Protein AF-0000000078524254 (afdb_homodimer)

pLDDT: mean 95.21, std 5.57, range [64.12, 98.94]

Solvent-accessible surface area (backbone atoms only — not comparable to full-atom values): 25804 Å² total; per-residue (Å²): 91,77,50,71,47,82,48,91,56,16,44,32,26,36,36,44,42,60,50,64,60,40,32,39,40,30,44,34,87,50,39,28,50,47,60,44,38,45,55,42,67,61,47,22,75,61,15,21,30,34,29,37,20,52,61,16,16,67,78,9,33,51,45,79,48,91,60,72,59,37,56,68,54,52,35,50,45,55,53,48,51,32,57,74,68,67,47,71,51,27,30,35,39,9,29,25,57,17,13,41,37,43,50,39,44,28,29,75,38,37,87,34,30,66,27,39,35,32,30,32,26,62,74,52,24,41,82,36,68,66,57,26,52,53,36,50,48,51,21,51,44,20,64,73,64,35,30,59,81,46,25,68,61,53,40,54,57,34,38,49,86,89,56,62,44,57,43,49,26,33,50,35,52,42,27,36,68,28,38,28,60,29,45,18,31,48,34,47,17,51,35,26,82,82,40,67,68,59,58,42,55,44,32,65,42,60,37,36,38,37,22,11,70,58,10,73,84,26,34,47,69,43,42,52,47,50,40,58,51,28,37,69,21,88,53,72,44,45,79,47,75,41,97,25,15,47,46,35,58,55,69,36,46,66,63,46,50,49,58,52,46,60,54,59,72,67,54,132,92,78,50,71,47,81,47,92,57,16,44,32,27,34,36,46,41,59,50,64,62,41,31,38,40,30,45,34,85,50,41,27,48,47,60,44,37,44,55,43,68,61,46,22,76,61,17,21,31,33,28,39,20,51,61,17,18,65,78,9,35,51,44,79,47,91,60,73,58,36,56,68,54,54,35,49,47,56,53,47,50,32,57,74,68,67,48,72,49,27,30,36,38,9,28,26,57,18,13,40,37,42,50,38,44,27,30,74,38,36,88,34,32,66,28,39,34,32,31,33,26,61,74,52,24,42,81,38,67,66,58,26,52,52,37,50,48,50,21,50,43,20,64,72,66,36,31,59,81,45,26,66,60,52,40,54,56,34,38,51,86,90,54,63,43,56,43,50,26,34,51,35,52,42,28,37,66,29,38,29,61,26,44,17,30,48,33,48,20,50,35,27,83,83,41,66,70,60,60,43,55,44,33,66,43,58,38,35,39,38,23,13,70,57,10,72,83,27,34,48,68,43,42,51,48,51,41,57,52,28,38,70,19,90,53,72,43,45,79,45,74,42,97,25,16,49,46,35,56,55,70,35,46,66,64,46,50,48,59,52,47,59,55,58,71,67,54,133

Secondary structure (DSSP, 8-state):
-EEEEEETTEEEEEEEEESSSEEEEE--TT--GGGGHHHHHHHTTTSEEEEEPPTTSTTPPPPSSSPPP-HHHHHHHHHHHHHHTT-SSEEEEEETHHHHHHHHHHHH-GGGEEEEEEES--S-SSS-HHHHHHHHHHHHHHHHH-SGGGHHHHHHHHS-TTS-HHHHHHHHHHHHTS-HHHHHHHHHHHT-TT-----GGG--S-EEEEEETT-SSS-HHHHHHHHHHHHTSSSPPEEEEESS-S-HHHHSHHHHHHHHHHHHTT--/-EEEEEETTEEEEEEEEESSSEEEEE--TT--GGGGHHHHHHHTTTSEEEEEPPTTSTTPPPPSSSPPP-HHHHHHHHHHHHHHTT-SSEEEEEETHHHHHHHHHHHH-GGGEEEEEEES--S-SSS-HHHHHHHHHHHHHHHHH-SGGGHHHHHHHHS-TTS-HHHHHHHHHHHHTS-HHHHHHHHHHHT-TT-----GGG--S-EEEEEETT-SSS-HHHHHHHHHHHHTSSSPPEEEEESS-S-HHHHSHHHHHHHHHHHHTT--

Nearest PDB structures (foldseek):
  3om8-assembly1_B  TM=8.874E-01  e=2.200E-19  Pseudomonas aeruginosa PAO1
  4opm-assembly1_A  TM=8.214E-01  e=1.347E-17  Acinetobacter baumannii AYE
  8agm-assembly2_DDD  TM=7.647E-01  e=3.949E-17  metagenome
  4o08-assembly2_B  TM=7.332E-01  e=1.284E-15  Priestia megaterium
  3oos-assembly1_A  TM=6.720E-01  e=3.113E-15  Bacillus anthracis str. Sterne

Structure (mmCIF, N/CA/C/O backbone):
data_AF-0000000078524254-model_v1
#
loop_
_entity.id
_entity.type
_entity.pdbx_description
1 polymer 'Alpha/beta hydrolase fold-1'
#
loop_
_atom_site.group_PDB
_atom_site.id
_atom_site.type_symbol
_atom_site.label_atom_id
_atom_site.label_alt_id
_atom_site.label_comp_id
_atom_site.label_asym_id
_atom_site.label_entity_id
_atom_site.label_seq_id
_atom_site.pdbx_PDB_ins_code
_atom_site.Cartn_x
_atom_site.Cartn_y
_atom_site.Cartn_z
_atom_site.occupancy
_atom_site.B_iso_or_equiv
_atom_site.auth_seq_id
_atom_site.auth_comp_id
_atom_site.auth_asym_id
_atom_site.auth_atom_id
_atom_site.pdbx_PDB_model_num
ATOM 1 N N . MET A 1 1 ? 16.828 -6.719 -4.906 1 90.5 1 MET A N 1
ATOM 2 C CA . MET A 1 1 ? 17.094 -6.105 -6.203 1 90.5 1 MET A CA 1
ATOM 3 C C . MET A 1 1 ? 15.852 -6.117 -7.082 1 90.5 1 MET A C 1
ATOM 5 O O . MET A 1 1 ? 15.07 -7.062 -7.043 1 90.5 1 MET A O 1
ATOM 9 N N . SER A 1 2 ? 15.703 -5.078 -7.855 1 94.44 2 SER A N 1
ATOM 10 C CA . SER A 1 2 ? 14.625 -5.004 -8.836 1 94.44 2 SER A CA 1
ATOM 11 C C . SER A 1 2 ? 15.172 -4.922 -10.258 1 94.44 2 SER A C 1
ATOM 13 O O . SER A 1 2 ? 16.156 -4.227 -10.508 1 94.44 2 SER A O 1
ATOM 15 N N . ILE A 1 3 ? 14.594 -5.699 -11.172 1 96.69 3 ILE A N 1
ATOM 16 C CA . ILE A 1 3 ? 14.992 -5.652 -12.578 1 96.69 3 ILE A CA 1
ATOM 17 C C . ILE A 1 3 ? 13.758 -5.648 -13.469 1 96.69 3 ILE A C 1
ATOM 19 O O . ILE A 1 3 ? 12.656 -5.98 -13.016 1 96.69 3 ILE A O 1
ATOM 23 N N . ILE A 1 4 ? 13.898 -5.211 -14.664 1 97.19 4 ILE A N 1
ATOM 24 C CA . ILE A 1 4 ? 12.875 -5.273 -15.695 1 97.19 4 ILE A CA 1
ATOM 25 C C . ILE A 1 4 ? 13.312 -6.242 -16.797 1 97.19 4 ILE A C 1
ATOM 27 O O . ILE A 1 4 ? 14.414 -6.125 -17.328 1 97.19 4 ILE A O 1
ATOM 31 N N . ILE A 1 5 ? 12.523 -7.219 -17.094 1 98.06 5 ILE A N 1
ATOM 32 C CA . ILE A 1 5 ? 12.789 -8.195 -18.141 1 98.06 5 ILE A CA 1
ATOM 33 C C . ILE A 1 5 ? 11.781 -8.023 -19.281 1 98.06 5 ILE A C 1
ATOM 35 O O . ILE A 1 5 ? 10.578 -8.203 -19.078 1 98.06 5 ILE A O 1
ATOM 39 N N . PRO A 1 6 ? 12.25 -7.684 -20.469 1 97.19 6 PRO A N 1
ATOM 40 C CA . PRO A 1 6 ? 11.32 -7.633 -21.594 1 97.19 6 PRO A CA 1
ATOM 41 C C . PRO A 1 6 ? 10.859 -9.016 -22.047 1 97.19 6 PRO A C 1
ATOM 43 O O . PRO A 1 6 ? 11.688 -9.844 -22.438 1 97.19 6 PRO A O 1
ATOM 46 N N . ILE A 1 7 ? 9.594 -9.273 -21.891 1 96.31 7 ILE A N 1
ATOM 47 C CA . ILE A 1 7 ? 9.016 -10.562 -22.266 1 96.31 7 ILE A CA 1
ATOM 48 C C . ILE A 1 7 ? 7.742 -10.336 -23.078 1 96.31 7 ILE A C 1
ATOM 50 O O . ILE A 1 7 ? 6.77 -9.766 -22.562 1 96.31 7 ILE A O 1
ATOM 54 N N . ALA A 1 8 ? 7.727 -10.758 -24.297 1 92.88 8 ALA A N 1
ATOM 55 C CA . ALA A 1 8 ? 6.531 -10.727 -25.141 1 92.88 8 ALA A CA 1
ATOM 56 C C . ALA A 1 8 ? 5.938 -9.32 -25.203 1 92.88 8 ALA A C 1
ATOM 58 O O . ALA A 1 8 ? 4.727 -9.148 -25.062 1 92.88 8 ALA A O 1
ATOM 59 N N . GLY A 1 9 ? 6.754 -8.32 -25.281 1 94.88 9 GLY A N 1
ATOM 60 C CA . GLY A 1 9 ? 6.312 -6.941 -25.438 1 94.88 9 GLY A CA 1
ATOM 61 C C . GLY A 1 9 ? 5.98 -6.266 -24.109 1 94.88 9 GLY A C 1
ATOM 62 O O . GLY A 1 9 ? 5.57 -5.105 -24.094 1 94.88 9 GLY A O 1
ATOM 63 N N . VAL A 1 10 ? 6.109 -7.016 -23.062 1 96.62 10 VAL A N 1
ATOM 64 C CA . VAL A 1 10 ? 5.848 -6.488 -21.734 1 96.62 10 VAL A CA 1
ATOM 65 C C . VAL A 1 10 ? 7.164 -6.242 -21 1 96.62 10 VAL A C 1
ATOM 67 O O . VAL A 1 10 ? 8.047 -7.105 -21 1 96.62 10 VAL A O 1
ATOM 70 N N . ASP A 1 11 ? 7.398 -5.059 -20.484 1 97.62 11 ASP A N 1
ATOM 71 C CA . ASP A 1 11 ? 8.461 -4.855 -19.5 1 97.62 11 ASP A CA 1
ATOM 72 C C . ASP A 1 11 ? 8.062 -5.398 -18.141 1 97.62 11 ASP A C 1
ATOM 74 O O . ASP A 1 11 ? 7.367 -4.727 -17.375 1 97.62 11 ASP A O 1
ATOM 78 N N . VAL A 1 12 ? 8.516 -6.574 -17.828 1 98.31 12 VAL A N 1
ATOM 79 C CA . VAL A 1 12 ? 8.102 -7.297 -16.625 1 98.31 12 VAL A CA 1
ATOM 80 C C . VAL A 1 12 ? 8.984 -6.906 -15.445 1 98.31 12 VAL A C 1
ATOM 82 O O . VAL A 1 12 ? 10.203 -7.09 -15.492 1 98.31 12 VAL A O 1
ATOM 85 N N . PHE A 1 13 ? 8.352 -6.383 -14.445 1 98.19 13 PHE A N 1
ATOM 86 C CA . PHE A 1 13 ? 9.055 -6.004 -13.227 1 98.19 13 PHE A CA 1
ATOM 87 C C . PHE A 1 13 ? 9.25 -7.215 -12.32 1 98.19 13 PHE A C 1
ATOM 89 O O . PHE A 1 13 ? 8.289 -7.914 -11.992 1 98.19 13 PHE A O 1
ATOM 96 N N . VAL A 1 14 ? 10.492 -7.449 -11.883 1 98.5 14 VAL A N 1
ATOM 97 C CA . VAL A 1 14 ? 10.859 -8.594 -11.055 1 98.5 14 VAL A CA 1
ATOM 98 C C . VAL A 1 14 ? 11.695 -8.125 -9.867 1 98.5 14 VAL A C 1
ATOM 100 O O . VAL A 1 14 ? 12.602 -7.305 -10.023 1 98.5 14 VAL A O 1
ATOM 103 N N . GLU A 1 15 ? 11.32 -8.648 -8.734 1 97.88 15 GLU A N 1
ATOM 104 C CA . GLU A 1 15 ? 12.117 -8.398 -7.531 1 97.88 15 GLU A CA 1
ATOM 105 C C . GLU A 1 15 ? 12.75 -9.695 -7.02 1 97.88 15 GLU A C 1
ATOM 107 O O . GLU A 1 15 ? 12.133 -10.758 -7.07 1 97.88 15 GLU A O 1
ATOM 112 N N . ILE A 1 16 ? 13.984 -9.57 -6.566 1 98.25 16 ILE A N 1
ATOM 113 C CA . ILE A 1 16 ? 14.75 -10.727 -6.098 1 98.25 16 ILE A CA 1
ATOM 114 C C . ILE A 1 16 ? 15.383 -10.406 -4.742 1 98.25 16 ILE A C 1
ATOM 116 O O . ILE A 1 16 ? 16.109 -9.422 -4.605 1 98.25 16 ILE A O 1
ATOM 120 N N . ASP A 1 17 ? 15.07 -11.211 -3.762 1 97.19 17 ASP A N 1
ATOM 121 C CA . ASP A 1 17 ? 15.609 -11.031 -2.416 1 97.19 17 ASP A CA 1
ATOM 122 C C . ASP A 1 17 ? 16.078 -12.367 -1.83 1 97.19 17 ASP A C 1
ATOM 124 O O . ASP A 1 17 ? 15.414 -13.391 -2.006 1 97.19 17 ASP A O 1
ATOM 128 N N . GLY A 1 18 ? 17.172 -12.336 -1.127 1 97.81 18 GLY A N 1
ATOM 129 C CA . GLY A 1 18 ? 17.641 -13.508 -0.397 1 97.81 18 GLY A CA 1
ATOM 130 C C . GLY A 1 18 ? 18.594 -14.367 -1.197 1 97.81 18 GLY A C 1
ATOM 131 O O . GLY A 1 18 ? 19.094 -13.945 -2.238 1 97.81 18 GLY A O 1
ATOM 132 N N . ASP A 1 19 ? 18.938 -15.391 -0.542 1 97.56 19 ASP A N 1
ATOM 133 C CA . ASP A 1 19 ? 19.844 -16.375 -1.101 1 97.56 19 ASP A CA 1
ATOM 134 C C . ASP A 1 19 ? 19.406 -17.797 -0.74 1 97.56 19 ASP A C 1
ATOM 136 O O . ASP A 1 19 ? 18.781 -18.016 0.295 1 97.56 19 ASP A O 1
ATOM 140 N N . GLY A 1 20 ? 19.656 -18.734 -1.681 1 97.75 20 GLY A N 1
ATOM 141 C CA . GLY A 1 20 ? 19.234 -20.109 -1.508 1 97.75 20 GLY A CA 1
ATOM 142 C C . GLY A 1 20 ? 18.359 -20.609 -2.643 1 97.75 20 GLY A C 1
ATOM 143 O O . GLY A 1 20 ? 18.438 -20.109 -3.768 1 97.75 20 GLY A O 1
ATOM 144 N N . PRO A 1 21 ? 17.609 -21.719 -2.359 1 97.62 21 PRO A N 1
ATOM 145 C CA . PRO A 1 21 ? 16.703 -22.219 -3.4 1 97.62 21 PRO A CA 1
ATOM 146 C C . PRO A 1 21 ? 15.688 -21.172 -3.857 1 97.62 21 PRO A C 1
ATOM 148 O O . PRO A 1 21 ? 15.266 -20.328 -3.064 1 97.62 21 PRO A O 1
ATOM 151 N N . HIS A 1 22 ? 15.281 -21.25 -5.09 1 98.75 22 HIS A N 1
ATOM 152 C CA . HIS A 1 22 ? 14.398 -20.25 -5.668 1 98.75 22 HIS A CA 1
ATOM 153 C C . HIS A 1 22 ? 12.945 -20.484 -5.27 1 98.75 22 HIS A C 1
ATOM 155 O O . HIS A 1 22 ? 12.469 -21.625 -5.32 1 98.75 22 HIS A O 1
ATOM 161 N N . MET A 1 23 ? 12.32 -19.484 -4.816 1 98.88 23 MET A N 1
ATOM 162 C CA . MET A 1 23 ? 10.891 -19.422 -4.543 1 98.88 23 MET A CA 1
ATOM 163 C C . MET A 1 23 ? 10.25 -18.25 -5.289 1 98.88 23 MET A C 1
ATOM 165 O O . MET A 1 23 ? 10.617 -17.094 -5.074 1 98.88 23 MET A O 1
ATOM 169 N N . ILE A 1 24 ? 9.336 -18.562 -6.164 1 98.94 24 ILE A N 1
ATOM 170 C CA . ILE A 1 24 ? 8.711 -17.516 -6.961 1 98.94 24 ILE A CA 1
ATOM 171 C C . ILE A 1 24 ? 7.289 -17.266 -6.457 1 98.94 24 ILE A C 1
ATOM 173 O O . ILE A 1 24 ? 6.488 -18.188 -6.355 1 98.94 24 ILE A O 1
ATOM 177 N N . MET A 1 25 ? 7.016 -16.031 -6.113 1 98.88 25 MET A N 1
ATOM 178 C CA . MET A 1 25 ? 5.699 -15.625 -5.629 1 98.88 25 MET A CA 1
ATOM 179 C C . MET A 1 25 ? 4.98 -14.766 -6.66 1 98.88 25 MET A C 1
ATOM 181 O O . MET A 1 25 ? 5.523 -13.758 -7.121 1 98.88 25 MET A O 1
ATOM 185 N N . THR A 1 26 ? 3.779 -15.141 -7.023 1 98.81 26 THR A N 1
ATOM 186 C CA . THR A 1 26 ? 3.016 -14.398 -8.016 1 98.81 26 THR A CA 1
ATOM 187 C C . THR A 1 26 ? 1.638 -14.023 -7.477 1 98.81 26 THR A C 1
ATOM 189 O O . THR A 1 26 ? 0.967 -14.852 -6.855 1 98.81 26 THR A O 1
ATOM 192 N N . HIS A 1 27 ? 1.255 -12.805 -7.703 1 98.81 27 HIS A N 1
ATOM 193 C CA . HIS A 1 27 ? 0.075 -12.219 -7.078 1 98.81 27 HIS A CA 1
ATOM 194 C C . HIS A 1 27 ? -1.158 -12.383 -7.961 1 98.81 27 HIS A C 1
ATOM 196 O O . HIS A 1 27 ? -1.056 -12.859 -9.094 1 98.81 27 HIS A O 1
ATOM 202 N N . GLY A 1 28 ? -2.289 -12.039 -7.414 1 98.5 28 GLY A N 1
ATOM 203 C CA . GLY A 1 28 ? -3.562 -12.086 -8.117 1 98.5 28 GLY A CA 1
ATOM 204 C C . GLY A 1 28 ? -3.975 -10.75 -8.695 1 98.5 28 GLY A C 1
ATOM 205 O O . GLY A 1 28 ? -3.148 -9.836 -8.828 1 98.5 28 GLY A O 1
ATOM 206 N N . LEU A 1 29 ? -5.262 -10.672 -9.117 1 98.06 29 LEU A N 1
ATOM 207 C CA . LEU A 1 29 ? -5.852 -9.5 -9.75 1 98.06 29 LEU A CA 1
ATOM 208 C C . LEU A 1 29 ? -5.766 -8.281 -8.844 1 98.06 29 LEU A C 1
ATOM 210 O O . LEU A 1 29 ? -6.137 -8.352 -7.668 1 98.06 29 LEU A O 1
ATOM 214 N N . GLY A 1 30 ? -5.281 -7.184 -9.359 1 98 30 GLY A N 1
ATOM 215 C CA . GLY A 1 30 ? -5.312 -5.898 -8.672 1 98 30 GLY A CA 1
ATOM 216 C C . GLY A 1 30 ? -4.262 -5.777 -7.586 1 98 30 GLY A C 1
ATOM 217 O O . GLY A 1 30 ? -4.355 -4.898 -6.727 1 98 30 GLY A O 1
ATOM 218 N N . ALA A 1 31 ? -3.281 -6.641 -7.555 1 98.44 31 ALA A N 1
ATOM 219 C CA . ALA A 1 31 ? -2.219 -6.602 -6.555 1 98.44 31 ALA A CA 1
ATOM 220 C C . ALA A 1 31 ? -0.872 -6.281 -7.195 1 98.44 31 ALA A C 1
ATOM 222 O O . ALA A 1 31 ? -0.816 -5.641 -8.25 1 98.44 31 ALA A O 1
ATOM 223 N N . SER A 1 32 ? 0.227 -6.5 -6.527 1 98.56 32 SER A N 1
ATOM 224 C CA . SER A 1 32 ? 1.608 -6.324 -6.965 1 98.56 32 SER A CA 1
ATOM 225 C C . SER A 1 32 ? 2.566 -7.152 -6.113 1 98.56 32 SER A C 1
ATOM 227 O O . SER A 1 32 ? 2.137 -7.875 -5.211 1 98.56 32 SER A O 1
ATOM 229 N N . THR A 1 33 ? 3.848 -6.996 -6.402 1 98.19 33 THR A N 1
ATOM 230 C CA . THR A 1 33 ? 4.875 -7.695 -5.637 1 98.19 33 THR A CA 1
ATOM 231 C C . THR A 1 33 ? 4.773 -7.348 -4.152 1 98.19 33 THR A C 1
ATOM 233 O O . THR A 1 33 ? 5.168 -8.141 -3.297 1 98.19 33 THR A O 1
ATOM 236 N N . ASN A 1 34 ? 4.137 -6.23 -3.846 1 97.94 34 ASN A N 1
ATOM 237 C CA . ASN A 1 34 ? 4.156 -5.707 -2.484 1 97.94 34 ASN A CA 1
ATOM 238 C C . ASN A 1 34 ? 3.244 -6.516 -1.562 1 97.94 34 ASN A C 1
ATOM 240 O O . ASN A 1 34 ? 3.418 -6.5 -0.343 1 97.94 34 ASN A O 1
ATOM 244 N N . VAL A 1 35 ? 2.25 -7.242 -2.068 1 98.31 35 VAL A N 1
ATOM 245 C CA . VAL A 1 35 ? 1.373 -8.023 -1.204 1 98.31 35 VAL A CA 1
ATOM 246 C C . VAL A 1 35 ? 2.148 -9.195 -0.604 1 98.31 35 VAL A C 1
ATOM 248 O O . VAL A 1 35 ? 1.738 -9.766 0.411 1 98.31 35 VAL A O 1
ATOM 251 N N . PHE A 1 36 ? 3.283 -9.547 -1.225 1 98.5 36 PHE A N 1
ATOM 252 C CA . PHE A 1 36 ? 4.078 -10.664 -0.739 1 98.5 36 PHE A CA 1
ATOM 253 C C . PHE A 1 36 ? 5.254 -10.172 0.098 1 98.5 36 PHE A C 1
ATOM 255 O O . PHE A 1 36 ? 6.051 -10.969 0.589 1 98.5 36 PHE A O 1
ATOM 262 N N . TYR A 1 37 ? 5.344 -8.875 0.305 1 97.5 37 TYR A N 1
ATOM 263 C CA . TYR A 1 37 ? 6.484 -8.305 1.014 1 97.5 37 TYR A CA 1
ATOM 264 C C . TYR A 1 37 ? 6.648 -8.945 2.389 1 97.5 37 TYR A C 1
ATOM 266 O O . TYR A 1 37 ? 7.75 -9.352 2.766 1 97.5 37 TYR A O 1
ATOM 274 N N . PRO A 1 38 ? 5.543 -9.125 3.207 1 96.81 38 PRO A N 1
ATOM 275 C CA . PRO A 1 38 ? 5.727 -9.75 4.52 1 96.81 38 PRO A CA 1
ATOM 276 C C . PRO A 1 38 ? 6.234 -11.188 4.422 1 96.81 38 PRO A C 1
ATOM 278 O O . PRO A 1 38 ? 7.098 -11.594 5.207 1 96.81 38 PRO A O 1
ATOM 281 N N . LEU A 1 39 ? 5.688 -11.953 3.496 1 97.94 39 LEU A N 1
ATOM 282 C CA . LEU A 1 39 ? 6.148 -13.32 3.312 1 97.94 39 LEU A CA 1
ATOM 283 C C . LEU A 1 39 ? 7.578 -13.352 2.785 1 97.94 39 LEU A C 1
ATOM 285 O O . LEU A 1 39 ? 8.367 -14.219 3.16 1 97.94 39 LEU A O 1
ATOM 289 N N . MET A 1 40 ? 7.863 -12.406 1.867 1 97.69 40 MET A N 1
ATOM 290 C CA . MET A 1 40 ? 9.227 -12.281 1.356 1 97.69 40 MET A CA 1
ATOM 291 C C . MET A 1 40 ? 10.211 -12.039 2.494 1 97.69 40 MET A C 1
ATOM 293 O O . MET A 1 40 ? 11.289 -12.641 2.523 1 97.69 40 MET A O 1
ATOM 297 N N . GLU A 1 41 ? 9.852 -11.211 3.477 1 95.44 41 GLU A N 1
ATOM 298 C CA . GLU A 1 41 ? 10.734 -10.922 4.602 1 95.44 41 GLU A CA 1
ATOM 299 C C . GLU A 1 41 ? 11.031 -12.18 5.41 1 95.44 41 GLU A C 1
ATOM 301 O O . GLU A 1 41 ? 12.133 -12.336 5.941 1 95.44 41 GLU A O 1
ATOM 306 N N . ILE A 1 42 ? 10.07 -13.094 5.438 1 96.25 42 ILE A N 1
ATOM 307 C CA . ILE A 1 42 ? 10.219 -14.336 6.184 1 96.25 42 ILE A CA 1
ATOM 308 C C . ILE A 1 42 ? 11.07 -15.32 5.387 1 96.25 42 ILE A C 1
ATOM 310 O O . ILE A 1 42 ? 12.055 -15.852 5.898 1 96.25 42 ILE A O 1
ATOM 314 N N . PHE A 1 43 ? 10.766 -15.469 4.121 1 97.81 43 PHE A N 1
ATOM 315 C CA . PHE A 1 43 ? 11.32 -16.594 3.365 1 97.81 43 PHE A CA 1
ATOM 316 C C . PHE A 1 43 ? 12.641 -16.203 2.715 1 97.81 43 PHE A C 1
ATOM 318 O O . PHE A 1 43 ? 13.414 -17.078 2.305 1 97.81 43 PHE A O 1
ATOM 325 N N . SER A 1 44 ? 12.898 -14.883 2.6 1 97.12 44 SER A N 1
ATOM 326 C CA . SER A 1 44 ? 14.156 -14.461 2 1 97.12 44 SER A CA 1
ATOM 327 C C . SER A 1 44 ? 15.336 -14.781 2.908 1 97.12 44 SER A C 1
ATOM 329 O O . SER A 1 44 ? 16.484 -14.727 2.477 1 97.12 44 SER A O 1
ATOM 331 N N . LYS A 1 45 ? 15.062 -15.164 4.113 1 96.25 45 LYS A N 1
ATOM 332 C CA . LYS A 1 45 ? 16.109 -15.578 5.039 1 96.25 45 LYS A CA 1
ATOM 333 C C . LYS A 1 45 ? 16.719 -16.922 4.625 1 96.25 45 LYS A C 1
ATOM 335 O O . LYS A 1 45 ? 17.844 -17.234 4.988 1 96.25 45 LYS A O 1
ATOM 340 N N . THR A 1 46 ? 15.977 -17.734 3.855 1 97.44 46 THR A N 1
ATOM 341 C CA . THR A 1 46 ? 16.438 -19.094 3.543 1 97.44 46 THR A CA 1
ATOM 342 C C . THR A 1 46 ? 16.297 -19.375 2.051 1 97.44 46 THR A C 1
ATOM 344 O O . THR A 1 46 ? 16.797 -20.391 1.559 1 97.44 46 THR A O 1
ATOM 347 N N . HIS A 1 47 ? 15.641 -18.531 1.315 1 98.25 47 HIS A N 1
ATOM 348 C CA . HIS A 1 47 ? 15.391 -18.75 -0.106 1 98.25 47 HIS A CA 1
ATOM 349 C C . HIS A 1 47 ? 15.742 -17.5 -0.917 1 98.25 47 HIS A C 1
ATOM 351 O O . HIS A 1 47 ? 15.875 -16.406 -0.362 1 98.25 47 HIS A O 1
ATOM 357 N N . THR A 1 48 ? 15.992 -17.688 -2.188 1 98.69 48 THR A N 1
ATOM 358 C CA . THR A 1 48 ? 15.93 -16.594 -3.158 1 98.69 48 THR A CA 1
ATOM 359 C C . THR A 1 48 ? 14.492 -16.359 -3.609 1 98.69 48 THR A C 1
ATOM 361 O O . THR A 1 48 ? 13.969 -17.094 -4.453 1 98.69 48 THR A O 1
ATOM 364 N N . VAL A 1 49 ? 13.922 -15.344 -3.039 1 98.81 49 VAL A N 1
ATOM 365 C CA . VAL A 1 49 ? 12.516 -15.078 -3.311 1 98.81 49 VAL A CA 1
ATOM 366 C C . VAL A 1 49 ? 12.391 -14.164 -4.527 1 98.81 49 VAL A C 1
ATOM 368 O O . VAL A 1 49 ? 12.914 -13.047 -4.531 1 98.81 49 VAL A O 1
ATOM 371 N N . VAL A 1 50 ? 11.734 -14.672 -5.547 1 98.94 50 VAL A N 1
ATOM 372 C CA . VAL A 1 50 ? 11.469 -13.922 -6.77 1 98.94 50 VAL A CA 1
ATOM 373 C C . VAL A 1 50 ? 9.992 -13.531 -6.824 1 98.94 50 VAL A C 1
ATOM 375 O O . VAL A 1 50 ? 9.109 -14.375 -6.641 1 98.94 50 VAL A O 1
ATOM 378 N N . ARG A 1 51 ? 9.711 -12.32 -6.996 1 98.81 51 ARG A N 1
ATOM 379 C CA . ARG A 1 51 ? 8.352 -11.812 -7.148 1 98.81 51 ARG A CA 1
ATOM 380 C C . ARG A 1 51 ? 8.18 -11.102 -8.484 1 98.81 51 ARG A C 1
ATOM 382 O O . ARG A 1 51 ? 9.086 -10.406 -8.945 1 98.81 51 ARG A O 1
ATOM 389 N N . ILE A 1 52 ? 6.98 -11.203 -9.047 1 98.81 52 ILE A N 1
ATOM 390 C CA . ILE A 1 52 ? 6.711 -10.695 -10.383 1 98.81 52 ILE A CA 1
ATOM 391 C C . ILE A 1 52 ? 5.449 -9.836 -10.367 1 98.81 52 ILE A C 1
ATOM 393 O O . ILE A 1 52 ? 4.445 -10.203 -9.75 1 98.81 52 ILE A O 1
ATOM 397 N N . ASP A 1 53 ? 5.512 -8.664 -10.984 1 98.75 53 ASP A N 1
ATOM 398 C CA . ASP A 1 53 ? 4.289 -7.934 -11.305 1 98.75 53 ASP A CA 1
ATOM 399 C C . ASP A 1 53 ? 3.738 -8.359 -12.664 1 98.75 53 ASP A C 1
ATOM 401 O O . ASP A 1 53 ? 4.473 -8.398 -13.656 1 98.75 53 ASP A O 1
ATOM 405 N N . TRP A 1 54 ? 2.492 -8.664 -12.711 1 98.56 54 TRP A N 1
ATOM 406 C CA . TRP A 1 54 ? 1.842 -9.031 -13.961 1 98.56 54 TRP A CA 1
ATOM 407 C C . TRP A 1 54 ? 1.678 -7.816 -14.867 1 98.56 54 TRP A C 1
ATOM 409 O O . TRP A 1 54 ? 1.779 -6.676 -14.414 1 98.56 54 TRP A O 1
ATOM 419 N N . PRO A 1 55 ? 1.414 -8.062 -16.172 1 98.06 55 PRO A N 1
ATOM 420 C CA . PRO A 1 55 ? 1.203 -6.934 -17.078 1 98.06 55 PRO A CA 1
ATOM 421 C C . PRO A 1 55 ? 0.13 -5.969 -16.578 1 98.06 55 PRO A C 1
ATOM 423 O O . PRO A 1 55 ? -0.981 -6.391 -16.25 1 98.06 55 PRO A O 1
ATOM 426 N N . GLY A 1 56 ? 0.501 -4.727 -16.562 1 97.38 56 GLY A N 1
ATOM 427 C CA . GLY A 1 56 ? -0.435 -3.691 -16.156 1 97.38 56 GLY A CA 1
ATOM 428 C C . GLY A 1 56 ? -0.589 -3.59 -14.648 1 97.38 56 GLY A C 1
ATOM 429 O O . GLY A 1 56 ? -1.368 -2.773 -14.156 1 97.38 56 GLY A O 1
ATOM 430 N N . HIS A 1 57 ? 0.099 -4.383 -13.891 1 98.19 57 HIS A N 1
ATOM 431 C CA . HIS A 1 57 ? 0.097 -4.332 -12.43 1 98.19 57 HIS A CA 1
ATOM 432 C C . HIS A 1 57 ? 1.448 -3.869 -11.898 1 98.19 57 HIS A C 1
ATOM 434 O O . HIS A 1 57 ? 2.484 -4.121 -12.516 1 98.19 57 HIS A O 1
ATOM 440 N N . GLY A 1 58 ? 1.399 -3.193 -10.688 1 97.25 58 GLY A N 1
ATOM 441 C CA . GLY A 1 58 ? 2.643 -2.719 -10.102 1 97.25 58 GLY A CA 1
ATOM 442 C C . GLY A 1 58 ? 3.482 -1.899 -11.062 1 97.25 58 GLY A C 1
ATOM 443 O O . GLY A 1 58 ? 3.002 -0.918 -11.633 1 97.25 58 GLY A O 1
ATOM 444 N N . HIS A 1 59 ? 4.688 -2.391 -11.391 1 96.88 59 HIS A N 1
ATOM 445 C CA . HIS A 1 59 ? 5.617 -1.617 -12.203 1 96.88 59 HIS A CA 1
ATOM 446 C C . HIS A 1 59 ? 5.805 -2.258 -13.578 1 96.88 59 HIS A C 1
ATOM 448 O O . HIS A 1 59 ? 6.613 -1.789 -14.383 1 96.88 59 HIS A O 1
ATOM 454 N N . SER A 1 60 ? 5.074 -3.367 -13.812 1 98 60 SER A N 1
ATOM 455 C CA . SER A 1 60 ? 5.113 -3.967 -15.141 1 98 60 SER A CA 1
ATOM 456 C C . SER A 1 60 ? 4.266 -3.178 -16.125 1 98 60 SER A C 1
ATOM 458 O O . SER A 1 60 ? 3.189 -2.688 -15.781 1 98 60 SER A O 1
ATOM 460 N N . SER A 1 61 ? 4.695 -3.131 -17.391 1 97.12 61 SER A N 1
ATOM 461 C CA . SER A 1 61 ? 3.947 -2.428 -18.422 1 97.12 61 SER A CA 1
ATOM 462 C C . SER A 1 61 ? 2.83 -3.301 -18.984 1 97.12 61 SER A C 1
ATOM 464 O O . SER A 1 61 ? 2.793 -4.508 -18.734 1 97.12 61 SER A O 1
ATOM 466 N N . LEU A 1 62 ? 1.91 -2.664 -19.594 1 95.25 62 LEU A N 1
ATOM 467 C CA . LEU A 1 62 ? 1.082 -3.404 -20.531 1 95.25 62 LEU A CA 1
ATOM 468 C C . LEU A 1 62 ? 1.847 -3.682 -21.828 1 95.25 62 LEU A C 1
ATOM 470 O O . LEU A 1 62 ? 2.879 -3.061 -22.078 1 95.25 62 LEU A O 1
ATOM 474 N N . SER A 1 63 ? 1.356 -4.641 -22.484 1 90 63 SER A N 1
ATOM 475 C CA . SER A 1 63 ? 2.006 -4.957 -23.75 1 90 63 SER A CA 1
ATOM 476 C C . SER A 1 63 ? 1.999 -3.758 -24.688 1 90 63 SER A C 1
ATOM 478 O O . SER A 1 63 ? 1.005 -3.033 -24.781 1 90 63 SER A O 1
ATOM 480 N N . ASN A 1 64 ? 3.092 -3.463 -25.203 1 83.75 64 ASN A N 1
ATOM 481 C CA . ASN A 1 64 ? 3.211 -2.412 -26.203 1 83.75 64 ASN A CA 1
ATOM 482 C C . ASN A 1 64 ? 2.717 -2.883 -27.578 1 83.75 64 ASN A C 1
ATOM 484 O O . ASN A 1 64 ? 2.721 -2.117 -28.547 1 83.75 64 ASN A O 1
ATOM 488 N N . THR A 1 65 ? 2.447 -4.109 -27.547 1 77.75 65 THR A N 1
ATOM 489 C CA . THR A 1 65 ? 1.862 -4.703 -28.75 1 77.75 65 THR A CA 1
ATOM 490 C C . THR A 1 65 ? 0.352 -4.859 -28.594 1 77.75 65 THR A C 1
ATOM 492 O O . THR A 1 65 ? -0.202 -4.566 -27.531 1 77.75 65 THR A O 1
ATOM 495 N N . VAL A 1 66 ? -0.257 -5.129 -29.547 1 69 66 VAL A N 1
ATOM 496 C CA . VAL A 1 66 ? -1.712 -5.238 -29.594 1 69 66 VAL A CA 1
ATOM 497 C C . VAL A 1 66 ? -2.154 -6.477 -28.812 1 69 66 VAL A C 1
ATOM 499 O O . VAL A 1 66 ? -3.348 -6.664 -28.562 1 69 66 VAL A O 1
ATOM 502 N N . GLU A 1 67 ? -1.28 -7.066 -28.25 1 81.5 67 GLU A N 1
ATOM 503 C CA . GLU A 1 67 ? -1.652 -8.312 -27.594 1 81.5 67 GLU A CA 1
ATOM 504 C C . GLU A 1 67 ? -2.203 -8.055 -26.188 1 81.5 67 GLU A C 1
ATOM 506 O O . GLU A 1 67 ? -1.645 -7.258 -25.438 1 81.5 67 GLU A O 1
ATOM 511 N N . LYS A 1 68 ? -3.33 -8.695 -25.953 1 91.5 68 LYS A N 1
ATOM 512 C CA . LYS A 1 68 ? -3.982 -8.594 -24.656 1 91.5 68 LYS A CA 1
ATOM 513 C C . LYS A 1 68 ? -3.426 -9.633 -23.672 1 91.5 68 LYS A C 1
ATOM 515 O O . LYS A 1 68 ? -2.754 -10.578 -24.094 1 91.5 68 LYS A O 1
ATOM 520 N N . VAL A 1 69 ? -3.652 -9.367 -22.438 1 95.62 69 VAL A N 1
ATOM 521 C CA . VAL A 1 69 ? -3.275 -10.336 -21.406 1 95.62 69 VAL A CA 1
ATOM 522 C C . VAL A 1 69 ? -4.125 -11.594 -21.547 1 95.62 69 VAL A C 1
ATOM 524 O O . VAL A 1 69 ? -5.348 -11.516 -21.672 1 95.62 69 VAL A O 1
ATOM 527 N N . THR A 1 70 ? -3.5 -12.719 -21.625 1 95.56 70 THR A N 1
ATOM 528 C CA . THR A 1 70 ? -4.137 -14.031 -21.609 1 95.56 70 THR A CA 1
ATOM 529 C C . THR A 1 70 ? -3.477 -14.938 -20.578 1 95.56 70 THR A C 1
ATOM 531 O O . THR A 1 70 ? -2.371 -14.648 -20.109 1 95.56 70 THR A O 1
ATOM 534 N N . MET A 1 71 ? -4.188 -16.016 -20.203 1 96.25 71 MET A N 1
ATOM 535 C CA . MET A 1 71 ? -3.598 -16.938 -19.234 1 96.25 71 MET A CA 1
ATOM 536 C C . MET A 1 71 ? -2.32 -17.562 -19.781 1 96.25 71 MET A C 1
ATOM 538 O O . MET A 1 71 ? -1.309 -17.641 -19.094 1 96.25 71 MET A O 1
ATOM 542 N N . PRO A 1 72 ? -2.289 -17.938 -21.094 1 95.38 72 PRO A N 1
ATOM 543 C CA . PRO A 1 72 ? -1.045 -18.453 -21.672 1 95.38 72 PRO A CA 1
ATOM 544 C C . PRO A 1 72 ? 0.091 -17.422 -21.625 1 95.38 72 PRO A C 1
ATOM 546 O O . PRO A 1 72 ? 1.252 -17.797 -21.438 1 95.38 72 PRO A O 1
ATOM 549 N N . LEU A 1 73 ? -0.198 -16.203 -21.812 1 95.62 73 LEU A N 1
ATOM 550 C CA . LEU A 1 73 ? 0.837 -15.188 -21.75 1 95.62 73 LEU A CA 1
ATOM 551 C C . LEU A 1 73 ? 1.448 -15.125 -20.344 1 95.62 73 LEU A C 1
ATOM 553 O O . LEU A 1 73 ? 2.66 -14.961 -20.203 1 95.62 73 LEU A O 1
ATOM 557 N N . LEU A 1 74 ? 0.605 -15.203 -19.312 1 97.75 74 LEU A N 1
ATOM 558 C CA . LEU A 1 74 ? 1.109 -15.18 -17.953 1 97.75 74 LEU A CA 1
ATOM 559 C C . LEU A 1 74 ? 2.018 -16.375 -17.688 1 97.75 74 LEU A C 1
ATOM 561 O O . LEU A 1 74 ? 3.047 -16.234 -17.016 1 97.75 74 LEU A O 1
ATOM 565 N N . VAL A 1 75 ? 1.611 -17.516 -18.203 1 97.81 75 VAL A N 1
ATOM 566 C CA . VAL A 1 75 ? 2.447 -18.703 -18.078 1 97.81 75 VAL A CA 1
ATOM 567 C C . VAL A 1 75 ? 3.793 -18.453 -18.766 1 97.81 75 VAL A C 1
ATOM 569 O O . VAL A 1 75 ? 4.848 -18.734 -18.188 1 97.81 75 VAL A O 1
ATOM 572 N N . THR A 1 76 ? 3.75 -17.891 -19.969 1 97.38 76 THR A N 1
ATOM 573 C CA . THR A 1 76 ? 4.961 -17.578 -20.719 1 97.38 76 THR A CA 1
ATOM 574 C C . THR A 1 76 ? 5.844 -16.609 -19.938 1 97.38 76 THR A C 1
ATOM 576 O O . THR A 1 76 ? 7.066 -16.75 -19.922 1 97.38 76 THR A O 1
ATOM 579 N N . ILE A 1 77 ? 5.262 -15.68 -19.312 1 98.19 77 ILE A N 1
ATOM 580 C CA . ILE A 1 77 ? 6.016 -14.695 -18.547 1 98.19 77 ILE A CA 1
ATOM 581 C C . ILE A 1 77 ? 6.734 -15.383 -17.391 1 98.19 77 ILE A C 1
ATOM 583 O O . ILE A 1 77 ? 7.934 -15.18 -17.188 1 98.19 77 ILE A O 1
ATOM 587 N N . LEU A 1 78 ? 6.016 -16.188 -16.609 1 98.75 78 LEU A N 1
ATOM 588 C CA . LEU A 1 78 ? 6.637 -16.875 -15.492 1 98.75 78 LEU A CA 1
ATOM 589 C C . LEU A 1 78 ? 7.781 -17.766 -15.961 1 98.75 78 LEU A C 1
ATOM 591 O O . LEU A 1 78 ? 8.875 -17.734 -15.391 1 98.75 78 LEU A O 1
ATOM 595 N N . GLU A 1 79 ? 7.574 -18.531 -17.031 1 98.62 79 GLU A N 1
ATOM 596 C CA . GLU A 1 79 ? 8.602 -19.406 -17.578 1 98.62 79 GLU A CA 1
ATOM 597 C C . GLU A 1 79 ? 9.797 -18.594 -18.094 1 98.62 79 GLU A C 1
ATOM 599 O O . GLU A 1 79 ? 10.945 -19 -17.906 1 98.62 79 GLU A O 1
ATOM 604 N N . SER A 1 80 ? 9.508 -17.484 -18.766 1 98.62 80 SER A N 1
ATOM 605 C CA . SER A 1 80 ? 10.57 -16.641 -19.312 1 98.62 80 SER A CA 1
ATOM 606 C C . SER A 1 80 ? 11.398 -16.016 -18.203 1 98.62 80 SER A C 1
ATOM 608 O O . SER A 1 80 ? 12.609 -15.82 -18.359 1 98.62 80 SER A O 1
ATOM 610 N N . VAL A 1 81 ? 10.719 -15.641 -17.125 1 98.75 81 VAL A N 1
ATOM 611 C CA . VAL A 1 81 ? 11.461 -15.109 -15.977 1 98.75 81 VAL A CA 1
ATOM 612 C C . VAL A 1 81 ? 12.406 -16.188 -15.43 1 98.75 81 VAL A C 1
ATOM 614 O O . VAL A 1 81 ? 13.57 -15.898 -15.133 1 98.75 81 VAL A O 1
ATOM 617 N N . MET A 1 82 ? 11.93 -17.438 -15.273 1 98.69 82 MET A N 1
ATOM 618 C CA . MET A 1 82 ? 12.773 -18.531 -14.828 1 98.69 82 MET A CA 1
ATOM 619 C C . MET A 1 82 ? 13.977 -18.719 -15.742 1 98.69 82 MET A C 1
ATOM 621 O O . MET A 1 82 ? 15.109 -18.844 -15.273 1 98.69 82 MET A O 1
ATOM 625 N N . ASN A 1 83 ? 13.703 -18.641 -17.062 1 98.56 83 ASN A N 1
ATOM 626 C CA . ASN A 1 83 ? 14.781 -18.797 -18.047 1 98.56 83 ASN A CA 1
ATOM 627 C C . ASN A 1 83 ? 15.797 -17.656 -17.953 1 98.56 83 ASN A C 1
ATOM 629 O O . ASN A 1 83 ? 17 -17.906 -17.953 1 98.56 83 ASN A O 1
ATOM 633 N N . HIS A 1 84 ? 15.273 -16.484 -17.875 1 98.38 84 HIS A N 1
ATOM 634 C CA . HIS A 1 84 ? 16.125 -15.312 -17.828 1 98.38 84 HIS A CA 1
ATOM 635 C C . HIS A 1 84 ? 17.047 -15.344 -16.594 1 98.38 84 HIS A C 1
ATOM 637 O O . HIS A 1 84 ? 18.188 -14.906 -16.672 1 98.38 84 HIS A O 1
ATOM 643 N N . LEU A 1 85 ? 16.516 -15.844 -15.516 1 98.25 85 LEU A N 1
ATOM 644 C CA . LEU A 1 85 ? 17.266 -15.867 -14.266 1 98.25 85 LEU A CA 1
ATOM 645 C C . LEU A 1 85 ? 18.016 -17.188 -14.117 1 98.25 85 LEU A C 1
ATOM 647 O O . LEU A 1 85 ? 18.609 -17.438 -13.062 1 98.25 85 LEU A O 1
ATOM 651 N N . THR A 1 86 ? 17.953 -18.031 -15.07 1 98.38 86 THR A N 1
ATOM 652 C CA . THR A 1 86 ? 18.641 -19.312 -15.109 1 98.38 86 THR A CA 1
ATOM 653 C C . THR A 1 86 ? 18.203 -20.203 -13.938 1 98.38 86 THR A C 1
ATOM 655 O O . THR A 1 86 ? 19.047 -20.812 -13.281 1 98.38 86 THR A O 1
ATOM 658 N N . ILE A 1 87 ? 16.953 -20.125 -13.672 1 98.5 87 ILE A N 1
ATOM 659 C CA . ILE A 1 87 ? 16.375 -20.969 -12.625 1 98.5 87 ILE A CA 1
ATOM 660 C C . ILE A 1 87 ? 15.992 -22.328 -13.203 1 98.5 87 ILE A C 1
ATOM 662 O O . ILE A 1 87 ? 15.07 -22.438 -14.016 1 98.5 87 ILE A O 1
ATOM 666 N N . SER A 1 88 ? 16.672 -23.328 -12.812 1 98.12 88 SER A N 1
ATOM 667 C CA . SER A 1 88 ? 16.375 -24.672 -13.281 1 98.12 88 SER A CA 1
ATOM 668 C C . SER A 1 88 ? 15.094 -25.219 -12.648 1 98.12 88 SER A C 1
ATOM 670 O O . SER A 1 88 ? 14.227 -25.734 -13.344 1 98.12 88 SER A O 1
ATOM 672 N N . THR A 1 89 ? 15.008 -25.125 -11.32 1 98.12 89 THR A N 1
ATOM 673 C CA . THR A 1 89 ? 13.812 -25.5 -10.578 1 98.12 89 THR A CA 1
ATOM 674 C C . THR A 1 89 ? 13.461 -24.453 -9.531 1 98.12 89 THR A C 1
ATOM 676 O O . THR A 1 89 ? 14.32 -23.656 -9.133 1 98.12 89 THR A O 1
ATOM 679 N N . ALA A 1 90 ? 12.18 -24.422 -9.164 1 98.62 90 ALA A N 1
ATOM 680 C CA . ALA A 1 90 ? 11.742 -23.438 -8.18 1 98.62 90 ALA A CA 1
ATOM 681 C C . ALA A 1 90 ? 10.523 -23.938 -7.406 1 98.62 90 ALA A C 1
ATOM 683 O O . ALA A 1 90 ? 9.797 -24.812 -7.875 1 98.62 90 ALA A O 1
ATOM 684 N N . ILE A 1 91 ? 10.383 -23.422 -6.215 1 98.69 91 ILE A N 1
ATOM 685 C CA . ILE A 1 91 ? 9.117 -23.453 -5.488 1 98.69 91 ILE A CA 1
ATOM 686 C C . ILE A 1 91 ? 8.195 -22.359 -6.008 1 98.69 91 ILE A C 1
ATOM 688 O O . ILE A 1 91 ? 8.617 -21.203 -6.156 1 98.69 91 ILE A O 1
ATOM 692 N N . LEU A 1 92 ? 7 -22.703 -6.375 1 98.88 92 LEU A N 1
ATOM 693 C CA . LEU A 1 92 ? 6.039 -21.703 -6.832 1 98.88 92 LEU A CA 1
ATOM 694 C C . LEU A 1 92 ? 4.988 -21.422 -5.762 1 98.88 92 LEU A C 1
ATOM 696 O O . LEU A 1 92 ? 4.395 -22.359 -5.211 1 98.88 92 LEU A O 1
ATOM 700 N N . VAL A 1 93 ? 4.828 -20.203 -5.367 1 98.94 93 VAL A N 1
ATOM 701 C CA . VAL A 1 93 ? 3.793 -19.703 -4.465 1 98.94 93 VAL A CA 1
ATOM 702 C C . VAL A 1 93 ? 2.896 -18.719 -5.199 1 98.94 93 VAL A C 1
ATOM 704 O O . VAL A 1 93 ? 3.279 -17.562 -5.414 1 98.94 93 VAL A O 1
ATOM 707 N N . GLY A 1 94 ? 1.727 -19.141 -5.562 1 98.88 94 GLY A N 1
ATOM 708 C CA . GLY A 1 94 ? 0.828 -18.312 -6.344 1 98.88 94 GLY A CA 1
ATOM 709 C C . GLY A 1 94 ? -0.466 -17.984 -5.621 1 98.88 94 GLY A C 1
ATOM 710 O O . GLY A 1 94 ? -1.104 -18.875 -5.051 1 98.88 94 GLY A O 1
ATOM 711 N N . HIS A 1 95 ? -0.835 -16.766 -5.586 1 98.88 95 HIS A N 1
ATOM 712 C CA . HIS A 1 95 ? -2.1 -16.312 -5.016 1 98.88 95 HIS A CA 1
ATOM 713 C C . HIS A 1 95 ? -3.105 -15.969 -6.109 1 98.88 95 HIS A C 1
ATOM 715 O O . HIS A 1 95 ? -2.789 -15.211 -7.035 1 98.88 95 HIS A O 1
ATOM 721 N N . SER A 1 96 ? -4.332 -16.562 -5.973 1 98.5 96 SER A N 1
ATOM 722 C CA . SER A 1 96 ? -5.43 -16.266 -6.883 1 98.5 96 SER A CA 1
ATOM 723 C C . SER A 1 96 ? -5.016 -16.453 -8.336 1 98.5 96 SER A C 1
ATOM 725 O O . SER A 1 96 ? -4.52 -17.516 -8.711 1 98.5 96 SER A O 1
ATOM 727 N N . ALA A 1 97 ? -4.969 -15.477 -9.211 1 98.12 97 ALA A N 1
ATOM 728 C CA . ALA A 1 97 ? -4.523 -15.602 -10.602 1 98.12 97 ALA A CA 1
ATOM 729 C C . ALA A 1 97 ? -3.111 -16.172 -10.672 1 98.12 97 ALA A C 1
ATOM 731 O O . ALA A 1 97 ? -2.801 -16.969 -11.562 1 98.12 97 ALA A O 1
ATOM 732 N N . GLY A 1 98 ? -2.287 -15.766 -9.742 1 98.69 98 GLY A N 1
ATOM 733 C CA . GLY A 1 98 ? -0.948 -16.328 -9.672 1 98.69 98 GLY A CA 1
ATOM 734 C C . GLY A 1 98 ? -0.939 -17.812 -9.375 1 98.69 98 GLY A C 1
ATOM 735 O O . GLY A 1 98 ? -0.049 -18.531 -9.82 1 98.69 98 GLY A O 1
ATOM 736 N N . GLY A 1 99 ? -1.901 -18.219 -8.547 1 98.69 99 GLY A N 1
ATOM 737 C CA . GLY A 1 99 ? -2.062 -19.641 -8.281 1 98.69 99 GLY A CA 1
ATOM 738 C C . GLY A 1 99 ? -2.457 -20.438 -9.508 1 98.69 99 GLY A C 1
ATOM 739 O O . GLY A 1 99 ? -1.942 -21.531 -9.734 1 98.69 99 GLY A O 1
ATOM 740 N N . ILE A 1 100 ? -3.334 -19.875 -10.312 1 98.19 100 ILE A N 1
ATOM 741 C CA . ILE A 1 100 ? -3.756 -20.516 -11.555 1 98.19 100 ILE A CA 1
ATOM 742 C C . ILE A 1 100 ? -2.555 -20.688 -12.484 1 98.19 100 ILE A C 1
ATOM 744 O O . ILE A 1 100 ? -2.305 -21.766 -13 1 98.19 100 ILE A O 1
ATOM 748 N N . VAL A 1 101 ? -1.812 -19.625 -12.617 1 98.5 101 VAL A N 1
ATOM 749 C CA . VAL A 1 101 ? -0.638 -19.656 -13.484 1 98.5 101 VAL A CA 1
ATOM 750 C C . VAL A 1 101 ? 0.373 -20.672 -12.961 1 98.5 101 VAL A C 1
ATOM 752 O O . VAL A 1 101 ? 0.972 -21.406 -13.742 1 98.5 101 VAL A O 1
ATOM 755 N N . SER A 1 102 ? 0.563 -20.688 -11.695 1 98.69 102 SER A N 1
ATOM 756 C CA . SER A 1 102 ? 1.521 -21.609 -11.094 1 98.69 102 SER A CA 1
ATOM 757 C C . SER A 1 102 ? 1.118 -23.047 -11.328 1 98.69 102 SER A C 1
ATOM 759 O O . SER A 1 102 ? 1.972 -23.906 -11.578 1 98.69 102 SER A O 1
ATOM 761 N N . MET A 1 103 ? -0.15 -23.344 -11.195 1 98.38 103 MET A N 1
ATOM 762 C CA . MET A 1 103 ? -0.627 -24.688 -11.484 1 98.38 103 MET A CA 1
ATOM 763 C C . MET A 1 103 ? -0.376 -25.047 -12.945 1 98.38 103 MET A C 1
ATOM 765 O O . MET A 1 103 ? 0.038 -26.172 -13.25 1 98.38 103 MET A O 1
ATOM 769 N N . MET A 1 104 ? -0.616 -24.109 -13.828 1 98.31 104 MET A N 1
ATOM 770 C CA . MET A 1 104 ? -0.403 -24.359 -15.25 1 98.31 104 MET A CA 1
ATOM 771 C C . MET A 1 104 ? 1.069 -24.625 -15.539 1 98.31 104 MET A C 1
ATOM 773 O O . MET A 1 104 ? 1.397 -25.547 -16.297 1 98.31 104 MET A O 1
ATOM 777 N N . VAL A 1 105 ? 1.927 -23.875 -14.914 1 98.56 105 VAL A N 1
ATOM 778 C CA . VAL A 1 105 ? 3.361 -24.047 -15.117 1 98.56 105 VAL A CA 1
ATOM 779 C C . VAL A 1 105 ? 3.803 -25.391 -14.539 1 98.56 105 VAL A C 1
ATOM 781 O O . VAL A 1 105 ? 4.598 -26.109 -15.156 1 98.56 105 VAL A O 1
ATOM 784 N N . ALA A 1 106 ? 3.299 -25.75 -13.391 1 97.88 106 ALA A N 1
ATOM 785 C CA . ALA A 1 106 ? 3.654 -27.016 -12.75 1 97.88 106 ALA A CA 1
ATOM 786 C C . ALA A 1 106 ? 3.207 -28.203 -13.586 1 97.88 106 ALA A C 1
ATOM 788 O O . ALA A 1 106 ? 3.879 -29.234 -13.617 1 97.88 106 ALA A O 1
ATOM 789 N N . ALA A 1 107 ? 2.076 -28.109 -14.234 1 97.12 107 ALA A N 1
ATOM 790 C CA . ALA A 1 107 ? 1.566 -29.172 -15.086 1 97.12 107 ALA A CA 1
ATOM 791 C C . ALA A 1 107 ? 2.377 -29.281 -16.375 1 97.12 107 ALA A C 1
ATOM 793 O O . ALA A 1 107 ? 2.648 -30.391 -16.859 1 97.12 107 ALA A O 1
ATOM 794 N N . ARG A 1 108 ? 2.773 -28.156 -16.891 1 97.19 108 ARG A N 1
ATOM 795 C CA . ARG A 1 108 ? 3.459 -28.094 -18.172 1 97.19 108 ARG A CA 1
ATOM 796 C C . ARG A 1 108 ? 4.926 -28.484 -18.031 1 97.19 108 ARG A C 1
ATOM 798 O O . ARG A 1 108 ? 5.508 -29.062 -18.938 1 97.19 108 ARG A O 1
ATOM 805 N N . ASN A 1 109 ? 5.492 -28.078 -16.953 1 96.94 109 ASN A N 1
ATOM 806 C CA . ASN A 1 109 ? 6.906 -28.312 -16.672 1 96.94 109 ASN A CA 1
ATOM 807 C C . ASN A 1 109 ? 7.109 -28.953 -15.305 1 96.94 109 ASN A C 1
ATOM 809 O O . ASN A 1 109 ? 7.785 -28.391 -14.438 1 96.94 109 ASN A O 1
ATOM 813 N N . PRO A 1 110 ? 6.672 -30.219 -15.172 1 95.75 110 PRO A N 1
ATOM 814 C CA . PRO A 1 110 ? 6.684 -30.828 -13.836 1 95.75 110 PRO A CA 1
ATOM 815 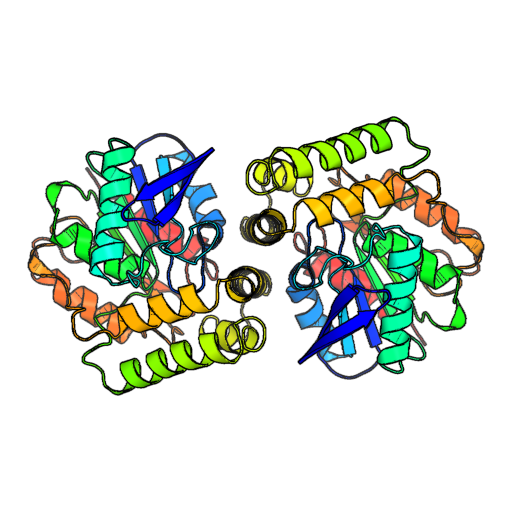C C . PRO A 1 110 ? 8.086 -30.953 -13.25 1 95.75 110 PRO A C 1
ATOM 817 O O . PRO A 1 110 ? 8.258 -30.891 -12.031 1 95.75 110 PRO A O 1
ATOM 820 N N . ASP A 1 111 ? 9.117 -31 -14.102 1 96.56 111 ASP A N 1
ATOM 821 C CA . ASP A 1 111 ? 10.484 -31.203 -13.633 1 96.56 111 ASP A CA 1
ATOM 822 C C . ASP A 1 111 ? 11.102 -29.891 -13.156 1 96.56 111 ASP A C 1
ATOM 824 O O . ASP A 1 111 ? 12.148 -29.891 -12.5 1 96.56 111 ASP A O 1
ATOM 828 N N . ARG A 1 112 ? 10.367 -28.781 -13.352 1 98.06 112 ARG A N 1
ATOM 829 C CA . ARG A 1 112 ? 10.938 -27.484 -13.016 1 98.06 112 ARG A CA 1
ATOM 830 C C . ARG A 1 112 ? 10.328 -26.938 -11.727 1 98.06 112 ARG A C 1
ATOM 832 O O . ARG A 1 112 ? 10.664 -25.828 -11.297 1 98.06 112 ARG A O 1
ATOM 839 N N . VAL A 1 113 ? 9.469 -27.688 -11.117 1 97.88 113 VAL A N 1
ATOM 840 C CA . VAL A 1 113 ? 8.781 -27.188 -9.93 1 97.88 113 VAL A CA 1
ATOM 841 C C . VAL A 1 113 ? 9.055 -28.109 -8.742 1 97.88 113 VAL A C 1
ATOM 843 O O . VAL A 1 113 ? 8.672 -29.281 -8.766 1 97.88 113 VAL A O 1
ATOM 846 N N . ASP A 1 114 ? 9.68 -27.547 -7.723 1 97.06 114 ASP A N 1
ATOM 847 C CA . ASP A 1 114 ? 10.055 -28.312 -6.539 1 97.06 114 ASP A CA 1
ATOM 848 C C . ASP A 1 114 ? 8.859 -28.5 -5.605 1 97.06 114 ASP A C 1
ATOM 850 O O . ASP A 1 114 ? 8.773 -29.5 -4.895 1 97.06 114 ASP A O 1
ATOM 854 N N . ALA A 1 115 ? 8.031 -27.562 -5.512 1 97.5 115 ALA A N 1
ATOM 855 C CA . ALA A 1 115 ? 6.805 -27.547 -4.723 1 97.5 115 ALA A CA 1
ATOM 856 C C . ALA A 1 115 ? 5.867 -26.438 -5.207 1 97.5 115 ALA A C 1
ATOM 858 O O . ALA A 1 115 ? 6.312 -25.453 -5.781 1 97.5 115 ALA A O 1
ATOM 859 N N . LEU A 1 116 ? 4.613 -26.703 -5.004 1 97.75 116 LEU A N 1
ATOM 860 C CA . LEU A 1 116 ? 3.588 -25.766 -5.477 1 97.75 116 LEU A CA 1
ATOM 861 C C . LEU A 1 116 ? 2.65 -25.375 -4.344 1 97.75 116 LEU A C 1
ATOM 863 O O . LEU A 1 116 ? 2.078 -26.234 -3.67 1 97.75 116 LEU A O 1
ATOM 867 N N . PHE A 1 117 ? 2.559 -24.141 -4.09 1 98.75 117 PHE A N 1
ATOM 868 C CA . PHE A 1 117 ? 1.625 -23.578 -3.121 1 98.75 117 PHE A CA 1
ATOM 869 C C . PHE A 1 117 ? 0.568 -22.719 -3.82 1 98.75 117 PHE A C 1
ATOM 871 O O . PHE A 1 117 ? 0.89 -21.719 -4.445 1 98.75 117 PHE A O 1
ATOM 878 N N . VAL A 1 118 ? -0.67 -23.109 -3.721 1 98.69 118 VAL A N 1
ATOM 879 C CA . VAL A 1 118 ? -1.798 -22.469 -4.387 1 98.69 118 VAL A CA 1
ATOM 880 C C . VAL A 1 118 ? -2.688 -21.781 -3.355 1 98.69 118 VAL A C 1
ATOM 882 O O . VAL A 1 118 ? -3.406 -22.438 -2.605 1 98.69 118 VAL A O 1
ATOM 885 N N . LEU A 1 119 ? -2.682 -20.469 -3.359 1 98.81 119 LEU A N 1
ATOM 886 C CA . LEU A 1 119 ? -3.387 -19.688 -2.346 1 98.81 119 LEU A CA 1
ATOM 887 C C . LEU A 1 119 ? -4.602 -19 -2.945 1 98.81 119 LEU A C 1
ATOM 889 O O . LEU A 1 119 ? -4.461 -18.141 -3.824 1 98.81 119 LEU A O 1
ATOM 893 N N . GLY A 1 120 ? -5.781 -19.312 -2.484 1 98.31 120 GLY A N 1
ATOM 894 C CA . GLY A 1 120 ? -6.996 -18.625 -2.887 1 98.31 120 GLY A CA 1
ATOM 895 C C . GLY A 1 120 ? -7.254 -18.703 -4.379 1 98.31 120 GLY A C 1
ATOM 896 O O . GLY A 1 120 ? -7.82 -17.766 -4.957 1 98.31 120 GLY A O 1
ATOM 897 N N . ALA A 1 121 ? -6.777 -19.703 -5.031 1 97.19 121 ALA A N 1
ATOM 898 C CA . ALA A 1 121 ? -6.969 -19.844 -6.473 1 97.19 121 ALA A CA 1
ATOM 899 C C . ALA A 1 121 ? -8.148 -20.75 -6.785 1 97.19 121 ALA A C 1
ATOM 901 O O . ALA A 1 121 ? -8.727 -21.359 -5.879 1 97.19 121 ALA A O 1
ATOM 902 N N . GLY A 1 122 ? -8.562 -20.766 -7.988 1 94.5 122 GLY A N 1
ATOM 903 C CA . GLY A 1 122 ? -9.617 -21.641 -8.469 1 94.5 122 GLY A CA 1
ATOM 904 C C . GLY A 1 122 ? -9.383 -22.125 -9.891 1 94.5 122 GLY A C 1
ATOM 905 O O . GLY A 1 122 ? -8.242 -22.219 -10.344 1 94.5 122 GLY A O 1
ATOM 906 N N . ARG A 1 123 ? -10.445 -22.672 -10.422 1 94 123 ARG A N 1
ATOM 907 C CA . ARG A 1 123 ? -10.43 -23.141 -11.805 1 94 123 ARG A CA 1
ATOM 908 C C . ARG A 1 123 ? -10.812 -22.031 -12.773 1 94 123 ARG A C 1
ATOM 910 O O . ARG A 1 123 ? -11 -20.875 -12.367 1 94 123 ARG A O 1
ATOM 917 N N . THR A 1 124 ? -10.766 -22.328 -14.07 1 92.56 124 THR A N 1
ATOM 918 C CA . THR A 1 124 ? -11.164 -21.359 -15.086 1 92.56 124 THR A CA 1
ATOM 919 C C . THR A 1 124 ? -12.555 -20.797 -14.781 1 92.56 124 THR A C 1
ATOM 921 O O . THR A 1 124 ? -13.438 -21.531 -14.344 1 92.56 124 THR A O 1
ATOM 924 N N . ARG A 1 125 ? -12.672 -19.516 -15.016 1 91.62 125 ARG A N 1
ATOM 925 C CA . ARG A 1 125 ? -13.961 -18.875 -14.828 1 91.62 125 ARG A CA 1
ATOM 926 C C . ARG A 1 125 ? -14.758 -18.859 -16.125 1 91.62 125 ARG A C 1
ATOM 928 O O . ARG A 1 125 ? -15.867 -18.312 -16.188 1 91.62 125 ARG A O 1
ATOM 935 N N . ALA A 1 126 ? -14.242 -19.453 -17.125 1 90.94 126 ALA A N 1
ATOM 936 C CA . ALA A 1 126 ? -14.852 -19.422 -18.453 1 90.94 126 ALA A CA 1
ATOM 937 C C . ALA A 1 126 ? -16.125 -20.266 -18.484 1 90.94 126 ALA A C 1
ATOM 939 O O . ALA A 1 126 ? -17.062 -19.938 -19.219 1 90.94 126 ALA A O 1
ATOM 940 N N . VAL A 1 127 ? -16.188 -21.25 -17.609 1 90.12 127 VAL A N 1
ATOM 941 C CA . VAL A 1 127 ? -17.281 -22.219 -17.766 1 90.12 127 VAL A CA 1
ATOM 942 C C . VAL A 1 127 ? -18.312 -22 -16.656 1 90.12 127 VAL A C 1
ATOM 944 O O . VAL A 1 127 ? -19.375 -22.625 -16.656 1 90.12 127 VAL A O 1
ATOM 947 N N . ASP A 1 128 ? -17.938 -21.203 -15.711 1 91.12 128 ASP A N 1
ATOM 948 C CA . ASP A 1 128 ? -18.875 -20.828 -14.648 1 91.12 128 ASP A CA 1
ATOM 949 C C . ASP A 1 128 ? -19.578 -19.5 -14.977 1 91.12 128 ASP A C 1
ATOM 951 O O . ASP A 1 128 ? -19 -18.422 -14.805 1 91.12 128 ASP A O 1
ATOM 955 N N . ARG A 1 129 ? -20.875 -19.625 -15.312 1 92.19 129 ARG A N 1
ATOM 956 C CA . ARG A 1 129 ? -21.625 -18.484 -15.844 1 92.19 129 ARG A CA 1
ATOM 957 C C . ARG A 1 129 ? -21.625 -17.328 -14.844 1 92.19 129 ARG A C 1
ATOM 959 O O . ARG A 1 129 ? -21.453 -16.172 -15.227 1 92.19 129 ARG A O 1
ATOM 966 N N . LEU A 1 130 ? -21.828 -17.625 -13.625 1 91.44 130 LEU A N 1
ATOM 967 C CA . LEU A 1 130 ? -21.922 -16.578 -12.609 1 91.44 130 LEU A CA 1
ATOM 968 C C . LEU A 1 130 ? -20.562 -15.906 -12.406 1 91.44 130 LEU A C 1
ATOM 970 O O . LEU A 1 130 ? -20.469 -14.68 -12.375 1 91.44 130 LEU A O 1
ATOM 974 N N . SER A 1 131 ? -19.578 -16.672 -12.227 1 92.25 131 SER A N 1
ATOM 975 C CA . SER A 1 131 ? -18.234 -16.141 -12.047 1 92.25 131 SER A CA 1
ATOM 976 C C . SER A 1 131 ? -17.797 -15.352 -13.273 1 92.25 131 SER A C 1
ATOM 978 O O . SER A 1 131 ? -17.141 -14.312 -13.148 1 92.25 131 SER A O 1
ATOM 980 N N . LYS A 1 132 ? -18.109 -15.836 -14.445 1 95.12 132 LYS A N 1
ATOM 981 C CA . LYS A 1 132 ? -17.766 -15.156 -15.688 1 95.12 132 LYS A CA 1
ATOM 982 C C . LYS A 1 132 ? -18.438 -13.789 -15.773 1 95.12 132 LYS A C 1
ATOM 984 O O . LYS A 1 132 ? -17.781 -12.789 -16.078 1 95.12 132 LYS A O 1
ATOM 989 N N . SER A 1 133 ? -19.703 -13.773 -15.5 1 95 133 SER A N 1
ATOM 990 C CA . SER A 1 133 ? -20.453 -12.523 -15.555 1 95 133 SER A CA 1
ATOM 991 C C . SER A 1 133 ? -19.906 -11.508 -14.555 1 95 133 SER A C 1
ATOM 993 O O . SER A 1 133 ? -19.75 -10.328 -14.883 1 95 133 SER A O 1
ATOM 995 N N . PHE A 1 134 ? -19.672 -11.953 -13.406 1 93.88 134 PHE A N 1
ATOM 996 C CA . PHE A 1 134 ? -19.141 -11.086 -12.367 1 93.88 134 PHE A CA 1
ATOM 997 C C . PHE A 1 134 ? -17.797 -10.508 -12.781 1 93.88 134 PHE A C 1
ATOM 999 O O . PHE A 1 134 ? -17.562 -9.305 -12.664 1 93.88 134 PHE A O 1
ATOM 1006 N N . THR A 1 135 ? -16.906 -11.344 -13.242 1 95.94 135 THR A N 1
ATOM 1007 C CA . THR A 1 135 ? -15.555 -10.938 -13.633 1 95.94 135 THR A CA 1
ATOM 1008 C C . THR A 1 135 ? -15.602 -9.969 -14.812 1 95.94 135 THR A C 1
ATOM 1010 O O . THR A 1 135 ? -14.82 -9.023 -14.875 1 95.94 135 THR A O 1
ATOM 1013 N N . GLN A 1 136 ? -16.484 -10.219 -15.734 1 95.69 136 GLN A N 1
ATOM 1014 C CA . GLN A 1 136 ? -16.656 -9.32 -16.859 1 95.69 136 GLN A CA 1
ATOM 1015 C C . GLN A 1 136 ? -17.156 -7.953 -16.406 1 95.69 136 GLN A C 1
ATOM 1017 O O . GLN A 1 136 ? -16.797 -6.926 -17 1 95.69 136 GLN A O 1
ATOM 1022 N N . GLN A 1 137 ? -18.016 -8.008 -15.438 1 95.44 137 GLN A N 1
ATOM 1023 C CA . GLN A 1 137 ? -18.484 -6.742 -14.883 1 95.44 137 GLN A CA 1
ATOM 1024 C C . GLN A 1 137 ? -17.344 -5.953 -14.25 1 95.44 137 GLN A C 1
ATOM 1026 O O . GLN A 1 137 ? -17.297 -4.727 -14.367 1 95.44 137 GLN A O 1
ATOM 1031 N N . LEU A 1 138 ? -16.484 -6.648 -13.555 1 95.38 138 LEU A N 1
ATOM 1032 C CA . LEU A 1 138 ? -15.305 -5.996 -12.992 1 95.38 138 LEU A CA 1
ATOM 1033 C C . LEU A 1 138 ? -14.461 -5.352 -14.094 1 95.38 138 LEU A C 1
ATOM 1035 O O . LEU A 1 138 ? -13.984 -4.227 -13.93 1 95.38 138 LEU A O 1
ATOM 1039 N N . SER A 1 139 ? -14.234 -6.098 -15.18 1 96.69 139 SER A N 1
ATOM 1040 C CA . SER A 1 139 ? -13.484 -5.598 -16.328 1 96.69 139 SER A CA 1
ATOM 1041 C C . SER A 1 139 ? -14.086 -4.301 -16.859 1 96.69 139 SER A C 1
ATOM 1043 O O . SER A 1 139 ? -13.383 -3.307 -17.031 1 96.69 139 SER A O 1
ATOM 1045 N N . ARG A 1 140 ? -15.359 -4.285 -17.047 1 96.44 140 ARG A N 1
ATOM 1046 C CA . ARG A 1 140 ? -16.062 -3.127 -17.578 1 96.44 140 ARG A CA 1
ATOM 1047 C C . ARG A 1 140 ? -16 -1.946 -16.625 1 96.44 140 ARG A C 1
ATOM 1049 O O . ARG A 1 140 ? -15.789 -0.807 -17.047 1 96.44 140 ARG A O 1
ATOM 1056 N N . ALA A 1 141 ? -16.188 -2.256 -15.383 1 95.31 141 ALA A N 1
ATOM 1057 C CA . ALA A 1 141 ? -16.172 -1.202 -14.375 1 95.31 141 ALA A CA 1
ATOM 1058 C C . ALA A 1 141 ? -14.797 -0.55 -14.289 1 95.31 141 ALA A C 1
ATOM 1060 O O . ALA A 1 141 ? -14.688 0.67 -14.156 1 95.31 141 ALA A O 1
ATOM 1061 N N . ALA A 1 142 ? -13.75 -1.351 -14.312 1 96 142 ALA A N 1
ATOM 1062 C CA . ALA A 1 142 ? -12.391 -0.828 -14.266 1 96 142 ALA A CA 1
ATOM 1063 C C . ALA A 1 142 ? -12.125 0.117 -15.438 1 96 142 ALA A C 1
ATOM 1065 O O . ALA A 1 142 ? -11.547 1.193 -15.25 1 96 142 ALA A O 1
ATOM 1066 N N . ARG A 1 143 ? -12.562 -0.275 -16.672 1 95.12 143 ARG A N 1
ATOM 1067 C CA . ARG A 1 143 ? -12.336 0.529 -17.859 1 95.12 143 ARG A CA 1
ATOM 1068 C C . ARG A 1 143 ? -13.148 1.818 -17.828 1 95.12 143 ARG A C 1
ATOM 1070 O O . ARG A 1 143 ? -12.68 2.865 -18.281 1 95.12 143 ARG A O 1
ATOM 1077 N N . SER A 1 144 ? -14.32 1.741 -17.281 1 93.75 144 SER A N 1
ATOM 1078 C CA . SER A 1 144 ? -15.242 2.869 -17.359 1 93.75 144 SER A CA 1
ATOM 1079 C C . SER A 1 144 ? -14.969 3.873 -16.234 1 93.75 144 SER A C 1
ATOM 1081 O O . SER A 1 144 ? -15.039 5.086 -16.453 1 93.75 144 SER A O 1
ATOM 1083 N N . LYS A 1 145 ? -14.656 3.426 -15.031 1 89.44 145 LYS A N 1
ATOM 1084 C CA . LYS A 1 145 ? -14.656 4.309 -13.875 1 89.44 145 LYS A CA 1
ATOM 1085 C C . LYS A 1 145 ? -13.281 4.375 -13.227 1 89.44 145 LYS A C 1
ATOM 1087 O O . LYS A 1 145 ? -13.008 5.266 -12.422 1 89.44 145 LYS A O 1
ATOM 1092 N N . GLY A 1 146 ? -12.453 3.49 -13.633 1 90.38 146 GLY A N 1
ATOM 1093 C CA . GLY A 1 146 ? -11.195 3.377 -12.914 1 90.38 146 GLY A CA 1
ATOM 1094 C C . GLY A 1 146 ? -11.305 2.582 -11.633 1 90.38 146 GLY A C 1
ATOM 1095 O O . GLY A 1 146 ? -12.398 2.137 -11.266 1 90.38 146 GLY A O 1
ATOM 1096 N N . LEU A 1 147 ? -10.188 2.344 -10.945 1 91.94 147 LEU A N 1
ATOM 1097 C CA . LEU A 1 147 ? -10.18 1.48 -9.773 1 91.94 147 LEU A CA 1
ATOM 1098 C C . LEU A 1 147 ? -10.266 2.305 -8.492 1 91.94 147 LEU A C 1
ATOM 1100 O O . LEU A 1 147 ? -10.789 1.834 -7.48 1 91.94 147 LEU A O 1
ATOM 1104 N N . HIS A 1 148 ? -9.773 3.486 -8.516 1 87.5 148 HIS A N 1
ATOM 1105 C CA . HIS A 1 148 ? -9.734 4.297 -7.305 1 87.5 148 HIS A CA 1
ATOM 1106 C C . HIS A 1 148 ? -11.141 4.598 -6.797 1 87.5 148 HIS A C 1
ATOM 1108 O O . HIS A 1 148 ? -11.367 4.68 -5.59 1 87.5 148 HIS A O 1
ATOM 1114 N N . TRP A 1 149 ? -12.125 4.648 -7.66 1 82.81 149 TRP A N 1
ATOM 1115 C CA . TRP A 1 149 ? -13.484 5.035 -7.285 1 82.81 149 TRP A CA 1
ATOM 1116 C C . TRP A 1 149 ? -14.242 3.85 -6.695 1 82.81 149 TRP A C 1
ATOM 1118 O O . TRP A 1 149 ? -15.219 4.031 -5.961 1 82.81 149 TRP A O 1
ATOM 1128 N N . HIS A 1 150 ? -13.75 2.656 -6.949 1 87.5 150 HIS A N 1
ATOM 1129 C CA . HIS A 1 150 ? -14.445 1.475 -6.453 1 87.5 150 HIS A CA 1
ATOM 1130 C C . HIS A 1 150 ? -13.531 0.624 -5.578 1 87.5 150 HIS A C 1
ATOM 1132 O O . HIS A 1 150 ? -13.836 -0.541 -5.309 1 87.5 150 HIS A O 1
ATOM 1138 N N . VAL A 1 151 ? -12.484 1.206 -5.176 1 95.06 151 VAL A N 1
ATOM 1139 C CA . VAL A 1 151 ? -11.438 0.433 -4.512 1 95.06 151 VAL A CA 1
ATOM 1140 C C . VAL A 1 151 ? -11.945 -0.079 -3.166 1 95.06 151 VAL A C 1
ATOM 1142 O O . VAL A 1 151 ? -11.609 -1.188 -2.748 1 95.06 151 VAL A O 1
ATOM 1145 N N . ASP A 1 152 ? -12.828 0.686 -2.48 1 94.06 152 ASP A N 1
ATOM 1146 C CA . ASP A 1 152 ? -13.32 0.268 -1.174 1 94.06 152 ASP A CA 1
ATOM 1147 C C . ASP A 1 152 ? -14.211 -0.968 -1.293 1 94.06 152 ASP A C 1
ATOM 1149 O O . ASP A 1 152 ? -14.172 -1.855 -0.439 1 94.06 152 ASP A O 1
ATOM 1153 N N . GLU A 1 153 ? -14.984 -0.998 -2.342 1 93.56 153 GLU A N 1
ATOM 1154 C CA . GLU A 1 153 ? -15.805 -2.18 -2.594 1 93.56 153 GLU A CA 1
ATOM 1155 C C . GLU A 1 153 ? -14.938 -3.404 -2.871 1 93.56 153 GLU A C 1
ATOM 1157 O O . GLU A 1 153 ? -15.266 -4.512 -2.441 1 93.56 153 GLU A O 1
ATOM 1162 N N . ARG A 1 154 ? -13.867 -3.197 -3.59 1 94.69 154 ARG A N 1
ATOM 1163 C CA . ARG A 1 154 ? -12.938 -4.293 -3.873 1 94.69 154 ARG A CA 1
ATOM 1164 C C . ARG A 1 154 ? -12.289 -4.801 -2.594 1 94.69 154 ARG A C 1
ATOM 1166 O O . ARG A 1 154 ? -12.164 -6.012 -2.393 1 94.69 154 ARG A O 1
ATOM 1173 N N . VAL A 1 155 ? -11.891 -3.893 -1.733 1 96.44 155 VAL A N 1
ATOM 1174 C CA . VAL A 1 155 ? -11.258 -4.27 -0.471 1 96.44 155 VAL A CA 1
ATOM 1175 C C . VAL A 1 155 ? -12.258 -5.035 0.395 1 96.44 155 VAL A C 1
ATOM 1177 O O . VAL A 1 155 ? -11.93 -6.086 0.946 1 96.44 155 VAL A O 1
ATOM 1180 N N . ASP A 1 156 ? -13.523 -4.555 0.459 1 95.25 156 ASP A N 1
ATOM 1181 C CA . ASP A 1 156 ? -14.555 -5.195 1.266 1 95.25 156 ASP A CA 1
ATOM 1182 C C . ASP A 1 156 ? -14.836 -6.617 0.775 1 95.25 156 ASP A C 1
ATOM 1184 O O . ASP A 1 156 ? -15.109 -7.512 1.576 1 95.25 156 ASP A O 1
ATOM 1188 N N . TYR A 1 157 ? -14.742 -6.785 -0.499 1 95.31 157 TYR A N 1
ATOM 1189 C CA . TYR A 1 157 ? -15.047 -8.078 -1.094 1 95.31 157 TYR A CA 1
ATOM 1190 C C . TYR A 1 157 ? -13.914 -9.07 -0.856 1 95.31 157 TYR A C 1
ATOM 1192 O O . TYR A 1 157 ? -14.141 -10.273 -0.713 1 95.31 157 TYR A O 1
ATOM 1200 N N . ASN A 1 158 ? -12.688 -8.602 -0.762 1 97.12 158 ASN A N 1
ATOM 1201 C CA . ASN A 1 158 ? -11.5 -9.438 -0.621 1 97.12 158 ASN A CA 1
ATOM 1202 C C . ASN A 1 158 ? -11.195 -9.734 0.844 1 97.12 158 ASN A C 1
ATOM 1204 O O . ASN A 1 158 ? -10.633 -10.781 1.164 1 97.12 158 ASN A O 1
ATOM 1208 N N . ILE A 1 159 ? -11.469 -8.766 1.722 1 97.56 159 ILE A N 1
ATOM 1209 C CA . ILE A 1 159 ? -11.102 -8.852 3.131 1 97.56 159 ILE A CA 1
ATOM 1210 C C . ILE A 1 159 ? -12.336 -8.625 4.004 1 97.56 159 ILE A C 1
ATOM 1212 O O . ILE A 1 159 ? -12.969 -7.57 3.926 1 97.56 159 ILE A O 1
ATOM 1216 N N . PRO A 1 160 ? -12.602 -9.664 4.828 1 94.31 160 PRO A N 1
ATOM 1217 C CA . PRO A 1 160 ? -13.789 -9.531 5.68 1 94.31 160 PRO A CA 1
ATOM 1218 C C . PRO A 1 160 ? -13.711 -8.32 6.609 1 94.31 160 PRO A C 1
ATOM 1220 O O . PRO A 1 160 ? -12.617 -7.895 6.984 1 94.31 160 PRO A O 1
ATOM 1223 N N . SER A 1 161 ? -14.914 -7.91 7.004 1 83.5 161 SER A N 1
ATOM 1224 C CA . SER A 1 161 ? -15.023 -6.816 7.965 1 83.5 161 SER A CA 1
ATOM 1225 C C . SER A 1 161 ? -14.391 -7.188 9.305 1 83.5 161 SER A C 1
ATOM 1227 O O . SER A 1 161 ? -14.383 -8.359 9.688 1 83.5 161 SER A O 1
ATOM 1229 N N . GLY A 1 162 ? -13.828 -6.316 10 1 79.38 162 GLY A N 1
ATOM 1230 C CA . GLY A 1 162 ? -13.258 -6.559 11.312 1 79.38 162 GLY A CA 1
ATOM 1231 C C . GLY A 1 162 ? -11.781 -6.914 11.266 1 79.38 162 GLY A C 1
ATOM 1232 O O . GLY A 1 162 ? -11.133 -7.023 12.305 1 79.38 162 GLY A O 1
ATOM 1233 N N . THR A 1 163 ? -11.398 -7.164 10.047 1 76.19 163 THR A N 1
ATOM 1234 C CA . THR A 1 163 ? -9.984 -7.469 9.914 1 76.19 163 THR A CA 1
ATOM 1235 C C . THR A 1 163 ? -9.133 -6.227 10.164 1 76.19 163 THR A C 1
ATOM 1237 O O . THR A 1 163 ? -9.648 -5.102 10.133 1 76.19 163 THR A O 1
ATOM 1240 N N . VAL A 1 164 ? -7.859 -6.52 10.25 1 69.38 164 VAL A N 1
ATOM 1241 C CA . VAL A 1 164 ? -6.879 -5.504 10.625 1 69.38 164 VAL A CA 1
ATOM 1242 C C . VAL A 1 164 ? -6.875 -4.379 9.602 1 69.38 164 VAL A C 1
ATOM 1244 O O . VAL A 1 164 ? -6.914 -4.629 8.391 1 69.38 164 VAL A O 1
ATOM 1247 N N . GLY A 1 165 ? -6.648 -3.326 10.078 1 92.44 165 GLY A N 1
ATOM 1248 C CA . GLY A 1 165 ? -6.727 -2.105 9.289 1 92.44 165 GLY A CA 1
ATOM 1249 C C . GLY A 1 165 ? -5.578 -1.952 8.312 1 92.44 165 GLY A C 1
ATOM 1250 O O . GLY A 1 165 ? -5.754 -1.408 7.219 1 92.44 165 GLY A O 1
ATOM 1251 N N . LEU A 1 166 ? -4.379 -2.586 8.617 1 96.19 166 LEU A N 1
ATOM 1252 C CA . LEU A 1 166 ? -3.217 -2.396 7.75 1 96.19 166 LEU A CA 1
ATOM 1253 C C . LEU A 1 166 ? -3.34 -3.236 6.484 1 96.19 166 LEU A C 1
ATOM 1255 O O . LEU A 1 166 ? -2.912 -2.811 5.406 1 96.19 166 LEU A O 1
ATOM 1259 N N . SER A 1 167 ? -3.842 -4.477 6.645 1 97.06 167 SER A N 1
ATOM 1260 C CA . SER A 1 167 ? -4.047 -5.309 5.461 1 97.06 167 SER A CA 1
ATOM 1261 C C . SER A 1 167 ? -4.984 -4.637 4.469 1 97.06 167 SER A C 1
ATOM 1263 O O . SER A 1 167 ? -4.734 -4.648 3.26 1 97.06 167 SER A O 1
ATOM 1265 N N . ARG A 1 168 ? -6.039 -4.051 5.008 1 97.25 168 ARG A N 1
ATOM 1266 C CA . ARG A 1 168 ? -7 -3.34 4.168 1 97.25 168 ARG A CA 1
ATOM 1267 C C . ARG A 1 168 ? -6.352 -2.127 3.508 1 97.25 168 ARG A C 1
ATOM 1269 O O . ARG A 1 168 ? -6.539 -1.894 2.311 1 97.25 168 ARG A O 1
ATOM 1276 N N . ALA A 1 169 ? -5.562 -1.412 4.266 1 97.81 169 ALA A N 1
ATOM 1277 C CA . ALA A 1 169 ? -4.875 -0.235 3.744 1 97.81 169 ALA A CA 1
ATOM 1278 C C . ALA A 1 169 ? -3.906 -0.617 2.629 1 97.81 169 ALA A C 1
ATOM 1280 O O . ALA A 1 169 ? -3.799 0.087 1.621 1 97.81 169 ALA A O 1
ATOM 1281 N N . LEU A 1 170 ? -3.178 -1.681 2.865 1 98.12 170 LEU A N 1
ATOM 1282 C CA . LEU A 1 170 ? -2.209 -2.141 1.877 1 98.12 170 LEU A CA 1
ATOM 1283 C C . LEU A 1 170 ? -2.9 -2.51 0.569 1 98.12 170 LEU A C 1
ATOM 1285 O O . LEU A 1 170 ? -2.504 -2.041 -0.501 1 98.12 170 LEU A O 1
ATOM 1289 N N . LEU A 1 171 ? -3.906 -3.34 0.685 1 98.19 171 LEU A N 1
ATOM 1290 C CA . LEU A 1 171 ? -4.617 -3.742 -0.524 1 98.19 171 LEU A CA 1
ATOM 1291 C C . LEU A 1 171 ? -5.207 -2.531 -1.238 1 98.19 171 LEU A C 1
ATOM 1293 O O . LEU A 1 171 ? -5.145 -2.438 -2.467 1 98.19 171 LEU A O 1
ATOM 1297 N N . ARG A 1 172 ? -5.793 -1.663 -0.471 1 97.62 172 ARG A N 1
ATOM 1298 C CA . ARG A 1 172 ? -6.395 -0.458 -1.031 1 97.62 172 ARG A CA 1
ATOM 1299 C C . ARG A 1 172 ? -5.367 0.357 -1.809 1 97.62 172 ARG A C 1
ATOM 1301 O O . ARG A 1 172 ? -5.629 0.793 -2.932 1 97.62 172 ARG A O 1
ATOM 1308 N N . ALA A 1 173 ? -4.223 0.571 -1.198 1 98.25 173 ALA A N 1
ATOM 1309 C CA . ALA A 1 173 ? -3.164 1.373 -1.806 1 98.25 173 ALA A CA 1
ATOM 1310 C C . ALA A 1 173 ? -2.699 0.759 -3.123 1 98.25 173 ALA A C 1
ATOM 1312 O O . ALA A 1 173 ? -2.488 1.473 -4.109 1 98.25 173 ALA A O 1
ATOM 1313 N N . ILE A 1 174 ? -2.57 -0.499 -3.158 1 98.44 174 ILE A N 1
ATOM 1314 C CA . ILE A 1 174 ? -2.062 -1.189 -4.34 1 98.44 174 ILE A CA 1
ATOM 1315 C C . ILE A 1 174 ? -3.125 -1.187 -5.434 1 98.44 174 ILE A C 1
ATOM 1317 O O . ILE A 1 174 ? -2.855 -0.78 -6.566 1 98.44 174 ILE A O 1
ATOM 1321 N N . THR A 1 175 ? -4.34 -1.572 -5.09 1 98.25 175 THR A N 1
ATOM 1322 C CA . THR A 1 175 ? -5.402 -1.736 -6.078 1 98.25 175 THR A CA 1
ATOM 1323 C C . THR A 1 175 ? -5.781 -0.393 -6.691 1 98.25 175 THR A C 1
ATOM 1325 O O . THR A 1 175 ? -6.016 -0.301 -7.898 1 98.25 175 THR A O 1
ATOM 1328 N N . SER A 1 176 ? -5.82 0.635 -5.871 1 96.5 176 SER A N 1
ATOM 1329 C CA . SER A 1 176 ? -6.27 1.938 -6.352 1 96.5 176 SER A CA 1
ATOM 1330 C C . SER A 1 176 ? -5.301 2.514 -7.379 1 96.5 176 SER A C 1
ATOM 1332 O O . SER A 1 176 ? -5.668 3.387 -8.164 1 96.5 176 SER A O 1
ATOM 1334 N N . ARG A 1 177 ? -4.078 1.974 -7.375 1 95.5 177 ARG A N 1
ATOM 1335 C CA . ARG A 1 177 ? -3.068 2.51 -8.281 1 95.5 177 ARG A CA 1
ATOM 1336 C C . ARG A 1 177 ? -2.805 1.552 -9.438 1 95.5 177 ARG A C 1
ATOM 1338 O O . ARG A 1 177 ? -1.917 1.792 -10.258 1 95.5 177 ARG A O 1
ATOM 1345 N N . THR A 1 178 ? -3.506 0.477 -9.484 1 97.12 178 THR A N 1
ATOM 1346 C CA . THR A 1 178 ? -3.377 -0.465 -10.594 1 97.12 178 THR A CA 1
ATOM 1347 C C . THR A 1 178 ? -3.936 0.134 -11.883 1 97.12 178 THR A C 1
ATOM 1349 O O . THR A 1 178 ? -4.965 0.814 -11.859 1 97.12 178 THR A O 1
ATOM 1352 N N . ASP A 1 179 ? -3.238 -0.116 -13.031 1 96.31 179 ASP A N 1
ATOM 1353 C CA . ASP A 1 179 ? -3.73 0.32 -14.336 1 96.31 179 ASP A CA 1
ATOM 1354 C C . ASP A 1 179 ? -5.094 -0.299 -14.641 1 96.31 179 ASP A C 1
ATOM 1356 O O . ASP A 1 179 ? -5.238 -1.522 -14.648 1 96.31 179 ASP A O 1
ATOM 1360 N N . PRO A 1 180 ? -6.074 0.604 -14.891 1 96.81 180 PRO A N 1
ATOM 1361 C CA . PRO A 1 180 ? -7.418 0.063 -15.117 1 96.81 180 PRO A CA 1
ATOM 1362 C C . PRO A 1 180 ? -7.48 -0.905 -16.297 1 96.81 180 PRO A C 1
ATOM 1364 O O . PRO A 1 180 ? -8.195 -1.907 -16.234 1 96.81 180 PRO A O 1
ATOM 1367 N N . GLU A 1 181 ? -6.773 -0.563 -17.312 1 96.94 181 GLU A N 1
ATOM 1368 C CA . GLU A 1 181 ? -6.781 -1.458 -18.453 1 96.94 181 GLU A CA 1
ATOM 1369 C C . GLU A 1 181 ? -6.062 -2.768 -18.141 1 96.94 181 GLU A C 1
ATOM 1371 O O . GLU A 1 181 ? -6.484 -3.836 -18.594 1 96.94 181 GLU A O 1
ATOM 1376 N N . GLY A 1 182 ? -4.902 -2.703 -17.453 1 97.38 182 GLY A N 1
ATOM 1377 C CA . GLY A 1 182 ? -4.238 -3.922 -17.016 1 97.38 182 GLY A CA 1
ATOM 1378 C C . GLY A 1 182 ? -5.117 -4.805 -16.156 1 97.38 182 GLY A C 1
ATOM 1379 O O . GLY A 1 182 ? -5.164 -6.023 -16.344 1 97.38 182 GLY A O 1
ATOM 1380 N N . TYR A 1 183 ? -5.812 -4.176 -15.211 1 97.88 183 TYR A N 1
ATOM 1381 C CA . TYR A 1 183 ? -6.773 -4.879 -14.367 1 97.88 183 TYR A CA 1
ATOM 1382 C C . TYR A 1 183 ? -7.852 -5.547 -15.203 1 97.88 183 TYR A C 1
ATOM 1384 O O . TYR A 1 183 ? -8.164 -6.723 -15.008 1 97.88 183 TYR A O 1
ATOM 1392 N N . ALA A 1 184 ? -8.391 -4.781 -16.141 1 97.44 184 ALA A N 1
ATOM 1393 C CA . ALA A 1 184 ? -9.477 -5.262 -17 1 97.44 184 ALA A CA 1
ATOM 1394 C C . ALA A 1 184 ? -9.016 -6.426 -17.875 1 97.44 184 ALA A C 1
ATOM 1396 O O . ALA A 1 184 ? -9.734 -7.414 -18.031 1 97.44 184 ALA A O 1
ATOM 1397 N N . GLN A 1 185 ? -7.871 -6.309 -18.422 1 97.56 185 GLN A N 1
ATOM 1398 C CA . GLN A 1 185 ? -7.375 -7.375 -19.281 1 97.56 185 GLN A CA 1
ATOM 1399 C C . GLN A 1 185 ? -7.156 -8.664 -18.484 1 97.56 185 GLN A C 1
ATOM 1401 O O . GLN A 1 185 ? -7.367 -9.758 -19.016 1 97.56 185 GLN A O 1
ATOM 1406 N N . MET A 1 186 ? -6.672 -8.562 -17.312 1 97.56 186 MET A N 1
ATOM 1407 C CA . MET A 1 186 ? -6.523 -9.75 -16.469 1 97.56 186 MET A CA 1
ATOM 1408 C C . MET A 1 186 ? -7.879 -10.391 -16.188 1 97.56 186 MET A C 1
ATOM 1410 O O . MET A 1 186 ? -8.008 -11.609 -16.219 1 97.56 186 MET A O 1
ATOM 1414 N N . CYS A 1 187 ? -8.867 -9.531 -15.859 1 97.69 187 CYS A N 1
ATOM 1415 C CA . CYS A 1 187 ? -10.219 -10.047 -15.703 1 97.69 187 CYS A CA 1
ATOM 1416 C C . CYS A 1 187 ? -10.664 -10.805 -16.953 1 97.69 187 CYS A C 1
ATOM 1418 O O . CYS A 1 187 ? -11.18 -11.914 -16.859 1 97.69 187 CYS A O 1
ATOM 1420 N N . ASP A 1 188 ? -10.43 -10.195 -18.078 1 97.38 188 ASP A N 1
ATOM 1421 C CA . ASP A 1 188 ? -10.812 -10.812 -19.344 1 97.38 188 ASP A CA 1
ATOM 1422 C C . ASP A 1 188 ? -10.094 -12.141 -19.562 1 97.38 188 ASP A C 1
ATOM 1424 O O . ASP A 1 188 ? -10.688 -13.109 -20.031 1 97.38 188 ASP A O 1
ATOM 1428 N N . ALA A 1 189 ? -8.859 -12.211 -19.203 1 97.44 189 ALA A N 1
ATOM 1429 C CA . ALA A 1 189 ? -8.07 -13.43 -19.344 1 97.44 189 ALA A CA 1
ATOM 1430 C C . ALA A 1 189 ? -8.633 -14.555 -18.469 1 97.44 189 ALA A C 1
ATOM 1432 O O . ALA A 1 189 ? -8.703 -15.703 -18.906 1 97.44 189 ALA A O 1
ATOM 1433 N N . LEU A 1 190 ? -9.039 -14.242 -17.281 1 97.38 190 LEU A N 1
ATOM 1434 C CA . LEU A 1 190 ? -9.508 -15.219 -16.297 1 97.38 190 LEU A CA 1
ATOM 1435 C C . LEU A 1 190 ? -10.82 -15.852 -16.75 1 97.38 190 LEU A C 1
ATOM 1437 O O . LEU A 1 190 ? -11.164 -16.953 -16.312 1 97.38 190 LEU A O 1
ATOM 1441 N N . CYS A 1 191 ? -11.555 -15.125 -17.594 1 95.62 191 CYS A N 1
ATOM 1442 C CA . CYS A 1 191 ? -12.867 -15.648 -17.969 1 95.62 191 CYS A CA 1
ATOM 1443 C C . CYS A 1 191 ? -12.922 -15.922 -19.469 1 95.62 191 CYS A C 1
ATOM 1445 O O . CYS A 1 191 ? -14 -16.156 -20.016 1 95.62 191 CYS A O 1
ATOM 1447 N N . ASP A 1 192 ? -11.773 -15.812 -20.094 1 95.56 192 ASP A N 1
ATOM 1448 C CA . ASP A 1 192 ? -11.711 -16.062 -21.531 1 95.56 192 ASP A CA 1
ATOM 1449 C C . ASP A 1 192 ? -12.039 -17.516 -21.844 1 95.56 192 ASP A C 1
ATOM 1451 O O . ASP A 1 192 ? -11.617 -18.422 -21.125 1 95.56 192 ASP A O 1
ATOM 1455 N N . ASP A 1 193 ? -12.625 -17.734 -23 1 92.12 193 ASP A N 1
ATOM 1456 C CA . ASP A 1 193 ? -13.039 -19.078 -23.391 1 92.12 193 ASP A CA 1
ATOM 1457 C C . ASP A 1 193 ? -11.828 -19.969 -23.703 1 92.12 193 ASP A C 1
ATOM 1459 O O . ASP A 1 193 ? -11.914 -21.188 -23.656 1 92.12 193 ASP A O 1
ATOM 1463 N N . THR A 1 194 ? -10.742 -19.391 -23.953 1 89.19 194 THR A N 1
ATOM 1464 C CA . THR A 1 194 ? -9.531 -20.156 -24.266 1 89.19 194 THR A CA 1
ATOM 1465 C C . THR A 1 194 ? -8.797 -20.531 -22.984 1 89.19 194 THR A C 1
ATOM 1467 O O . THR A 1 194 ? -7.855 -21.328 -23.016 1 89.19 194 THR A O 1
ATOM 1470 N N . HIS A 1 195 ? -9.156 -19.938 -21.859 1 93 195 HIS A N 1
ATOM 1471 C CA . HIS A 1 195 ? -8.602 -20.375 -20.578 1 93 195 HIS A CA 1
ATOM 1472 C C . HIS A 1 195 ? -9.141 -21.734 -20.172 1 93 195 HIS A C 1
ATOM 1474 O O . HIS A 1 195 ? -10.328 -21.875 -19.859 1 93 195 HIS A O 1
ATOM 1480 N N . VAL A 1 196 ? -8.25 -22.734 -20.219 1 93.19 196 VAL A N 1
ATOM 1481 C CA . VAL A 1 196 ? -8.609 -24.078 -19.812 1 93.19 196 VAL A CA 1
ATOM 1482 C C . VAL A 1 196 ? -7.766 -24.516 -18.625 1 93.19 196 VAL A C 1
ATOM 1484 O O . VAL A 1 196 ? -6.621 -24.078 -18.484 1 93.19 196 VAL A O 1
ATOM 1487 N N . ASP A 1 197 ? -8.391 -25.281 -17.797 1 95.56 197 ASP A N 1
ATOM 1488 C CA . ASP A 1 197 ? -7.676 -25.812 -16.641 1 95.56 197 ASP A CA 1
ATOM 1489 C C . ASP A 1 197 ? -6.504 -26.688 -17.078 1 95.56 197 ASP A C 1
ATOM 1491 O O . ASP A 1 197 ? -6.547 -27.312 -18.141 1 95.56 197 ASP A O 1
ATOM 1495 N N . PRO A 1 198 ? -5.465 -26.688 -16.297 1 95.62 198 PRO A N 1
ATOM 1496 C CA . PRO A 1 198 ? -4.371 -27.609 -16.625 1 95.62 198 PRO A CA 1
ATOM 1497 C C . PRO A 1 198 ? -4.73 -29.062 -16.375 1 95.62 198 PRO A C 1
ATOM 1499 O O . PRO A 1 198 ? -5.75 -29.359 -15.742 1 95.62 198 PRO A O 1
ATOM 1502 N N . ASP A 1 199 ? -3.885 -29.984 -17 1 94.44 199 ASP A N 1
ATOM 1503 C CA . ASP A 1 199 ? -3.967 -31.391 -16.578 1 94.44 199 ASP A CA 1
ATOM 1504 C C . ASP A 1 199 ? -3.436 -31.562 -15.156 1 94.44 199 ASP A C 1
ATOM 1506 O O . ASP A 1 199 ? -2.232 -31.75 -14.961 1 94.44 199 ASP A O 1
ATOM 1510 N N . TYR A 1 200 ? -4.332 -31.562 -14.195 1 95.06 200 TYR A N 1
ATOM 1511 C CA . TYR A 1 200 ? -3.965 -31.594 -12.789 1 95.06 200 TYR A CA 1
ATOM 1512 C C . TYR A 1 200 ? -3.148 -32.844 -12.469 1 95.06 200 TYR A C 1
ATOM 1514 O O . TYR A 1 200 ? -2.344 -32.844 -11.539 1 95.06 200 TYR A O 1
ATOM 1522 N N . SER A 1 201 ? -3.322 -33.938 -13.211 1 92.81 201 SER A N 1
ATOM 1523 C CA . SER A 1 201 ? -2.621 -35.188 -12.961 1 92.81 201 SER A CA 1
ATOM 1524 C C . SER A 1 201 ? -1.146 -35.062 -13.328 1 92.81 201 SER A C 1
ATOM 1526 O O . SER A 1 201 ? -0.332 -35.906 -12.906 1 92.81 201 SER A O 1
ATOM 1528 N N . SER A 1 202 ? -0.837 -34.031 -14.094 1 94.25 202 SER A N 1
ATOM 1529 C CA . SER A 1 202 ? 0.544 -33.812 -14.523 1 94.25 202 SER A CA 1
ATOM 1530 C C . SER A 1 202 ? 1.345 -33.062 -13.469 1 94.25 202 SER A C 1
ATOM 1532 O O . SER A 1 202 ? 2.562 -32.906 -13.594 1 94.25 202 SER A O 1
ATOM 1534 N N . ILE A 1 203 ? 0.687 -32.562 -12.445 1 95.94 203 ILE A N 1
ATOM 1535 C CA . ILE A 1 203 ? 1.372 -31.906 -11.336 1 95.94 203 ILE A CA 1
ATOM 1536 C C . ILE A 1 203 ? 1.912 -32.969 -10.367 1 95.94 203 ILE A C 1
ATOM 1538 O O . ILE A 1 203 ? 1.147 -33.594 -9.625 1 95.94 203 ILE A O 1
ATOM 1542 N N . ILE A 1 204 ? 3.221 -33.125 -10.297 1 92.81 204 ILE A N 1
ATOM 1543 C CA . ILE A 1 204 ? 3.764 -34.281 -9.609 1 92.81 204 ILE A CA 1
ATOM 1544 C C . ILE A 1 204 ? 4.559 -33.844 -8.383 1 92.81 204 ILE A C 1
ATOM 1546 O O . ILE A 1 204 ? 4.957 -34.656 -7.562 1 92.81 204 ILE A O 1
ATOM 1550 N N . CYS A 1 205 ? 4.812 -32.5 -8.273 1 93.81 205 CYS A N 1
ATOM 1551 C CA . CYS A 1 205 ? 5.523 -31.984 -7.109 1 93.81 205 CYS A CA 1
ATOM 1552 C C . CYS A 1 205 ? 4.617 -31.969 -5.883 1 93.81 205 CYS A C 1
ATOM 1554 O O . CYS A 1 205 ? 3.398 -32.094 -6 1 93.81 205 CYS A O 1
ATOM 1556 N N . PRO A 1 206 ? 5.199 -31.891 -4.645 1 94.88 206 PRO A N 1
ATOM 1557 C CA . PRO A 1 206 ? 4.359 -31.625 -3.473 1 94.88 206 PRO A CA 1
ATOM 1558 C C . PRO A 1 206 ? 3.529 -30.359 -3.619 1 94.88 206 PRO A C 1
ATOM 1560 O O . PRO A 1 206 ? 4.035 -29.344 -4.09 1 94.88 206 PRO A O 1
ATOM 1563 N N . VAL A 1 207 ? 2.248 -30.453 -3.254 1 96 207 VAL A N 1
ATOM 1564 C CA . VAL A 1 207 ? 1.329 -29.328 -3.4 1 96 207 VAL A CA 1
ATOM 1565 C C . VAL A 1 207 ? 0.694 -29 -2.051 1 96 207 VAL A C 1
ATOM 1567 O O . VAL A 1 207 ? 0.41 -29.906 -1.256 1 96 207 VAL A O 1
ATOM 1570 N N . CYS A 1 208 ? 0.561 -27.766 -1.812 1 97.25 208 CYS A N 1
ATOM 1571 C CA . CYS A 1 208 ? -0.247 -27.25 -0.713 1 97.25 208 CYS A CA 1
ATOM 1572 C C . CYS A 1 208 ? -1.283 -26.25 -1.219 1 97.25 208 CYS A C 1
ATOM 1574 O O . CYS A 1 208 ? -0.938 -25.281 -1.896 1 97.25 208 CYS A O 1
ATOM 1576 N N . VAL A 1 209 ? -2.531 -26.531 -0.948 1 98.19 209 VAL A N 1
ATOM 1577 C CA . VAL A 1 209 ? -3.607 -25.609 -1.286 1 98.19 209 VAL A CA 1
ATOM 1578 C C . VAL A 1 209 ? -4.082 -24.891 -0.027 1 98.19 209 VAL A C 1
ATOM 1580 O O . VAL A 1 209 ? -4.414 -25.531 0.975 1 98.19 209 VAL A O 1
ATOM 1583 N N . ILE A 1 210 ? -4.059 -23.609 -0.047 1 98.69 210 ILE A N 1
ATOM 1584 C CA . ILE A 1 210 ? -4.414 -22.781 1.105 1 98.69 210 ILE A CA 1
ATOM 1585 C C . ILE A 1 210 ? -5.633 -21.922 0.773 1 98.69 210 ILE A C 1
ATOM 1587 O O . ILE A 1 210 ? -5.609 -21.141 -0.183 1 98.69 210 ILE A O 1
ATOM 1591 N N . GLY A 1 211 ? -6.727 -22.094 1.5 1 98.5 211 GLY A N 1
ATOM 1592 C CA . GLY A 1 211 ? -7.938 -21.297 1.346 1 98.5 211 GLY A CA 1
ATOM 1593 C C . GLY A 1 211 ? -8.266 -20.469 2.566 1 98.5 211 GLY A C 1
ATOM 1594 O O . GLY A 1 211 ? -7.621 -20.594 3.609 1 98.5 211 GLY A O 1
ATOM 1595 N N . GLY A 1 212 ? -9.125 -19.531 2.395 1 97.94 212 GLY A N 1
ATOM 1596 C CA . GLY A 1 212 ? -9.672 -18.734 3.48 1 97.94 212 GLY A CA 1
ATOM 1597 C C . GLY A 1 212 ? -11.125 -19.047 3.781 1 97.94 212 GLY A C 1
ATOM 1598 O O . GLY A 1 212 ? -11.945 -19.172 2.865 1 97.94 212 GLY A O 1
ATOM 1599 N N . LEU A 1 213 ? -11.438 -19.141 5.008 1 97.62 213 LEU A N 1
ATOM 1600 C CA . LEU A 1 213 ? -12.773 -19.5 5.449 1 97.62 213 LEU A CA 1
ATOM 1601 C C . LEU A 1 213 ? -13.805 -18.484 4.961 1 97.62 213 LEU A C 1
ATOM 1603 O O . LEU A 1 213 ? -14.945 -18.844 4.652 1 97.62 213 LEU A O 1
ATOM 1607 N N . GLU A 1 214 ? -13.445 -17.266 4.902 1 96.94 214 GLU A N 1
ATOM 1608 C CA . GLU A 1 214 ? -14.367 -16.188 4.531 1 96.94 214 GLU A CA 1
ATOM 1609 C C . GLU A 1 214 ? -14.039 -15.648 3.145 1 96.94 214 GLU A C 1
ATOM 1611 O O . GLU A 1 214 ? -14.281 -14.469 2.865 1 96.94 214 GLU A O 1
ATOM 1616 N N . ASP A 1 215 ? -13.414 -16.406 2.303 1 97.44 215 ASP A N 1
ATOM 1617 C CA . ASP A 1 215 ? -13.062 -16.016 0.943 1 97.44 215 ASP A CA 1
ATOM 1618 C C . ASP A 1 215 ? -14.289 -16.047 0.028 1 97.44 215 ASP A C 1
ATOM 1620 O O . ASP A 1 215 ? -14.789 -17.109 -0.304 1 97.44 215 ASP A O 1
ATOM 1624 N N . ASN A 1 216 ? -14.711 -14.883 -0.475 1 94.19 216 ASN A N 1
ATOM 1625 C CA . ASN A 1 216 ? -15.875 -14.766 -1.352 1 94.19 216 ASN A CA 1
ATOM 1626 C C . ASN A 1 216 ? -15.516 -15.086 -2.801 1 94.19 216 ASN A C 1
ATOM 1628 O O . ASN A 1 216 ? -16.406 -15.352 -3.617 1 94.19 216 ASN A O 1
ATOM 1632 N N . ILE A 1 217 ? -14.297 -15.047 -3.152 1 94.94 217 ILE A N 1
ATOM 1633 C CA . ILE A 1 217 ? -13.836 -15.188 -4.531 1 94.94 217 ILE A CA 1
ATOM 1634 C C . ILE A 1 217 ? -13.562 -16.656 -4.836 1 94.94 217 ILE A C 1
ATOM 1636 O O . ILE A 1 217 ? -13.992 -17.172 -5.871 1 94.94 217 ILE A O 1
ATOM 1640 N N . SER A 1 218 ? -12.805 -17.234 -3.973 1 95.81 218 SER A N 1
ATOM 1641 C CA . SER A 1 218 ? -12.516 -18.672 -4.012 1 95.81 218 SER A CA 1
ATOM 1642 C C . SER A 1 218 ? -12.914 -19.344 -2.705 1 95.81 218 SER A C 1
ATOM 1644 O O . SER A 1 218 ? -12.055 -19.688 -1.891 1 95.81 218 SER A O 1
ATOM 1646 N N . PRO A 1 219 ? -14.203 -19.672 -2.574 1 96.31 219 PRO A N 1
ATOM 1647 C CA . PRO A 1 219 ? -14.672 -20.281 -1.323 1 96.31 219 PRO A CA 1
ATOM 1648 C C . PRO A 1 219 ? -14.016 -21.625 -1.037 1 96.31 219 PRO A C 1
ATOM 1650 O O . PRO A 1 219 ? -13.422 -22.234 -1.936 1 96.31 219 PRO A O 1
ATOM 1653 N N . VAL A 1 220 ? -14.148 -22.078 0.174 1 97.44 220 VAL A N 1
ATOM 1654 C CA . VAL A 1 220 ? -13.43 -23.234 0.678 1 97.44 220 VAL A CA 1
ATOM 1655 C C . VAL A 1 220 ? -13.734 -24.453 -0.195 1 97.44 220 VAL A C 1
ATOM 1657 O O . VAL A 1 220 ? -12.875 -25.297 -0.412 1 97.44 220 VAL A O 1
ATOM 1660 N N . HIS A 1 221 ? -14.93 -24.516 -0.688 1 96.75 221 HIS A N 1
ATOM 1661 C CA . HIS A 1 221 ? -15.266 -25.688 -1.508 1 96.75 221 HIS A CA 1
ATOM 1662 C C . HIS A 1 221 ? -14.406 -25.734 -2.768 1 96.75 221 HIS A C 1
ATOM 1664 O O . HIS A 1 221 ? -14.125 -26.812 -3.291 1 96.75 221 HIS A O 1
ATOM 1670 N N . VAL A 1 222 ? -13.969 -24.578 -3.289 1 95.69 222 VAL A N 1
ATOM 1671 C CA . VAL A 1 222 ? -13.07 -24.531 -4.441 1 95.69 222 VAL A CA 1
ATOM 1672 C C . VAL A 1 222 ? -11.711 -25.094 -4.059 1 95.69 222 VAL A C 1
ATOM 1674 O O . VAL A 1 222 ? -11.102 -25.828 -4.836 1 95.69 222 VAL A O 1
ATOM 1677 N N . THR A 1 223 ? -11.203 -24.734 -2.879 1 96.19 223 THR A N 1
ATOM 1678 C CA . THR A 1 223 ? -9.977 -25.312 -2.346 1 96.19 223 THR A CA 1
ATOM 1679 C C . THR A 1 223 ? -10.078 -26.828 -2.303 1 96.19 223 THR A C 1
ATOM 1681 O O . THR A 1 223 ? -9.156 -27.531 -2.74 1 96.19 223 THR A O 1
ATOM 1684 N N . ASP A 1 224 ? -11.18 -27.344 -1.805 1 96.38 224 ASP A N 1
ATOM 1685 C CA . ASP A 1 224 ? -11.398 -28.781 -1.698 1 96.38 224 ASP A CA 1
ATOM 1686 C C . ASP A 1 224 ? -11.461 -29.438 -3.078 1 96.38 224 ASP A C 1
ATOM 1688 O O . ASP A 1 224 ? -10.945 -30.531 -3.271 1 96.38 224 ASP A O 1
ATOM 1692 N N . GLU A 1 225 ? -12.086 -28.766 -3.975 1 95.12 225 GLU A N 1
ATOM 1693 C CA . GLU A 1 225 ? -12.164 -29.266 -5.344 1 95.12 225 GLU A CA 1
ATOM 1694 C C . GLU A 1 225 ? -10.773 -29.391 -5.965 1 95.12 225 GLU A C 1
ATOM 1696 O O . GLU A 1 225 ? -10.477 -30.391 -6.625 1 95.12 225 GLU A O 1
ATOM 1701 N N . LEU A 1 226 ? -9.961 -28.359 -5.789 1 96 226 LEU A N 1
ATOM 1702 C CA . LEU A 1 226 ? -8.609 -28.406 -6.324 1 96 226 LEU A CA 1
ATOM 1703 C C . LEU A 1 226 ? -7.812 -29.547 -5.711 1 96 226 LEU A C 1
ATOM 1705 O O . LEU A 1 226 ? -7.062 -30.234 -6.41 1 96 226 LEU A O 1
ATOM 1709 N N . VAL A 1 227 ? -7.953 -29.734 -4.414 1 95.5 227 VAL A N 1
ATOM 1710 C CA . VAL A 1 227 ? -7.281 -30.828 -3.729 1 95.5 227 VAL A CA 1
ATOM 1711 C C . VAL A 1 227 ? -7.703 -32.156 -4.348 1 95.5 227 VAL A C 1
ATOM 1713 O O . VAL A 1 227 ? -6.859 -33.031 -4.637 1 95.5 227 VAL A O 1
ATOM 1716 N N . GLU A 1 228 ? -8.969 -32.312 -4.57 1 93.75 228 GLU A N 1
ATOM 1717 C CA . GLU A 1 228 ? -9.492 -33.531 -5.156 1 93.75 228 GLU A CA 1
ATOM 1718 C C . GLU A 1 228 ? -8.945 -33.75 -6.566 1 93.75 228 GLU A C 1
ATOM 1720 O O . GLU A 1 228 ? -8.578 -34.875 -6.926 1 93.75 228 GLU A O 1
ATOM 1725 N N . LEU A 1 229 ? -8.891 -32.719 -7.328 1 93.19 229 LEU A N 1
ATOM 1726 C CA . LEU A 1 229 ? -8.422 -32.812 -8.711 1 93.19 229 LEU A CA 1
ATOM 1727 C C . LEU A 1 229 ? -6.949 -33.188 -8.766 1 93.19 229 LEU A C 1
ATOM 1729 O O . LEU A 1 229 ? -6.516 -33.875 -9.68 1 93.19 229 LEU A O 1
ATOM 1733 N N . MET A 1 230 ? -6.156 -32.781 -7.766 1 92.19 230 MET A N 1
ATOM 1734 C CA . MET A 1 230 ? -4.711 -32.969 -7.801 1 92.19 230 MET A CA 1
ATOM 1735 C C . MET A 1 230 ? -4.324 -34.281 -7.09 1 92.19 230 MET A C 1
ATOM 1737 O O . MET A 1 230 ? -3.156 -34.656 -7.102 1 92.19 230 MET A O 1
ATOM 1741 N N . THR A 1 231 ? -5.273 -34.938 -6.371 1 83.06 231 THR A N 1
ATOM 1742 C CA . THR A 1 231 ? -5.043 -36.25 -5.766 1 83.06 231 THR A CA 1
ATOM 1743 C C . THR A 1 231 ? -4.82 -37.312 -6.836 1 83.06 231 THR A C 1
ATOM 1745 O O . THR A 1 231 ? -4.211 -38.344 -6.57 1 83.06 231 THR A O 1
ATOM 1748 N N . THR A 1 232 ? -5.324 -37.062 -7.871 1 69.31 232 THR A N 1
ATOM 1749 C CA . THR A 1 232 ? -5.203 -38.031 -8.953 1 69.31 232 THR A CA 1
ATOM 1750 C C . THR A 1 232 ? -3.742 -38.219 -9.352 1 69.31 232 THR A C 1
ATOM 1752 O O . THR A 1 232 ? -3.396 -39.188 -10.039 1 69.31 232 THR A O 1
ATOM 1755 N N . SER A 1 233 ? -3.004 -37.312 -8.875 1 64.5 233 SER A N 1
ATOM 1756 C CA . SER A 1 233 ? -1.571 -37.438 -9.125 1 64.5 233 SER A CA 1
ATOM 1757 C C . SER A 1 233 ? -0.917 -38.406 -8.117 1 64.5 233 SER A C 1
ATOM 1759 O O . SER A 1 233 ? -1.602 -39.188 -7.469 1 64.5 233 SER A O 1
ATOM 1761 N N . VAL A 1 234 ? 0.362 -38.438 -7.863 1 65.12 234 VAL A N 1
ATOM 1762 C CA . VAL A 1 234 ? 1.185 -39.344 -7.07 1 65.12 234 VAL A CA 1
ATOM 1763 C C . VAL A 1 234 ? 1.018 -39.031 -5.586 1 65.12 234 VAL A C 1
ATOM 1765 O O . VAL A 1 234 ? 0.878 -39.938 -4.762 1 65.12 234 VAL A O 1
ATOM 1768 N N . LYS A 1 235 ? 0.906 -37.719 -5.211 1 76.31 235 LYS A N 1
ATOM 1769 C CA . LYS A 1 235 ? 0.914 -37.281 -3.812 1 76.31 235 LYS A CA 1
ATOM 1770 C C . LYS A 1 235 ? -0.339 -36.5 -3.477 1 76.31 235 LYS A C 1
ATOM 1772 O O . LYS A 1 235 ? -0.772 -35.656 -4.262 1 76.31 235 LYS A O 1
ATOM 1777 N N . THR A 1 236 ? -1.022 -36.75 -2.41 1 86 236 THR A N 1
ATOM 1778 C CA . THR A 1 236 ? -2.152 -35.969 -1.945 1 86 236 THR A CA 1
ATOM 1779 C C . THR A 1 236 ? -1.691 -34.562 -1.506 1 86 236 THR A C 1
ATOM 1781 O O . THR A 1 236 ? -0.769 -34.438 -0.698 1 86 236 THR A O 1
ATOM 1784 N N . PRO A 1 237 ? -2.316 -33.594 -2.107 1 93 237 PRO A N 1
ATOM 1785 C CA . PRO A 1 237 ? -1.944 -32.219 -1.69 1 93 237 PRO A CA 1
ATOM 1786 C C . PRO A 1 237 ? -2.293 -31.953 -0.231 1 93 237 PRO A C 1
ATOM 1788 O O . PRO A 1 237 ? -3.293 -32.469 0.28 1 93 237 PRO A O 1
ATOM 1791 N N . SER A 1 238 ? -1.444 -31.203 0.425 1 94.69 238 SER A N 1
ATOM 1792 C CA . SER A 1 238 ? -1.822 -30.641 1.723 1 94.69 238 SER A CA 1
ATOM 1793 C C . SER A 1 238 ? -2.914 -29.594 1.578 1 94.69 238 SER A C 1
ATOM 1795 O O . SER A 1 238 ? -2.971 -28.891 0.571 1 94.69 238 SER A O 1
ATOM 1797 N N . ARG A 1 239 ? -3.768 -29.562 2.539 1 96.5 239 ARG A N 1
ATOM 1798 C CA . ARG A 1 239 ? -4.883 -28.625 2.582 1 96.5 239 ARG A CA 1
ATOM 1799 C C . ARG A 1 239 ? -4.832 -27.766 3.846 1 96.5 239 ARG A C 1
ATOM 1801 O O . ARG A 1 239 ? -4.738 -28.297 4.957 1 96.5 239 ARG A O 1
ATOM 1808 N N . TYR A 1 240 ? -4.875 -26.5 3.697 1 97.69 240 TYR A N 1
ATOM 1809 C CA . TYR A 1 240 ? -4.992 -25.562 4.812 1 97.69 240 TYR A CA 1
ATOM 1810 C C . TYR A 1 240 ? -6.145 -24.594 4.59 1 97.69 240 TYR A C 1
ATOM 1812 O O . TYR A 1 240 ? -6.355 -24.109 3.473 1 97.69 240 TYR A O 1
ATOM 1820 N N . VAL A 1 241 ? -6.926 -24.391 5.613 1 98.19 241 VAL A N 1
ATOM 1821 C CA . VAL A 1 241 ? -7.961 -23.359 5.602 1 98.19 241 VAL A CA 1
ATOM 1822 C C . VAL A 1 241 ? -7.727 -22.375 6.746 1 98.19 241 VAL A C 1
ATOM 1824 O O . VAL A 1 241 ? -7.781 -22.75 7.918 1 98.19 241 VAL A O 1
ATOM 1827 N N . LEU A 1 242 ? -7.477 -21.188 6.426 1 97.81 242 LEU A N 1
ATOM 1828 C CA . LEU A 1 242 ? -7.219 -20.141 7.406 1 97.81 242 LEU A CA 1
ATOM 1829 C C . LEU A 1 242 ? -8.484 -19.328 7.688 1 97.81 242 LEU A C 1
ATOM 1831 O O . LEU A 1 242 ? -9.43 -19.359 6.906 1 97.81 242 LEU A O 1
ATOM 1835 N N . ASN A 1 243 ? -8.5 -18.688 8.836 1 96.62 243 ASN A N 1
ATOM 1836 C CA . ASN A 1 243 ? -9.617 -17.812 9.188 1 96.62 243 ASN A CA 1
ATOM 1837 C C . ASN A 1 243 ? -9.453 -16.438 8.57 1 96.62 243 ASN A C 1
ATOM 1839 O O . ASN A 1 243 ? -9.328 -15.438 9.289 1 96.62 243 ASN A O 1
ATOM 1843 N N . THR A 1 244 ? -9.492 -16.375 7.258 1 97.19 244 THR A N 1
ATOM 1844 C CA . THR A 1 244 ? -9.266 -15.148 6.5 1 97.19 244 THR A CA 1
ATOM 1845 C C . THR A 1 244 ? -10.219 -15.062 5.312 1 97.19 244 THR A C 1
ATOM 1847 O O . THR A 1 244 ? -10.969 -16 5.039 1 97.19 244 THR A O 1
ATOM 1850 N N . GLY A 1 245 ? -10.266 -13.883 4.754 1 97.88 245 GLY A N 1
ATOM 1851 C CA . GLY A 1 245 ? -10.844 -13.734 3.428 1 97.88 245 GLY A CA 1
ATOM 1852 C C . GLY A 1 245 ? -9.898 -14.156 2.316 1 97.88 245 GLY A C 1
ATOM 1853 O O . GLY A 1 245 ? -9.164 -15.133 2.459 1 97.88 245 GLY A O 1
ATOM 1854 N N . HIS A 1 246 ? -10 -13.492 1.154 1 98.25 246 HIS A N 1
ATOM 1855 C CA . HIS A 1 246 ? -9.281 -13.891 -0.053 1 98.25 246 HIS A CA 1
ATOM 1856 C C . HIS A 1 246 ? -7.801 -13.539 0.047 1 98.25 246 HIS A C 1
ATOM 1858 O O . HIS A 1 246 ? -6.973 -14.117 -0.659 1 98.25 246 HIS A O 1
ATOM 1864 N N . MET A 1 247 ? -7.449 -12.617 0.895 1 98.25 247 MET A N 1
ATOM 1865 C CA . MET A 1 247 ? -6.082 -12.117 0.967 1 98.25 247 MET A CA 1
ATOM 1866 C C . MET A 1 247 ? -5.344 -12.719 2.16 1 98.25 247 MET A C 1
ATOM 1868 O O . MET A 1 247 ? -4.742 -11.992 2.953 1 98.25 247 MET A O 1
ATOM 1872 N N . MET A 1 248 ? -5.273 -14 2.244 1 97.69 248 MET A N 1
ATOM 1873 C CA . MET A 1 248 ? -4.652 -14.68 3.375 1 97.69 248 MET A CA 1
ATOM 1874 C C . MET A 1 248 ? -3.189 -14.266 3.521 1 97.69 248 MET A C 1
ATOM 1876 O O . MET A 1 248 ? -2.648 -14.266 4.629 1 97.69 248 MET A O 1
ATOM 1880 N N . ILE A 1 249 ? -2.531 -13.82 2.475 1 98 249 ILE A N 1
ATOM 1881 C CA . ILE A 1 249 ? -1.106 -13.508 2.455 1 98 249 ILE A CA 1
ATOM 1882 C C . ILE A 1 249 ? -0.852 -12.227 3.24 1 98 249 ILE A C 1
ATOM 1884 O O . ILE A 1 249 ? 0.281 -11.953 3.645 1 98 249 ILE A O 1
ATOM 1888 N N . ILE A 1 250 ? -1.922 -11.383 3.488 1 97.5 250 ILE A N 1
ATOM 1889 C CA . ILE A 1 250 ? -1.708 -10.156 4.25 1 97.5 250 ILE A CA 1
ATOM 1890 C C . ILE A 1 250 ? -2.68 -10.109 5.43 1 97.5 250 ILE A C 1
ATOM 1892 O O . ILE A 1 250 ? -2.508 -9.305 6.352 1 97.5 250 ILE A O 1
ATOM 1896 N N . GLU A 1 251 ? -3.688 -11 5.457 1 96.88 251 GLU A N 1
ATOM 1897 C CA . GLU A 1 251 ? -4.617 -11.062 6.582 1 96.88 251 GLU A CA 1
ATOM 1898 C C . GLU A 1 251 ? -4.051 -11.914 7.715 1 96.88 251 GLU A C 1
ATOM 1900 O O . GLU A 1 251 ? -4.301 -11.633 8.891 1 96.88 251 GLU A O 1
ATOM 1905 N N . ASP A 1 252 ? -3.379 -12.977 7.348 1 96.5 252 ASP A N 1
ATOM 1906 C CA . ASP A 1 252 ? -2.758 -13.898 8.297 1 96.5 252 ASP A CA 1
ATOM 1907 C C . ASP A 1 252 ? -1.398 -14.367 7.785 1 96.5 252 ASP A C 1
ATOM 1909 O O . ASP A 1 252 ? -1.231 -15.539 7.445 1 96.5 252 ASP A O 1
ATOM 1913 N N . VAL A 1 253 ? -0.43 -13.469 7.848 1 96.75 253 VAL A N 1
ATOM 1914 C CA . VAL A 1 253 ? 0.912 -13.695 7.32 1 96.75 253 VAL A CA 1
ATOM 1915 C C . VAL A 1 253 ? 1.536 -14.914 7.996 1 96.75 253 VAL A C 1
ATOM 1917 O O . VAL A 1 253 ? 2.09 -15.789 7.324 1 96.75 253 VAL A O 1
ATOM 1920 N N . ASN A 1 254 ? 1.396 -14.945 9.32 1 96.5 254 ASN A N 1
ATOM 1921 C CA . ASN A 1 254 ? 2.014 -16.047 10.062 1 96.5 254 ASN A CA 1
ATOM 1922 C C . ASN A 1 254 ? 1.362 -17.375 9.734 1 96.5 254 ASN A C 1
ATOM 1924 O O . ASN A 1 254 ? 2.055 -18.391 9.562 1 96.5 254 ASN A O 1
ATOM 1928 N N . GLY A 1 255 ? -0.006 -17.375 9.719 1 97.56 255 GLY A N 1
ATOM 1929 C CA . GLY A 1 255 ? -0.693 -18.609 9.352 1 97.56 255 GLY A CA 1
ATOM 1930 C C . GLY A 1 255 ? -0.334 -19.094 7.961 1 97.56 255 GLY A C 1
ATOM 1931 O O . GLY A 1 255 ? -0.148 -20.297 7.75 1 97.56 255 GLY A O 1
ATOM 1932 N N . THR A 1 256 ? -0.207 -18.203 7.023 1 98.31 256 THR A N 1
ATOM 1933 C CA . THR A 1 256 ? 0.175 -18.562 5.66 1 98.31 256 THR A CA 1
ATOM 1934 C C . THR A 1 256 ? 1.604 -19.094 5.621 1 98.31 256 THR A C 1
ATOM 1936 O O . THR A 1 256 ? 1.871 -20.109 4.98 1 98.31 256 THR A O 1
ATOM 1939 N N . ALA A 1 257 ? 2.527 -18.406 6.32 1 98.06 257 ALA A N 1
ATOM 1940 C CA . ALA A 1 257 ? 3.926 -18.828 6.355 1 98.06 257 ALA A CA 1
ATOM 1941 C C . ALA A 1 257 ? 4.059 -20.219 6.977 1 98.06 257 ALA A C 1
ATOM 1943 O O . ALA A 1 257 ? 4.848 -21.031 6.504 1 98.06 257 ALA A O 1
ATOM 1944 N N . LEU A 1 258 ? 3.297 -20.453 7.996 1 97.88 258 LEU A N 1
ATOM 1945 C CA . LEU A 1 258 ? 3.35 -21.734 8.672 1 97.88 258 LEU A CA 1
ATOM 1946 C C . LEU A 1 258 ? 2.859 -22.859 7.754 1 97.88 258 LEU A C 1
ATOM 1948 O O . LEU A 1 258 ? 3.424 -23.953 7.746 1 97.88 258 LEU A O 1
ATOM 1952 N N . ALA A 1 259 ? 1.785 -22.578 7.035 1 97.69 259 ALA A N 1
ATOM 1953 C CA . ALA A 1 259 ? 1.269 -23.562 6.086 1 97.69 259 ALA A CA 1
ATOM 1954 C C . ALA A 1 259 ? 2.312 -23.906 5.027 1 97.69 259 ALA A C 1
ATOM 1956 O O . ALA A 1 259 ? 2.496 -25.078 4.68 1 97.69 259 ALA A O 1
ATOM 1957 N N . ILE A 1 260 ? 2.982 -22.875 4.523 1 98 260 ILE A N 1
ATOM 1958 C CA . ILE A 1 260 ? 4.012 -23.078 3.508 1 98 260 ILE A CA 1
ATOM 1959 C C . ILE A 1 260 ? 5.188 -23.844 4.105 1 98 260 ILE A C 1
ATOM 1961 O O . ILE A 1 260 ? 5.668 -24.812 3.514 1 98 260 ILE A O 1
ATOM 1965 N N . ASP A 1 261 ? 5.57 -23.469 5.301 1 96.75 261 ASP A N 1
ATOM 1966 C CA . ASP A 1 261 ? 6.723 -24.078 5.969 1 96.75 261 ASP A CA 1
ATOM 1967 C C . ASP A 1 261 ? 6.484 -25.562 6.242 1 96.75 261 ASP A C 1
ATOM 1969 O O . ASP A 1 261 ? 7.418 -26.359 6.199 1 96.75 261 ASP A O 1
ATOM 1973 N N . ASP A 1 262 ? 5.254 -25.875 6.508 1 94.44 262 ASP A N 1
ATOM 1974 C CA . ASP A 1 262 ? 4.902 -27.25 6.805 1 94.44 262 ASP A CA 1
ATOM 1975 C C . ASP A 1 262 ? 5.234 -28.172 5.625 1 94.44 262 ASP A C 1
ATOM 1977 O O . ASP A 1 262 ? 5.711 -29.297 5.82 1 94.44 262 ASP A O 1
ATOM 1981 N N . VAL A 1 263 ? 5.016 -27.719 4.43 1 93.12 263 VAL A N 1
ATOM 1982 C CA . VAL A 1 263 ? 5.293 -28.5 3.23 1 93.12 263 VAL A CA 1
ATOM 1983 C C . VAL A 1 263 ? 6.785 -28.453 2.914 1 93.12 263 VAL A C 1
ATOM 1985 O O . VAL A 1 263 ? 7.375 -29.453 2.52 1 93.12 263 VAL A O 1
ATOM 1988 N N . LEU A 1 264 ? 7.391 -27.297 3.117 1 95.38 264 LEU A N 1
ATOM 1989 C CA . LEU A 1 264 ? 8.805 -27.125 2.791 1 95.38 264 LEU A CA 1
ATOM 1990 C C . LEU A 1 264 ? 9.672 -28.047 3.633 1 95.38 264 LEU A C 1
ATOM 1992 O O . LEU A 1 264 ? 10.703 -28.531 3.162 1 95.38 264 LEU A O 1
ATOM 1996 N N . LYS A 1 265 ? 9.25 -28.297 4.84 1 92.56 265 LYS A N 1
ATOM 1997 C CA . LYS A 1 265 ? 10.008 -29.141 5.758 1 92.56 265 LYS A CA 1
ATOM 1998 C C . LYS A 1 265 ? 9.961 -30.594 5.316 1 92.56 265 LYS A C 1
ATOM 2000 O O . LYS A 1 265 ? 10.781 -31.406 5.758 1 92.56 265 LYS A O 1
ATOM 2005 N N . GLN A 1 266 ? 9.07 -30.84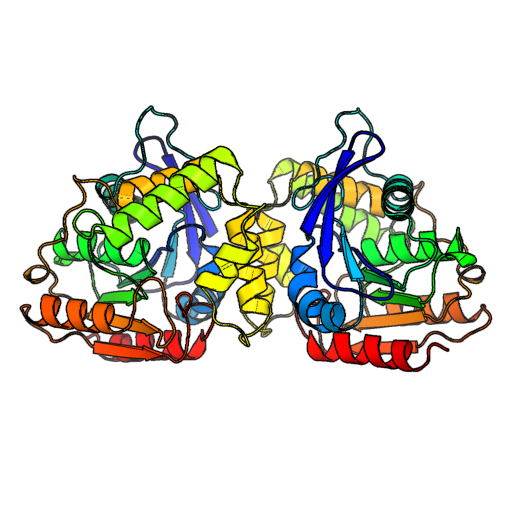4 4.469 1 86.44 266 GLN A N 1
ATOM 2006 C CA . GLN A 1 266 ? 8.914 -32.219 4.012 1 86.44 266 GLN A CA 1
ATOM 2007 C C . GLN A 1 266 ? 9.664 -32.469 2.709 1 86.44 266 GLN A C 1
ATOM 2009 O O . GLN A 1 266 ? 9.758 -33.594 2.236 1 86.44 266 GLN A O 1
ATOM 2014 N N . LEU A 1 267 ? 10.18 -31.422 2.152 1 85.62 267 LEU A N 1
ATOM 2015 C CA . LEU A 1 267 ? 10.93 -31.578 0.912 1 85.62 267 LEU A CA 1
ATOM 2016 C C . LEU A 1 267 ? 12.273 -32.25 1.169 1 85.62 267 LEU A C 1
ATOM 2018 O O . LEU A 1 267 ? 12.875 -32.062 2.229 1 85.62 267 LEU A O 1
ATOM 2022 N N . PRO A 1 268 ? 12.773 -33.25 0.364 1 77.19 268 PRO A N 1
ATOM 2023 C CA . PRO A 1 268 ? 14.055 -33.938 0.543 1 77.19 268 PRO A CA 1
ATOM 2024 C C . PRO A 1 268 ? 15.25 -32.969 0.556 1 77.19 268 PRO A C 1
ATOM 2026 O O . PRO A 1 268 ? 15.18 -31.891 -0.028 1 77.19 268 PRO A O 1
ATOM 2029 N N . MET B 1 1 ? -16.188 8.68 0.396 1 90.62 1 MET B N 1
ATOM 2030 C CA . MET B 1 1 ? -16.297 9.312 -0.917 1 90.62 1 MET B CA 1
ATOM 2031 C C . MET B 1 1 ? -14.969 9.945 -1.319 1 90.62 1 MET B C 1
ATOM 2033 O O . MET B 1 1 ? -14.242 10.477 -0.473 1 90.62 1 MET B O 1
ATOM 2037 N N . SER B 1 2 ? -14.672 9.883 -2.594 1 94.5 2 SER B N 1
ATOM 2038 C CA . SER B 1 2 ? -13.5 10.555 -3.143 1 94.5 2 SER B CA 1
ATOM 2039 C C . SER B 1 2 ? -13.898 11.648 -4.129 1 94.5 2 SER B C 1
ATOM 2041 O O . SER B 1 2 ? -14.812 11.461 -4.938 1 94.5 2 SER B O 1
ATOM 2043 N N . ILE B 1 3 ? -13.266 12.82 -4.02 1 96.69 3 ILE B N 1
ATOM 2044 C CA . ILE B 1 3 ? -13.516 13.914 -4.961 1 96.69 3 ILE B CA 1
ATOM 2045 C C . ILE B 1 3 ? -12.188 14.547 -5.383 1 96.69 3 ILE B C 1
ATOM 2047 O O . ILE B 1 3 ? -11.164 14.344 -4.727 1 96.69 3 ILE B O 1
ATOM 2051 N N . ILE B 1 4 ? -12.188 15.219 -6.469 1 97.19 4 ILE B N 1
ATOM 2052 C CA . ILE B 1 4 ? -11.062 16.016 -6.949 1 97.19 4 ILE B CA 1
ATOM 2053 C C . ILE B 1 4 ? -11.438 17.5 -6.91 1 97.19 4 ILE B C 1
ATOM 2055 O O . ILE B 1 4 ? -12.469 17.906 -7.441 1 97.19 4 ILE B O 1
ATOM 2059 N N . ILE B 1 5 ? -10.672 18.297 -6.246 1 98.06 5 ILE B N 1
ATOM 2060 C CA . ILE B 1 5 ? -10.875 19.75 -6.156 1 98.06 5 ILE B CA 1
ATOM 2061 C C . ILE B 1 5 ? -9.742 20.469 -6.879 1 98.06 5 ILE B C 1
ATOM 2063 O O . ILE B 1 5 ? -8.578 20.359 -6.492 1 98.06 5 ILE B O 1
ATOM 2067 N N . PRO B 1 6 ? -10.062 21.219 -7.926 1 97.19 6 PRO B N 1
ATOM 2068 C CA . PRO B 1 6 ? -9.016 22.016 -8.562 1 97.19 6 PRO B CA 1
ATOM 2069 C C . PRO B 1 6 ? -8.578 23.203 -7.707 1 97.19 6 PRO B C 1
ATOM 2071 O O . PRO B 1 6 ? -9.398 24.062 -7.387 1 97.19 6 PRO B O 1
ATOM 2074 N N . ILE B 1 7 ? -7.355 23.172 -7.277 1 96.25 7 ILE B N 1
ATOM 2075 C CA . ILE B 1 7 ? -6.809 24.234 -6.445 1 96.25 7 ILE B CA 1
ATOM 2076 C C . ILE B 1 7 ? -5.441 24.672 -6.98 1 96.25 7 ILE B C 1
ATOM 2078 O O . ILE B 1 7 ? -4.504 23.859 -7 1 96.25 7 ILE B O 1
ATOM 2082 N N . ALA B 1 8 ? -5.312 25.875 -7.398 1 92.75 8 ALA B N 1
ATOM 2083 C CA . ALA B 1 8 ? -4.035 26.453 -7.816 1 92.75 8 ALA B CA 1
ATOM 2084 C C . ALA B 1 8 ? -3.371 25.594 -8.891 1 92.75 8 ALA B C 1
ATOM 2086 O O . ALA B 1 8 ? -2.176 25.312 -8.805 1 92.75 8 ALA B O 1
ATOM 2087 N N . GLY B 1 9 ? -4.121 25.078 -9.812 1 94.75 9 GLY B N 1
ATOM 2088 C CA . GLY B 1 9 ? -3.6 24.328 -10.938 1 94.75 9 GLY B CA 1
ATOM 2089 C C . GLY B 1 9 ? -3.373 22.859 -10.617 1 94.75 9 GLY B C 1
ATOM 2090 O O . GLY B 1 9 ? -2.898 22.094 -11.461 1 94.75 9 GLY B O 1
ATOM 2091 N N . VAL B 1 10 ? -3.658 22.5 -9.406 1 96.56 10 VAL B N 1
ATOM 2092 C CA . VAL B 1 10 ? -3.512 21.125 -8.977 1 96.56 10 VAL B CA 1
ATOM 2093 C C . VAL B 1 10 ? -4.887 20.469 -8.852 1 96.56 10 VAL B C 1
ATOM 2095 O O . VAL B 1 10 ? -5.805 21.047 -8.266 1 96.56 10 VAL B O 1
ATOM 2098 N N . ASP B 1 11 ? -5.117 19.344 -9.477 1 97.56 11 ASP B N 1
ATOM 2099 C CA . ASP B 1 11 ? -6.266 18.5 -9.141 1 97.56 11 ASP B CA 1
ATOM 2100 C C . ASP B 1 11 ? -6.035 17.75 -7.836 1 97.56 11 ASP B C 1
ATOM 2102 O O . ASP B 1 11 ? -5.387 16.703 -7.816 1 97.56 11 ASP B O 1
ATOM 2106 N N . VAL B 1 12 ? -6.578 18.25 -6.773 1 98.31 12 VAL B N 1
ATOM 2107 C CA . VAL B 1 12 ? -6.324 17.75 -5.43 1 98.31 12 VAL B CA 1
ATOM 2108 C C . VAL B 1 12 ? -7.312 16.625 -5.105 1 98.31 12 VAL B C 1
ATOM 2110 O O . VAL B 1 12 ? -8.523 16.844 -5.117 1 98.31 12 VAL B O 1
ATOM 2113 N N . PHE B 1 13 ? -6.758 15.484 -4.82 1 98.19 13 PHE B N 1
ATOM 2114 C CA . PHE B 1 13 ? -7.57 14.336 -4.445 1 98.19 13 PHE B CA 1
ATOM 2115 C C . PHE B 1 13 ? -7.922 14.383 -2.965 1 98.19 13 PHE B C 1
ATOM 2117 O O . PHE B 1 13 ? -7.035 14.516 -2.115 1 98.19 13 PHE B O 1
ATOM 2124 N N . VAL B 1 14 ? -9.211 14.25 -2.648 1 98.5 14 VAL B N 1
ATOM 2125 C CA . VAL B 1 14 ? -9.719 14.336 -1.282 1 98.5 14 VAL B CA 1
ATOM 2126 C C . VAL B 1 14 ? -10.648 13.156 -1.007 1 98.5 14 VAL B C 1
ATOM 2128 O O . VAL B 1 14 ? -11.484 12.812 -1.846 1 98.5 14 VAL B O 1
ATOM 2131 N N . GLU B 1 15 ? -10.422 12.57 0.137 1 97.94 15 GLU B N 1
ATOM 2132 C CA . GLU B 1 15 ? -11.32 11.523 0.6 1 97.94 15 GLU B CA 1
ATOM 2133 C C . GLU B 1 15 ? -12.078 11.953 1.853 1 97.94 15 GLU B C 1
ATOM 2135 O O . GLU B 1 15 ? -11.523 12.633 2.721 1 97.94 15 GLU B O 1
ATOM 2140 N N . ILE B 1 16 ? -13.352 11.594 1.896 1 98.25 16 ILE B N 1
ATOM 2141 C CA . ILE B 1 16 ? -14.211 11.984 3.006 1 98.25 16 ILE B CA 1
ATOM 2142 C C . ILE B 1 16 ? -14.969 10.758 3.523 1 98.25 16 ILE B C 1
ATOM 2144 O O . ILE B 1 16 ? -15.656 10.078 2.76 1 98.25 16 ILE B O 1
ATOM 2148 N N . ASP B 1 17 ? -14.812 10.477 4.793 1 97.19 17 ASP B N 1
ATOM 2149 C CA . ASP B 1 17 ? -15.477 9.336 5.422 1 97.19 17 ASP B CA 1
ATOM 2150 C C . ASP B 1 17 ? -16.078 9.734 6.77 1 97.19 17 ASP B C 1
ATOM 2152 O O . ASP B 1 17 ? -15.453 10.477 7.539 1 97.19 17 ASP B O 1
ATOM 2156 N N . GLY B 1 18 ? -17.234 9.227 7.066 1 97.94 18 GLY B N 1
ATOM 2157 C CA . GLY B 1 18 ? -17.844 9.414 8.375 1 97.94 18 GLY B CA 1
ATOM 2158 C C . GLY B 1 18 ? -18.75 10.625 8.453 1 97.94 18 GLY B C 1
ATOM 2159 O O . GLY B 1 18 ? -19.125 11.188 7.43 1 97.94 18 GLY B O 1
ATOM 2160 N N . ASP B 1 19 ? -19.203 10.773 9.609 1 97.62 19 ASP B N 1
ATOM 2161 C CA . ASP B 1 19 ? -20.109 11.875 9.945 1 97.62 19 ASP B CA 1
ATOM 2162 C C . ASP B 1 19 ? -19.781 12.445 11.32 1 97.62 19 ASP B C 1
ATOM 2164 O O . ASP B 1 19 ? -19.281 11.727 12.195 1 97.62 19 ASP 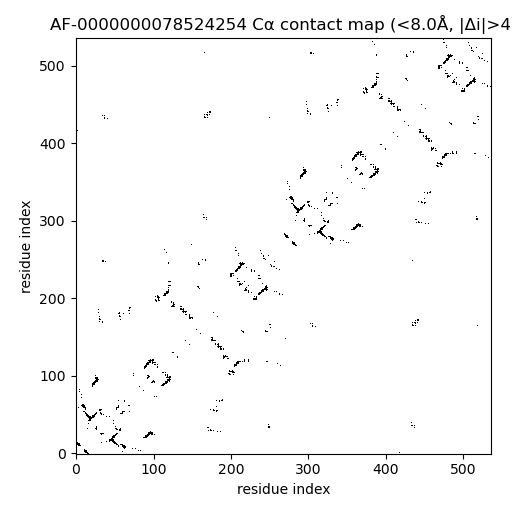B O 1
ATOM 2168 N N . GLY B 1 20 ? -19.984 13.781 11.453 1 97.75 20 GLY B N 1
ATOM 2169 C CA . GLY B 1 20 ? -19.641 14.477 12.68 1 97.75 20 GLY B CA 1
ATOM 2170 C C . GLY B 1 20 ? -18.672 15.625 12.469 1 97.75 20 GLY B C 1
ATOM 2171 O O . GLY B 1 20 ? -18.609 16.203 11.383 1 97.75 20 GLY B O 1
ATOM 2172 N N . PRO B 1 21 ? -18.016 16.047 13.594 1 97.62 21 PRO B N 1
ATOM 2173 C CA . PRO B 1 21 ? -17.031 17.125 13.445 1 97.62 21 PRO B CA 1
ATOM 2174 C C . PRO B 1 21 ? -15.922 16.781 12.453 1 97.62 21 PRO B C 1
ATOM 2176 O O . PRO B 1 21 ? -15.547 15.617 12.32 1 97.62 21 PRO B O 1
ATOM 2179 N N . HIS B 1 22 ? -15.391 17.766 11.797 1 98.75 22 HIS B N 1
ATOM 2180 C CA . HIS B 1 22 ? -14.406 17.547 10.75 1 98.75 22 HIS B CA 1
ATOM 2181 C C . HIS B 1 22 ? -13.016 17.312 11.336 1 98.75 22 HIS B C 1
ATOM 2183 O O . HIS B 1 22 ? -12.594 18.047 12.242 1 98.75 22 HIS B O 1
ATOM 2189 N N . MET B 1 23 ? -12.391 16.297 10.906 1 98.88 23 MET B N 1
ATOM 2190 C CA . MET B 1 23 ? -11 15.977 11.172 1 98.88 23 MET B CA 1
ATOM 2191 C C . MET B 1 23 ? -10.219 15.805 9.875 1 98.88 23 MET B C 1
ATOM 2193 O O . MET B 1 23 ? -10.555 14.938 9.055 1 98.88 23 MET B O 1
ATOM 2197 N N . ILE B 1 24 ? -9.234 16.641 9.672 1 98.94 24 ILE B N 1
ATOM 2198 C CA . ILE B 1 24 ? -8.469 16.578 8.43 1 98.94 24 ILE B CA 1
ATOM 2199 C C . ILE B 1 24 ? -7.102 15.961 8.688 1 98.94 24 ILE B C 1
ATOM 2201 O O . ILE B 1 24 ? -6.363 16.422 9.562 1 98.94 24 ILE B O 1
ATOM 2205 N N . MET B 1 25 ? -6.812 14.906 7.965 1 98.88 25 MET B N 1
ATOM 2206 C CA . MET B 1 25 ? -5.531 14.211 8.086 1 98.88 25 MET B CA 1
ATOM 2207 C C . MET B 1 25 ? -4.668 14.445 6.852 1 98.88 25 MET B C 1
ATOM 2209 O O . MET B 1 25 ? -5.109 14.211 5.727 1 98.88 25 MET B O 1
ATOM 2213 N N . THR B 1 26 ? -3.459 14.898 7.055 1 98.81 26 THR B N 1
ATOM 2214 C CA . THR B 1 26 ? -2.555 15.172 5.941 1 98.81 26 THR B CA 1
ATOM 2215 C C . THR B 1 26 ? -1.227 14.445 6.137 1 98.81 26 THR B C 1
ATOM 2217 O O . THR B 1 26 ? -0.67 14.445 7.234 1 98.81 26 THR B O 1
ATOM 2220 N N . HIS B 1 27 ? -0.759 13.852 5.074 1 98.81 27 HIS B N 1
ATOM 2221 C CA . HIS B 1 27 ? 0.377 12.938 5.133 1 98.81 27 HIS B CA 1
ATOM 2222 C C . HIS B 1 27 ? 1.686 13.664 4.848 1 98.81 27 HIS B C 1
ATOM 2224 O O . HIS B 1 27 ? 1.68 14.852 4.512 1 98.81 27 HIS B O 1
ATOM 2230 N N . GLY B 1 28 ? 2.77 12.969 5.039 1 98.5 28 GLY B N 1
ATOM 2231 C CA . GLY B 1 28 ? 4.105 13.477 4.781 1 98.5 28 GLY B CA 1
ATOM 2232 C C . GLY B 1 28 ? 4.641 13.078 3.418 1 98.5 28 GLY B C 1
ATOM 2233 O O . GLY B 1 28 ? 3.881 12.664 2.543 1 98.5 28 GLY B O 1
ATOM 2234 N N . LEU B 1 29 ? 5.965 13.289 3.24 1 98.06 29 LEU B N 1
ATOM 2235 C CA . LEU B 1 29 ? 6.68 13.031 1.995 1 98.06 29 LEU B CA 1
ATOM 2236 C C . LEU B 1 29 ? 6.555 11.562 1.594 1 98.06 29 LEU B C 1
ATOM 2238 O O . LEU B 1 29 ? 6.793 10.672 2.41 1 98.06 29 LEU B O 1
ATOM 2242 N N . GLY B 1 30 ? 6.191 11.305 0.359 1 97.94 30 GLY B N 1
ATOM 2243 C CA . GLY B 1 30 ? 6.215 9.977 -0.221 1 97.94 30 GLY B CA 1
ATOM 2244 C C . GLY B 1 30 ? 5.062 9.102 0.246 1 97.94 30 GLY B C 1
ATOM 2245 O O . GLY B 1 30 ? 5.113 7.875 0.114 1 97.94 30 GLY B O 1
ATOM 2246 N N . ALA B 1 31 ? 4.031 9.664 0.822 1 98.44 31 ALA B N 1
ATOM 2247 C CA . ALA B 1 31 ? 2.875 8.914 1.301 1 98.44 31 ALA B CA 1
ATOM 2248 C C . ALA B 1 31 ? 1.62 9.281 0.512 1 98.44 31 ALA B C 1
ATOM 2250 O O . ALA B 1 31 ? 1.708 9.711 -0.641 1 98.44 31 ALA B O 1
ATOM 2251 N N . SER B 1 32 ? 0.447 8.961 0.979 1 98.56 32 SER B N 1
ATOM 2252 C CA . SER B 1 32 ? -0.869 9.258 0.424 1 98.56 32 SER B CA 1
ATOM 2253 C C . SER B 1 32 ? -1.955 9.156 1.49 1 98.56 32 SER B C 1
ATOM 2255 O O . SER B 1 32 ? -1.663 8.883 2.656 1 98.56 32 SER B O 1
ATOM 2257 N N . THR B 1 33 ? -3.184 9.352 1.057 1 98.19 33 THR B N 1
ATOM 2258 C CA . THR B 1 33 ? -4.32 9.234 1.964 1 98.19 33 THR B CA 1
ATOM 2259 C C . THR B 1 33 ? -4.359 7.855 2.613 1 98.19 33 THR B C 1
ATOM 2261 O O . THR B 1 33 ? -4.883 7.699 3.719 1 98.19 33 THR B O 1
ATOM 2264 N N . ASN B 1 34 ? -3.705 6.891 1.999 1 97.94 34 ASN B N 1
ATOM 2265 C CA . ASN B 1 34 ? -3.838 5.5 2.426 1 97.94 34 ASN B CA 1
ATOM 2266 C C . ASN B 1 34 ? -3.07 5.238 3.719 1 97.94 34 ASN B C 1
ATOM 2268 O O . ASN B 1 34 ? -3.367 4.281 4.438 1 97.94 34 ASN B O 1
ATOM 2272 N N . VAL B 1 35 ? -2.07 6.039 4.086 1 98.25 35 VAL B N 1
ATOM 2273 C CA . VAL B 1 35 ? -1.327 5.805 5.32 1 98.25 35 VAL B CA 1
ATOM 2274 C C . VAL B 1 35 ? -2.219 6.105 6.523 1 98.25 35 VAL B C 1
ATOM 2276 O O . VAL B 1 35 ? -1.945 5.645 7.633 1 98.25 35 VAL B O 1
ATOM 2279 N N . PHE B 1 36 ? -3.295 6.863 6.301 1 98.5 36 PHE B N 1
ATOM 2280 C CA . PHE B 1 36 ? -4.191 7.219 7.391 1 98.5 36 PHE B CA 1
ATOM 2281 C C . PHE B 1 36 ? -5.422 6.316 7.398 1 98.5 36 PHE B C 1
ATOM 2283 O O . PHE B 1 36 ? -6.305 6.469 8.242 1 98.5 36 PHE B O 1
ATOM 2290 N N . TYR B 1 37 ? -5.473 5.352 6.5 1 97.5 37 TYR B N 1
ATOM 2291 C CA . TYR B 1 37 ? -6.648 4.504 6.367 1 97.5 37 TYR B CA 1
ATOM 2292 C C . TYR B 1 37 ? -6.988 3.83 7.691 1 97.5 37 TYR B C 1
ATOM 2294 O O . TYR B 1 37 ? -8.141 3.842 8.125 1 97.5 37 TYR B O 1
ATOM 2302 N N . PRO B 1 38 ? -5.984 3.254 8.453 1 96.81 38 PRO B N 1
ATOM 2303 C CA . PRO B 1 38 ? -6.336 2.625 9.734 1 96.81 38 PRO B CA 1
ATOM 2304 C C . PRO B 1 38 ? -6.902 3.619 10.742 1 96.81 38 PRO B C 1
ATOM 2306 O O . PRO B 1 38 ? -7.855 3.301 11.453 1 96.81 38 PRO B O 1
ATOM 2309 N N . LEU B 1 39 ? -6.305 4.781 10.828 1 98 39 LEU B N 1
ATOM 2310 C CA . LEU B 1 39 ? -6.812 5.801 11.734 1 98 39 LEU B CA 1
ATOM 2311 C C . LEU B 1 39 ? -8.18 6.301 11.281 1 98 39 LEU B C 1
ATOM 2313 O O . LEU B 1 39 ? -9.047 6.586 12.109 1 98 39 LEU B O 1
ATOM 2317 N N . MET B 1 40 ? -8.312 6.445 9.945 1 97.69 40 MET B N 1
ATOM 2318 C CA . MET B 1 40 ? -9.609 6.836 9.391 1 97.69 40 MET B CA 1
ATOM 2319 C C . MET B 1 40 ? -10.695 5.848 9.797 1 97.69 40 MET B C 1
ATOM 2321 O O . MET B 1 40 ? -11.797 6.25 10.172 1 97.69 40 MET B O 1
ATOM 2325 N N . GLU B 1 41 ? -10.391 4.543 9.789 1 95.44 41 GLU B N 1
ATOM 2326 C CA . GLU B 1 41 ? -11.367 3.529 10.164 1 95.44 41 GLU B CA 1
ATOM 2327 C C . GLU B 1 41 ? -11.812 3.699 11.617 1 95.44 41 GLU B C 1
ATOM 2329 O O . GLU B 1 41 ? -12.969 3.439 11.945 1 95.44 41 GLU B O 1
ATOM 2334 N N . ILE B 1 42 ? -10.914 4.199 12.453 1 96.38 42 ILE B N 1
ATOM 2335 C CA . ILE B 1 42 ? -11.203 4.398 13.867 1 96.38 42 ILE B CA 1
ATOM 2336 C C . ILE B 1 42 ? -12.016 5.676 14.055 1 96.38 42 ILE B C 1
ATOM 2338 O O . ILE B 1 42 ? -13.078 5.66 14.68 1 96.38 42 ILE B O 1
ATOM 2342 N N . PHE B 1 43 ? -11.594 6.742 13.414 1 97.88 43 PHE B N 1
ATOM 2343 C CA . PHE B 1 43 ? -12.117 8.055 13.766 1 97.88 43 PHE B CA 1
ATOM 2344 C C . PHE B 1 43 ? -13.344 8.391 12.93 1 97.88 43 PHE B C 1
ATOM 2346 O O . PHE B 1 43 ? -14.117 9.289 13.273 1 97.88 43 PHE B O 1
ATOM 2353 N N . SER B 1 44 ? -13.516 7.676 11.805 1 97.12 44 SER B N 1
ATOM 2354 C CA . SER B 1 44 ? -14.68 7.945 10.961 1 97.12 44 SER B CA 1
ATOM 2355 C C . SER B 1 44 ? -15.969 7.496 11.648 1 97.12 44 SER B C 1
ATOM 2357 O O . SER B 1 44 ? -17.062 7.863 11.219 1 97.12 44 SER B O 1
ATOM 2359 N N . LYS B 1 45 ? -15.844 6.777 12.719 1 96.31 45 LYS B N 1
ATOM 2360 C CA . LYS B 1 45 ? -17 6.367 13.5 1 96.31 45 LYS B CA 1
ATOM 2361 C C . LYS B 1 45 ? -17.625 7.559 14.227 1 96.31 45 LYS B C 1
ATOM 2363 O O . LYS B 1 45 ? -18.812 7.531 14.578 1 96.31 45 LYS B O 1
ATOM 2368 N N . THR B 1 46 ? -16.859 8.633 14.477 1 97.44 46 THR B N 1
ATOM 2369 C CA . THR B 1 46 ? -17.344 9.742 15.289 1 97.44 46 THR B CA 1
ATOM 2370 C C . THR B 1 46 ? -17.062 11.078 14.609 1 97.44 46 THR B C 1
ATOM 2372 O O . THR B 1 46 ? -17.547 12.117 15.047 1 97.44 46 THR B O 1
ATOM 2375 N N . HIS B 1 47 ? -16.297 11.094 13.578 1 98.31 47 HIS B N 1
ATOM 2376 C CA . HIS B 1 47 ? -15.898 12.328 12.891 1 98.31 47 HIS B CA 1
ATOM 2377 C C . HIS B 1 47 ? -16.109 12.203 11.383 1 98.31 47 HIS B C 1
ATOM 2379 O O . HIS B 1 47 ? -16.234 11.094 10.859 1 98.31 47 HIS B O 1
ATOM 2385 N N . THR B 1 48 ? -16.219 13.32 10.719 1 98.69 48 THR B N 1
ATOM 2386 C CA . THR B 1 48 ? -16 13.398 9.281 1 98.69 48 THR B CA 1
ATOM 2387 C C . THR B 1 48 ? -14.516 13.523 8.969 1 98.69 48 THR B C 1
ATOM 2389 O O . THR B 1 48 ? -13.945 14.609 9.086 1 98.69 48 THR B O 1
ATOM 2392 N N . VAL B 1 49 ? -13.961 12.43 8.586 1 98.81 49 VAL B N 1
ATOM 2393 C CA . VAL B 1 49 ? -12.516 12.398 8.359 1 98.81 49 VAL B CA 1
ATOM 2394 C C . VAL B 1 49 ? -12.219 12.773 6.91 1 98.81 49 VAL B C 1
ATOM 2396 O O . VAL B 1 49 ? -12.68 12.109 5.98 1 98.81 49 VAL B O 1
ATOM 2399 N N . VAL B 1 50 ? -11.484 13.859 6.754 1 98.94 50 VAL B N 1
ATOM 2400 C CA . VAL B 1 50 ? -11.047 14.336 5.445 1 98.94 50 VAL B CA 1
ATOM 2401 C C . VAL B 1 50 ? -9.562 14.055 5.262 1 98.94 50 VAL B C 1
ATOM 2403 O O . VAL B 1 50 ? -8.75 14.391 6.125 1 98.94 50 VAL B O 1
ATOM 2406 N N . ARG B 1 51 ? -9.203 13.414 4.242 1 98.81 51 ARG B N 1
ATOM 2407 C CA . ARG B 1 51 ? -7.809 13.148 3.9 1 98.81 51 ARG B CA 1
ATOM 2408 C C . ARG B 1 51 ? -7.453 13.75 2.543 1 98.81 51 ARG B C 1
ATOM 2410 O O . ARG B 1 51 ? -8.266 13.727 1.616 1 98.81 51 ARG B O 1
ATOM 2417 N N . ILE B 1 52 ? -6.219 14.195 2.404 1 98.81 52 ILE B N 1
ATOM 2418 C CA . ILE B 1 52 ? -5.785 14.922 1.214 1 98.81 52 ILE B CA 1
ATOM 2419 C C . ILE B 1 52 ? -4.484 14.312 0.688 1 98.81 52 ILE B C 1
ATOM 2421 O O . ILE B 1 52 ? -3.568 14.023 1.462 1 98.81 52 ILE B O 1
ATOM 2425 N N . ASP B 1 53 ? -4.422 14.062 -0.608 1 98.75 53 ASP B N 1
ATOM 2426 C CA . ASP B 1 53 ? -3.137 13.797 -1.251 1 98.75 53 ASP B CA 1
ATOM 2427 C C . ASP B 1 53 ? -2.465 15.094 -1.696 1 98.75 53 ASP B C 1
ATOM 2429 O O . ASP B 1 53 ? -3.092 15.93 -2.352 1 98.75 53 ASP B O 1
ATOM 2433 N N . TRP B 1 54 ? -1.242 15.258 -1.348 1 98.56 54 TRP B N 1
ATOM 2434 C CA . TRP B 1 54 ? -0.483 16.438 -1.761 1 98.56 54 TRP B CA 1
ATOM 2435 C C . TRP B 1 54 ? -0.167 16.375 -3.252 1 98.56 54 TRP B C 1
ATOM 2437 O O . TRP B 1 54 ? -0.258 15.312 -3.875 1 98.56 54 TRP B O 1
ATOM 2447 N N . PRO B 1 55 ? 0.219 17.531 -3.832 1 98.12 55 PRO B N 1
ATOM 2448 C CA . PRO B 1 55 ? 0.579 17.531 -5.25 1 98.12 55 PRO B CA 1
ATOM 2449 C C . PRO B 1 55 ? 1.644 16.5 -5.594 1 98.12 55 PRO B C 1
ATOM 2451 O O . PRO B 1 55 ? 2.691 16.438 -4.945 1 98.12 55 PRO B O 1
ATOM 2454 N N . GLY B 1 56 ? 1.339 15.727 -6.59 1 97.38 56 GLY B N 1
ATOM 2455 C CA . GLY B 1 56 ? 2.277 14.719 -7.051 1 97.38 56 GLY B CA 1
ATOM 2456 C C . GLY B 1 56 ? 2.277 13.469 -6.191 1 97.38 56 GLY B C 1
ATOM 2457 O O . GLY B 1 56 ? 3.037 12.531 -6.445 1 97.38 56 GLY B O 1
ATOM 2458 N N . HIS B 1 57 ? 1.473 13.398 -5.176 1 98.19 57 HIS B N 1
ATOM 2459 C CA . HIS B 1 57 ? 1.324 12.219 -4.32 1 98.19 57 HIS B CA 1
ATOM 2460 C C . HIS B 1 57 ? -0.051 11.586 -4.496 1 98.19 57 HIS B C 1
ATOM 2462 O O . HIS B 1 57 ? -1.029 12.281 -4.785 1 98.19 57 HIS B O 1
ATOM 2468 N N . GLY B 1 58 ? -0.102 10.219 -4.277 1 97.25 58 GLY B N 1
ATOM 2469 C CA . GLY B 1 58 ? -1.374 9.531 -4.422 1 97.25 58 GLY B CA 1
ATOM 2470 C C . GLY B 1 58 ? -2.062 9.82 -5.742 1 97.25 58 GLY B C 1
ATOM 2471 O O . GLY B 1 58 ? -1.476 9.625 -6.809 1 97.25 58 GLY B O 1
ATOM 2472 N N . HIS B 1 59 ? -3.25 10.438 -5.684 1 96.88 59 HIS B N 1
ATOM 2473 C CA . HIS B 1 59 ? -4.043 10.648 -6.891 1 96.88 59 HIS B CA 1
ATOM 2474 C C . HIS B 1 59 ? -4.117 12.125 -7.25 1 96.88 59 HIS B C 1
ATOM 2476 O O . HIS B 1 59 ? -4.809 12.508 -8.195 1 96.88 59 HIS B O 1
ATOM 2482 N N . SER B 1 60 ? -3.426 12.953 -6.445 1 97.94 60 SER B N 1
ATOM 2483 C CA . SER B 1 60 ? -3.354 14.367 -6.793 1 97.94 60 SER B CA 1
ATOM 2484 C C . SER B 1 60 ? -2.367 14.602 -7.934 1 97.94 60 SER B C 1
ATOM 2486 O O . SER B 1 60 ? -1.312 13.969 -7.988 1 97.94 60 SER B O 1
ATOM 2488 N N . SER B 1 61 ? -2.664 15.586 -8.781 1 97.06 61 SER B N 1
ATOM 2489 C CA . SER B 1 61 ? -1.776 15.914 -9.891 1 97.06 61 SER B CA 1
ATOM 2490 C C . SER B 1 61 ? -0.65 16.844 -9.438 1 97.06 61 SER B C 1
ATOM 2492 O O . SER B 1 61 ? -0.697 17.391 -8.336 1 97.06 61 SER B O 1
ATOM 2494 N N . LEU B 1 62 ? 0.36 16.859 -10.211 1 95 62 LEU B N 1
ATOM 2495 C CA . LEU B 1 62 ? 1.247 18.016 -10.133 1 95 62 LEU B CA 1
ATOM 2496 C C . LEU B 1 62 ? 0.614 19.234 -10.797 1 95 62 LEU B C 1
ATOM 2498 O O . LEU B 1 62 ? -0.354 19.094 -11.547 1 95 62 LEU B O 1
ATOM 2502 N N . SER B 1 63 ? 1.124 20.312 -10.406 1 89.81 63 SER B N 1
ATOM 2503 C CA . SER B 1 63 ? 0.601 21.531 -11.016 1 89.81 63 SER B CA 1
ATOM 2504 C C . SER B 1 63 ? 0.763 21.5 -12.531 1 89.81 63 SER B C 1
ATOM 2506 O O . SER B 1 63 ? 1.79 21.047 -13.039 1 89.81 63 SER B O 1
ATOM 2508 N N . ASN B 1 64 ? -0.252 21.766 -13.18 1 83.06 64 ASN B N 1
ATOM 2509 C CA . ASN B 1 64 ? -0.219 21.875 -14.641 1 83.06 64 ASN B CA 1
ATOM 2510 C C . ASN B 1 64 ? 0.408 23.203 -15.078 1 83.06 64 ASN B C 1
ATOM 2512 O O . ASN B 1 64 ? 0.544 23.453 -16.281 1 83.06 64 ASN B O 1
ATOM 2516 N N . THR B 1 65 ? 0.625 23.938 -14.086 1 77.56 65 THR B N 1
ATOM 2517 C CA . THR B 1 65 ? 1.311 25.203 -14.32 1 77.56 65 THR B CA 1
ATOM 2518 C C . THR B 1 65 ? 2.781 25.109 -13.922 1 77.56 65 THR B C 1
ATOM 2520 O O . THR B 1 65 ? 3.227 24.062 -13.422 1 77.56 65 THR B O 1
ATOM 2523 N N . VAL B 1 66 ? 3.492 25.969 -14.258 1 68.94 66 VAL B N 1
ATOM 2524 C CA . VAL B 1 66 ? 4.93 25.984 -14.023 1 68.94 66 VAL B CA 1
ATOM 2525 C C . VAL B 1 66 ? 5.211 26.156 -12.531 1 68.94 66 VAL B C 1
ATOM 2527 O O . VAL B 1 66 ? 6.355 26.047 -12.086 1 68.94 66 VAL B O 1
ATOM 2530 N N . GLU B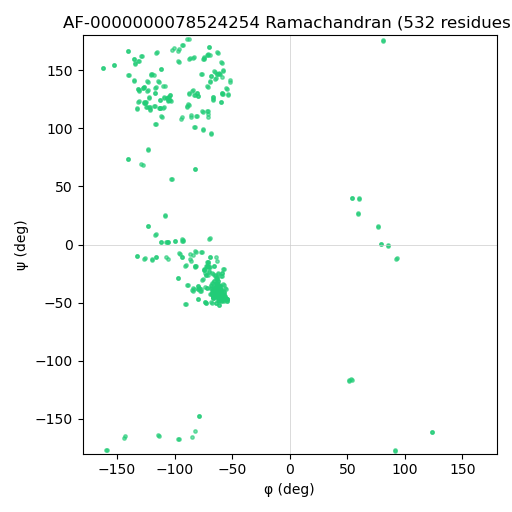 1 67 ? 4.246 26.141 -11.82 1 81.56 67 GLU B N 1
ATOM 2531 C CA . GLU B 1 67 ? 4.465 26.406 -10.398 1 81.56 67 GLU B CA 1
ATOM 2532 C C . GLU B 1 67 ? 4.891 25.141 -9.664 1 81.56 67 GLU B C 1
ATOM 2534 O O . GLU B 1 67 ? 4.312 24.062 -9.867 1 81.56 67 GLU B O 1
ATOM 2539 N N . LYS B 1 68 ? 5.93 25.312 -8.875 1 91.62 68 LYS B N 1
ATOM 2540 C CA . LYS B 1 68 ? 6.457 24.219 -8.07 1 91.62 68 LYS B CA 1
ATOM 2541 C C . LYS B 1 68 ? 5.742 24.125 -6.719 1 91.62 68 LYS B C 1
ATOM 2543 O O . LYS B 1 68 ? 5.078 25.078 -6.305 1 91.62 68 LYS B O 1
ATOM 2548 N N . VAL B 1 69 ? 5.844 22.984 -6.137 1 95.69 69 VAL B N 1
ATOM 2549 C CA . VAL B 1 69 ? 5.312 22.812 -4.789 1 95.69 69 VAL B CA 1
ATOM 2550 C C . VAL B 1 69 ? 6.105 23.656 -3.801 1 95.69 69 VAL B C 1
ATOM 2552 O O . VAL B 1 69 ? 7.336 23.656 -3.818 1 95.69 69 VAL B O 1
ATOM 2555 N N . THR B 1 70 ? 5.43 24.453 -3.039 1 95.69 70 THR B N 1
ATOM 2556 C CA . THR B 1 70 ? 5.992 25.219 -1.932 1 95.69 70 THR B CA 1
ATOM 2557 C C . THR B 1 70 ? 5.18 25 -0.658 1 95.69 70 THR B C 1
ATOM 2559 O O . THR B 1 70 ? 4.047 24.516 -0.711 1 95.69 70 THR B O 1
ATOM 2562 N N . MET B 1 71 ? 5.785 25.344 0.497 1 96.25 71 MET B N 1
ATOM 2563 C CA . MET B 1 71 ? 5.047 25.188 1.748 1 96.25 71 MET B CA 1
ATOM 2564 C C . MET B 1 71 ? 3.805 26.062 1.76 1 96.25 71 MET B C 1
ATOM 2566 O O . MET B 1 71 ? 2.725 25.625 2.146 1 96.25 71 MET B O 1
ATOM 2570 N N . PRO B 1 72 ? 3.9 27.312 1.24 1 95.38 72 PRO B N 1
ATOM 2571 C CA . PRO B 1 72 ? 2.699 28.156 1.157 1 95.38 72 PRO B CA 1
ATOM 2572 C C . PRO B 1 72 ? 1.62 27.547 0.264 1 95.38 72 PRO B C 1
ATOM 2574 O O . PRO B 1 72 ? 0.428 27.688 0.548 1 95.38 72 PRO B O 1
ATOM 2577 N N . LEU B 1 73 ? 1.98 26.906 -0.771 1 95.69 73 LEU B N 1
ATOM 2578 C CA . LEU B 1 73 ? 0.997 26.281 -1.638 1 95.69 73 LEU B CA 1
ATOM 2579 C C . LEU B 1 73 ? 0.245 25.172 -0.891 1 95.69 73 LEU B C 1
ATOM 2581 O O . LEU B 1 73 ? -0.966 25.016 -1.065 1 95.69 73 LEU B O 1
ATOM 2585 N N . LEU B 1 74 ? 0.973 24.391 -0.102 1 97.75 74 LEU B N 1
ATOM 2586 C CA . LEU B 1 74 ? 0.329 23.328 0.665 1 97.75 74 LEU B CA 1
ATOM 2587 C C . LEU B 1 74 ? -0.665 23.906 1.666 1 97.75 74 LEU B C 1
ATOM 2589 O O . LEU B 1 74 ? -1.75 23.359 1.861 1 97.75 74 LEU B O 1
ATOM 2593 N N . VAL B 1 75 ? -0.268 25 2.283 1 97.81 75 VAL B N 1
ATOM 2594 C CA . VAL B 1 75 ? -1.173 25.688 3.195 1 97.81 75 VAL B CA 1
ATOM 2595 C C . VAL B 1 75 ? -2.424 26.141 2.441 1 97.81 75 VAL B C 1
ATOM 2597 O O . VAL B 1 75 ? -3.545 25.922 2.906 1 97.81 75 VAL B O 1
ATOM 2600 N N . THR B 1 76 ? -2.217 26.734 1.249 1 97.38 76 THR B N 1
ATOM 2601 C CA . THR B 1 76 ? -3.326 27.188 0.414 1 97.38 76 THR B CA 1
ATOM 2602 C C . THR B 1 76 ? -4.234 26.016 0.046 1 97.38 76 THR B C 1
ATOM 2604 O O . THR B 1 76 ? -5.461 26.156 0.038 1 97.38 76 THR B O 1
ATOM 2607 N N . ILE B 1 77 ? -3.67 24.922 -0.222 1 98.19 77 ILE B N 1
ATOM 2608 C CA . ILE B 1 77 ? -4.445 23.734 -0.599 1 98.19 77 ILE B CA 1
ATOM 2609 C C . ILE B 1 77 ? -5.32 23.297 0.575 1 98.19 77 ILE B C 1
ATOM 2611 O O . ILE B 1 77 ? -6.52 23.078 0.413 1 98.19 77 ILE B O 1
ATOM 2615 N N . LEU B 1 78 ? -4.727 23.156 1.747 1 98.75 78 LEU B N 1
ATOM 2616 C CA . LEU B 1 78 ? -5.492 22.734 2.914 1 98.75 78 LEU B CA 1
ATOM 2617 C C . LEU B 1 78 ? -6.625 23.719 3.199 1 98.75 78 LEU B C 1
ATOM 2619 O O . LEU B 1 78 ? -7.77 23.312 3.41 1 98.75 78 LEU B O 1
ATOM 2623 N N . GLU B 1 79 ? -6.352 25.031 3.16 1 98.62 79 GLU B N 1
ATOM 2624 C CA . GLU B 1 79 ? -7.359 26.062 3.395 1 98.62 79 GLU B CA 1
ATOM 2625 C C . GLU B 1 79 ? -8.453 26.016 2.328 1 98.62 79 GLU B C 1
ATOM 2627 O O . GLU B 1 79 ? -9.633 26.172 2.635 1 98.62 79 GLU B O 1
ATOM 2632 N N . SER B 1 80 ? -8.031 25.828 1.072 1 98.62 80 SER B N 1
ATOM 2633 C CA . SER B 1 80 ? -8.984 25.781 -0.033 1 98.62 80 SER B CA 1
ATOM 2634 C C . SER B 1 80 ? -9.898 24.562 0.065 1 98.62 80 SER B C 1
ATOM 2636 O O . SER B 1 80 ? -11.07 24.625 -0.301 1 98.62 80 SER B O 1
ATOM 2638 N N . VAL B 1 81 ? -9.32 23.453 0.524 1 98.75 81 VAL B N 1
ATOM 2639 C CA . VAL B 1 81 ? -10.148 22.266 0.732 1 98.75 81 VAL B CA 1
ATOM 2640 C C . VAL B 1 81 ? -11.195 22.562 1.807 1 98.75 81 VAL B C 1
ATOM 2642 O O . VAL B 1 81 ? -12.367 22.203 1.647 1 98.75 81 VAL B O 1
ATOM 2645 N N . MET B 1 82 ? -10.797 23.188 2.932 1 98.75 82 MET B N 1
ATOM 2646 C CA . MET B 1 82 ? -11.742 23.562 3.982 1 98.75 82 MET B CA 1
ATOM 2647 C C . MET B 1 82 ? -12.844 24.453 3.426 1 98.75 82 MET B C 1
ATOM 2649 O O . MET B 1 82 ? -14.023 24.234 3.699 1 98.75 82 MET B O 1
ATOM 2653 N N . ASN B 1 83 ? -12.438 25.422 2.574 1 98.56 83 ASN B N 1
ATOM 2654 C CA . ASN B 1 83 ? -13.414 26.344 1.988 1 98.56 83 ASN B CA 1
ATOM 2655 C C . ASN B 1 83 ? -14.367 25.609 1.046 1 98.56 83 ASN B C 1
ATOM 2657 O O . ASN B 1 83 ? -15.578 25.828 1.096 1 98.56 83 ASN B O 1
ATOM 2661 N N . HIS B 1 84 ? -13.797 24.797 0.231 1 98.38 84 HIS B N 1
ATOM 2662 C CA . HIS B 1 84 ? -14.594 24.062 -0.755 1 98.38 84 HIS B CA 1
ATOM 2663 C C . HIS B 1 84 ? -15.633 23.172 -0.079 1 98.38 84 HIS B C 1
ATOM 2665 O O . HIS B 1 84 ? -16.75 23.016 -0.585 1 98.38 84 HIS B O 1
ATOM 2671 N N . LEU B 1 85 ? -15.242 22.625 1.033 1 98.25 85 LEU B N 1
ATOM 2672 C CA . LEU B 1 85 ? -16.125 21.688 1.74 1 98.25 85 LEU B CA 1
ATOM 2673 C C . LEU B 1 85 ? -16.953 22.422 2.783 1 98.25 85 LEU B C 1
ATOM 2675 O O . LEU B 1 85 ? -17.672 21.797 3.572 1 98.25 85 LEU B O 1
ATOM 2679 N N . THR B 1 86 ? -16.828 23.703 2.871 1 98.38 86 THR B N 1
ATOM 2680 C CA . THR B 1 86 ? -17.578 24.562 3.781 1 98.38 86 THR B CA 1
ATOM 2681 C C . THR B 1 86 ? -17.312 24.172 5.23 1 98.38 86 THR B C 1
ATOM 2683 O O . THR B 1 86 ? -18.25 24.078 6.031 1 98.38 86 THR B O 1
ATOM 2686 N N . ILE B 1 87 ? -16.094 23.859 5.48 1 98.5 87 ILE B N 1
ATOM 2687 C CA . ILE B 1 87 ? -15.664 23.531 6.836 1 98.5 87 ILE B CA 1
ATOM 2688 C C . ILE B 1 87 ? -15.297 24.797 7.59 1 98.5 87 ILE B C 1
ATOM 2690 O O . ILE B 1 87 ? -14.297 25.453 7.273 1 98.5 87 ILE B O 1
ATOM 2694 N N . SER B 1 88 ? -16.078 25.156 8.531 1 98.12 88 SER B N 1
ATOM 2695 C CA . SER B 1 88 ? -15.789 26.359 9.328 1 98.12 88 SER B CA 1
ATOM 2696 C C . SER B 1 88 ? -14.617 26.125 10.266 1 98.12 88 SER B C 1
ATOM 2698 O O . SER B 1 88 ? -13.703 26.953 10.336 1 98.12 88 SER B O 1
ATOM 2700 N N . THR B 1 89 ? -14.672 25.016 11.023 1 98.19 89 THR B N 1
ATOM 2701 C CA . THR B 1 89 ? -13.586 24.609 11.906 1 98.19 89 THR B CA 1
ATOM 2702 C C . THR B 1 89 ? -13.289 23.125 11.758 1 98.19 89 THR B C 1
ATOM 2704 O O . THR B 1 89 ? -14.133 22.359 11.305 1 98.19 89 THR B O 1
ATOM 2707 N N . ALA B 1 90 ? -12.047 22.75 12.102 1 98.62 90 ALA B N 1
ATOM 2708 C CA . ALA B 1 90 ? -11.664 21.344 11.992 1 98.62 90 ALA B CA 1
ATOM 2709 C C . ALA B 1 90 ? -10.562 21 12.984 1 98.62 90 ALA B C 1
ATOM 2711 O O . ALA B 1 90 ? -9.844 21.875 13.461 1 98.62 90 ALA B O 1
ATOM 2712 N N . ILE B 1 91 ? -10.523 19.75 13.328 1 98.75 91 ILE B N 1
ATOM 2713 C CA . ILE B 1 91 ? -9.352 19.141 13.938 1 98.75 91 ILE B CA 1
ATOM 2714 C C . ILE B 1 91 ? -8.32 18.812 12.859 1 98.75 91 ILE B C 1
ATOM 2716 O O . ILE B 1 91 ? -8.656 18.219 11.82 1 98.75 91 ILE B O 1
ATOM 2720 N N . LEU B 1 92 ? -7.105 19.25 13.023 1 98.88 92 LEU B N 1
ATOM 2721 C CA . LEU B 1 92 ? -6.051 18.938 12.062 1 98.88 92 LEU B CA 1
ATOM 2722 C C . LEU B 1 92 ? -5.109 17.875 12.617 1 98.88 92 LEU B C 1
ATOM 2724 O O . LEU B 1 92 ? -4.625 17.984 13.742 1 98.88 92 LEU B O 1
ATOM 2728 N N . VAL B 1 93 ? -4.926 16.797 11.914 1 98.94 93 VAL B N 1
ATOM 2729 C CA . VAL B 1 93 ? -3.969 15.734 12.195 1 98.94 93 VAL B CA 1
ATOM 2730 C C . VAL B 1 93 ? -2.949 15.641 11.062 1 98.94 93 VAL B C 1
ATOM 2732 O O . VAL B 1 93 ? -3.244 15.102 9.992 1 98.94 93 VAL B O 1
ATOM 2735 N N . GLY B 1 94 ? -1.777 16.141 11.305 1 98.88 94 GLY B N 1
ATOM 2736 C CA . GLY B 1 94 ? -0.758 16.188 10.266 1 98.88 94 GLY B CA 1
ATOM 2737 C C . GLY B 1 94 ? 0.466 15.352 10.594 1 98.88 94 GLY B C 1
ATOM 2738 O O . GLY B 1 94 ? 0.994 15.43 11.711 1 98.88 94 GLY B O 1
ATOM 2739 N N . HIS B 1 95 ? 0.883 14.547 9.695 1 98.88 95 HIS B N 1
ATOM 2740 C CA . HIS B 1 95 ? 2.1 13.758 9.828 1 98.88 95 HIS B CA 1
ATOM 2741 C C . HIS B 1 95 ? 3.232 14.336 8.992 1 98.88 95 HIS B C 1
ATOM 2743 O O . HIS B 1 95 ? 3.055 14.602 7.801 1 98.88 95 HIS B O 1
ATOM 2749 N N . SER B 1 96 ? 4.41 14.539 9.672 1 98.5 96 SER B N 1
ATOM 2750 C CA . SER B 1 96 ? 5.613 15 8.984 1 98.5 96 SER B CA 1
ATOM 2751 C C . SER B 1 96 ? 5.344 16.281 8.195 1 98.5 96 SER B C 1
ATOM 2753 O O . SER B 1 96 ? 4.84 17.266 8.75 1 98.5 96 SER B O 1
ATOM 2755 N N . ALA B 1 97 ? 5.441 16.375 6.895 1 98.12 97 ALA B N 1
ATOM 2756 C CA . ALA B 1 97 ? 5.141 17.547 6.094 1 98.12 97 ALA B CA 1
ATOM 2757 C C . ALA B 1 97 ? 3.715 18.031 6.348 1 98.12 97 ALA B C 1
ATOM 2759 O O . ALA B 1 97 ? 3.461 19.25 6.387 1 98.12 97 ALA B O 1
ATOM 2760 N N . GLY B 1 98 ? 2.82 17.094 6.512 1 98.69 98 GLY B N 1
ATOM 2761 C CA . GLY B 1 98 ? 1.455 17.453 6.848 1 98.69 98 GLY B CA 1
ATOM 2762 C C . GLY B 1 98 ? 1.338 18.141 8.195 1 98.69 98 GLY B C 1
ATOM 2763 O O . GLY B 1 98 ? 0.466 19 8.391 1 98.69 98 GLY B O 1
ATOM 2764 N N . GLY B 1 99 ? 2.186 17.703 9.133 1 98.69 99 GLY B N 1
ATOM 2765 C CA . GLY B 1 99 ? 2.244 18.375 10.422 1 98.69 99 GLY B CA 1
ATOM 2766 C C . GLY B 1 99 ? 2.725 19.812 10.328 1 98.69 99 GLY B C 1
ATOM 2767 O O . GLY B 1 99 ? 2.182 20.703 10.992 1 98.69 99 GLY B O 1
ATOM 2768 N N . ILE B 1 100 ? 3.705 20.047 9.484 1 98.19 100 ILE B N 1
ATOM 2769 C CA . ILE B 1 100 ? 4.223 21.391 9.266 1 98.19 100 ILE B CA 1
ATOM 2770 C C . ILE B 1 100 ? 3.115 22.281 8.695 1 98.19 100 ILE B C 1
ATOM 2772 O O . ILE B 1 100 ? 2.867 23.375 9.211 1 98.19 100 ILE B O 1
ATOM 2776 N N . VAL B 1 101 ? 2.447 21.766 7.719 1 98.5 101 VAL B N 1
ATOM 2777 C CA . VAL B 1 101 ? 1.371 22.516 7.078 1 98.5 101 VAL B CA 1
ATOM 2778 C C . VAL B 1 101 ? 0.26 22.781 8.086 1 98.5 101 VAL B C 1
ATOM 2780 O O . VAL B 1 101 ? -0.291 23.891 8.125 1 98.5 101 VAL B O 1
ATOM 2783 N N . SER B 1 102 ? -0.062 21.812 8.859 1 98.69 102 SER B N 1
ATOM 2784 C CA . SER B 1 102 ? -1.123 21.969 9.852 1 98.69 102 SER B CA 1
ATOM 2785 C C . SER B 1 102 ? -0.773 23.031 10.883 1 98.69 102 SER B C 1
ATOM 2787 O O . SER B 1 102 ? -1.639 23.797 11.305 1 98.69 102 SER B O 1
ATOM 2789 N N . MET B 1 103 ? 0.458 23.031 11.312 1 98.31 103 MET B N 1
ATOM 2790 C CA . MET B 1 103 ? 0.895 24.078 12.242 1 98.31 103 MET B CA 1
ATOM 2791 C C . MET B 1 103 ? 0.779 25.453 11.602 1 98.31 103 MET B C 1
ATOM 2793 O O . MET B 1 103 ? 0.343 26.406 12.25 1 98.31 103 MET B O 1
ATOM 2797 N N . MET B 1 104 ? 1.16 25.547 10.352 1 98.31 104 MET B N 1
ATOM 2798 C CA . MET B 1 104 ? 1.086 26.828 9.648 1 98.31 104 MET B CA 1
ATOM 2799 C C . MET B 1 104 ? -0.359 27.297 9.531 1 98.31 104 MET B C 1
ATOM 2801 O O . MET B 1 104 ? -0.65 28.484 9.742 1 98.31 104 MET B O 1
ATOM 2805 N N . VAL B 1 105 ? -1.243 26.391 9.227 1 98.5 105 VAL B N 1
ATOM 2806 C CA . VAL B 1 105 ? -2.654 26.734 9.094 1 98.5 105 VAL B CA 1
ATOM 2807 C C . VAL B 1 105 ? -3.221 27.125 10.453 1 98.5 105 VAL B C 1
ATOM 2809 O O . VAL B 1 105 ? -3.979 28.094 10.555 1 98.5 105 VAL B O 1
ATOM 2812 N N . ALA B 1 106 ? -2.859 26.438 11.492 1 97.81 106 ALA B N 1
ATOM 2813 C CA . ALA B 1 106 ? -3.344 26.734 12.836 1 97.81 106 ALA B CA 1
ATOM 2814 C C . ALA B 1 106 ? -2.869 28.109 13.305 1 97.81 106 ALA B C 1
ATOM 2816 O O . ALA B 1 106 ? -3.584 28.797 14.023 1 97.81 106 ALA B O 1
ATOM 2817 N N . ALA B 1 107 ? -1.676 28.484 12.945 1 97.06 107 ALA B N 1
ATOM 2818 C CA . ALA B 1 107 ? -1.134 29.797 13.312 1 97.06 107 ALA B CA 1
ATOM 2819 C C . ALA B 1 107 ? -1.808 30.906 12.523 1 97.06 107 ALA B C 1
ATOM 2821 O O . ALA B 1 107 ? -2.082 31.984 13.062 1 97.06 107 ALA B O 1
ATOM 2822 N N . ARG B 1 108 ? -2.088 30.625 11.273 1 97.12 108 ARG B N 1
ATOM 2823 C CA . ARG B 1 108 ? -2.627 31.625 10.352 1 97.12 108 ARG B CA 1
ATOM 2824 C C . ARG B 1 108 ? -4.121 31.828 10.594 1 97.12 108 ARG B C 1
ATOM 2826 O O . ARG B 1 108 ? -4.633 32.938 10.422 1 97.12 108 ARG B O 1
ATOM 2833 N N . ASN B 1 109 ? -4.781 30.766 10.891 1 96.94 109 ASN B N 1
ATOM 2834 C CA . ASN B 1 109 ? -6.223 30.781 11.094 1 96.94 109 ASN B CA 1
ATOM 2835 C C . ASN B 1 109 ? -6.602 30.109 12.414 1 96.94 109 ASN B C 1
ATOM 2837 O O . ASN B 1 109 ? -7.336 29.125 12.43 1 96.94 109 ASN B O 1
ATOM 2841 N N . PRO B 1 110 ? -6.246 30.766 13.531 1 95.75 110 PRO B N 1
ATOM 2842 C CA . PRO B 1 110 ? -6.426 30.109 14.828 1 95.75 110 PRO B CA 1
ATOM 2843 C C . PRO B 1 110 ? -7.891 29.797 15.125 1 95.75 110 PRO B C 1
ATOM 2845 O O . PRO B 1 110 ? -8.188 28.828 15.82 1 95.75 110 PRO B O 1
ATOM 2848 N N . ASP B 1 111 ? -8.836 30.547 14.539 1 96.56 111 ASP B N 1
ATOM 2849 C CA . ASP B 1 111 ? -10.25 30.391 14.836 1 96.56 111 ASP B CA 1
ATOM 2850 C C . ASP B 1 111 ? -10.844 29.219 14.039 1 96.56 111 ASP B C 1
ATOM 2852 O O . ASP B 1 111 ? -11.953 28.766 14.328 1 96.56 111 ASP B O 1
ATOM 2856 N N . ARG B 1 112 ? -10.031 28.641 13.133 1 98.12 112 ARG B N 1
ATOM 2857 C CA . ARG B 1 112 ? -10.562 27.609 12.266 1 98.12 112 ARG B CA 1
ATOM 2858 C C . ARG B 1 112 ? -10.07 26.234 12.695 1 98.12 112 ARG B C 1
ATOM 2860 O O . ARG B 1 112 ? -10.398 25.219 12.062 1 98.12 112 ARG B O 1
ATOM 2867 N N . VAL B 1 113 ? -9.32 26.172 13.734 1 97.88 113 VAL B N 1
ATOM 2868 C CA . VAL B 1 113 ? -8.734 24.891 14.141 1 97.88 113 VAL B CA 1
ATOM 2869 C C . VAL B 1 113 ? -9.172 24.562 15.562 1 97.88 113 VAL B C 1
ATOM 2871 O O . VAL B 1 113 ? -8.859 25.281 16.516 1 97.88 113 VAL B O 1
ATOM 2874 N N . ASP B 1 114 ? -9.875 23.453 15.695 1 97.06 114 ASP B N 1
ATOM 2875 C CA . ASP B 1 114 ? -10.414 23.016 16.984 1 97.06 114 ASP B CA 1
ATOM 2876 C C . ASP B 1 114 ? -9.336 22.344 17.828 1 97.06 114 ASP B C 1
ATOM 2878 O O . ASP B 1 114 ? -9.375 22.406 19.062 1 97.06 114 ASP B O 1
ATOM 2882 N N . ALA B 1 115 ? -8.477 21.656 17.25 1 97.5 115 ALA B N 1
ATOM 2883 C CA . ALA B 1 115 ? -7.34 20.953 17.844 1 97.5 115 ALA B CA 1
ATOM 2884 C C . ALA B 1 115 ? -6.297 20.609 16.781 1 97.5 115 ALA B C 1
ATOM 2886 O O . ALA B 1 115 ? -6.625 20.453 15.609 1 97.5 115 ALA B O 1
ATOM 2887 N N . LEU B 1 116 ? -5.086 20.531 17.25 1 97.75 116 LEU B N 1
ATOM 2888 C CA . LEU B 1 116 ? -3.967 20.281 16.344 1 97.75 116 LEU B CA 1
ATOM 2889 C C . LEU B 1 116 ? -3.139 19.094 16.812 1 97.75 116 LEU B C 1
ATOM 2891 O O . LEU B 1 116 ? -2.686 19.078 17.969 1 97.75 116 LEU B O 1
ATOM 2895 N N . PHE B 1 117 ? -3.014 18.125 16.016 1 98.75 117 PHE B N 1
ATOM 2896 C CA . PHE B 1 117 ? -2.16 16.969 16.266 1 98.75 117 PHE B CA 1
ATOM 2897 C C . PHE B 1 117 ? -0.993 16.938 15.289 1 98.75 117 PHE B C 1
ATOM 2899 O O . PHE B 1 117 ? -1.194 16.812 14.078 1 98.75 117 PHE B O 1
ATOM 2906 N N . VAL B 1 118 ? 0.199 17.031 15.781 1 98.69 118 VAL B N 1
ATOM 2907 C CA . VAL B 1 118 ? 1.424 17.094 14.984 1 98.69 118 VAL B CA 1
ATOM 2908 C C . VAL B 1 118 ? 2.23 15.812 15.18 1 98.69 118 VAL B C 1
ATOM 2910 O O . VAL B 1 118 ? 2.828 15.602 16.234 1 98.69 118 VAL B O 1
ATOM 2913 N N . LEU B 1 119 ? 2.289 15.016 14.156 1 98.81 119 LEU B N 1
ATOM 2914 C CA . LEU B 1 119 ? 2.918 13.703 14.25 1 98.81 119 LEU B CA 1
ATOM 2915 C C . LEU B 1 119 ? 4.227 13.664 13.461 1 98.81 119 LEU B C 1
ATOM 2917 O O . LEU B 1 119 ? 4.223 13.828 12.234 1 98.81 119 LEU B O 1
ATOM 2921 N N . GLY B 1 120 ? 5.328 13.438 14.133 1 98.31 120 GLY B N 1
ATOM 2922 C CA . GLY B 1 120 ? 6.613 13.258 13.477 1 98.31 120 GLY B CA 1
ATOM 2923 C C . GLY B 1 120 ? 7.027 14.453 12.641 1 98.31 120 GLY B C 1
ATOM 2924 O O . GLY B 1 120 ? 7.703 14.297 11.617 1 98.31 120 GLY B O 1
ATOM 2925 N N . ALA B 1 121 ? 6.578 15.617 12.961 1 97.19 121 ALA B N 1
ATOM 2926 C CA . ALA B 1 121 ? 6.91 16.828 12.203 1 97.19 121 ALA B CA 1
ATOM 2927 C C . ALA B 1 121 ? 8.062 17.578 12.852 1 97.19 121 ALA B C 1
ATOM 2929 O O . ALA B 1 121 ? 8.492 17.25 13.961 1 97.19 121 ALA B O 1
ATOM 2930 N N . GLY B 1 122 ? 8.617 18.484 12.164 1 94.44 122 GLY B N 1
ATOM 2931 C CA . GLY B 1 122 ? 9.656 19.359 12.664 1 94.44 122 GLY B CA 1
ATOM 2932 C C . GLY B 1 122 ? 9.555 20.781 12.141 1 94.44 122 GLY B C 1
ATOM 2933 O O . GLY B 1 122 ? 8.461 21.25 11.82 1 94.44 122 GLY B O 1
ATOM 2934 N N . ARG B 1 123 ? 10.625 21.484 12.328 1 94 123 ARG B N 1
ATOM 2935 C CA . ARG B 1 123 ? 10.727 22.859 11.852 1 94 123 ARG B CA 1
ATOM 2936 C C . ARG B 1 123 ? 11.273 22.906 10.43 1 94 123 ARG B C 1
ATOM 2938 O O . ARG B 1 123 ? 11.469 21.859 9.797 1 94 123 ARG B O 1
ATOM 2945 N N . THR B 1 124 ? 11.352 24.109 9.859 1 92.81 124 THR B N 1
ATOM 2946 C CA . THR B 1 124 ? 11.906 24.266 8.523 1 92.81 124 THR B CA 1
ATOM 2947 C C . THR B 1 124 ? 13.273 23.609 8.422 1 92.81 124 THR B C 1
ATOM 2949 O O . THR B 1 124 ? 14.07 23.672 9.359 1 92.81 124 THR B O 1
ATOM 2952 N N . ARG B 1 125 ? 13.492 23 7.293 1 92.06 125 ARG B N 1
ATOM 2953 C CA . ARG B 1 125 ? 14.781 22.375 7.039 1 92.06 125 ARG B CA 1
ATOM 2954 C C . ARG B 1 125 ? 15.719 23.328 6.309 1 92.06 125 ARG B C 1
ATOM 2956 O O . ARG B 1 125 ? 16.844 22.969 5.973 1 92.06 125 ARG B O 1
ATOM 2963 N N . ALA B 1 126 ? 15.266 24.516 6.129 1 91.25 126 ALA B N 1
ATOM 2964 C CA . ALA B 1 126 ? 16.031 25.5 5.352 1 91.25 126 ALA B CA 1
ATOM 2965 C C . ALA B 1 126 ? 17.25 25.984 6.129 1 91.25 126 ALA B C 1
ATOM 2967 O O . ALA B 1 126 ? 18.266 26.328 5.535 1 91.25 126 ALA B O 1
ATOM 2968 N N . VAL B 1 127 ? 17.156 25.922 7.449 1 90.44 127 VAL B N 1
ATOM 2969 C CA . VAL B 1 127 ? 18.188 26.594 8.242 1 90.44 127 VAL B CA 1
ATOM 2970 C C . VAL B 1 127 ? 19.125 25.547 8.844 1 90.44 127 VAL B C 1
ATOM 2972 O O . VAL B 1 127 ? 20.156 25.891 9.43 1 90.44 127 VAL B O 1
ATOM 2975 N N . ASP B 1 128 ? 18.719 24.328 8.781 1 91.06 128 ASP B N 1
ATOM 2976 C CA . ASP B 1 128 ? 19.562 23.234 9.227 1 91.06 128 ASP B CA 1
ATOM 2977 C C . ASP B 1 128 ? 20.359 22.641 8.062 1 91.06 128 ASP B C 1
ATOM 2979 O O . ASP B 1 128 ? 19.812 21.875 7.266 1 91.06 128 ASP B O 1
ATOM 2983 N N . ARG B 1 129 ? 21.703 22.906 8.094 1 92.31 129 ARG B N 1
ATOM 2984 C CA . ARG B 1 129 ? 22.531 22.578 6.949 1 92.31 129 ARG B CA 1
ATOM 2985 C C . ARG B 1 129 ? 22.5 21.078 6.66 1 92.31 129 ARG B C 1
ATOM 2987 O O . ARG B 1 129 ? 22.422 20.656 5.5 1 92.31 129 ARG B O 1
ATOM 2994 N N . LEU B 1 130 ? 22.562 20.297 7.664 1 91.62 130 LEU B N 1
ATOM 2995 C CA . LEU B 1 130 ? 22.578 18.844 7.477 1 91.62 130 LEU B CA 1
ATOM 2996 C C . LEU B 1 130 ? 21.25 18.344 6.938 1 91.62 130 LEU B C 1
ATOM 2998 O O . LEU B 1 130 ? 21.219 17.547 5.992 1 91.62 130 LEU B O 1
ATOM 3002 N N . SER B 1 131 ? 20.203 18.734 7.551 1 92.44 131 SER B N 1
ATOM 3003 C CA . SER B 1 131 ? 18.875 18.344 7.102 1 92.44 131 SER B CA 1
ATOM 3004 C C . SER B 1 131 ? 18.609 18.828 5.684 1 92.44 131 SER B C 1
ATOM 3006 O O . SER B 1 131 ? 18 18.109 4.883 1 92.44 131 SER B O 1
ATOM 3008 N N . LYS B 1 132 ? 19.031 20.016 5.371 1 95.31 132 LYS B N 1
ATOM 3009 C CA . LYS B 1 132 ? 18.859 20.578 4.035 1 95.31 132 LYS B CA 1
ATOM 3010 C C . LYS B 1 132 ? 19.594 19.766 2.986 1 95.31 132 LYS B C 1
ATOM 3012 O O . LYS B 1 132 ? 19.031 19.406 1.951 1 95.31 132 LYS B O 1
ATOM 3017 N N . SER B 1 133 ? 20.828 19.469 3.279 1 95.12 133 SER B N 1
ATOM 3018 C CA . SER B 1 133 ? 21.641 18.703 2.346 1 95.12 133 SER B CA 1
ATOM 3019 C C . SER B 1 133 ? 21.031 17.312 2.107 1 95.12 133 SER B C 1
ATOM 3021 O O . SER B 1 133 ? 20.984 16.844 0.97 1 95.12 133 SER B O 1
ATOM 3023 N N . PHE B 1 134 ? 20.688 16.688 3.135 1 94.25 134 PHE B N 1
ATOM 3024 C CA . PHE B 1 134 ? 20.094 15.367 3.033 1 94.25 134 PHE B CA 1
ATOM 3025 C C . PHE B 1 134 ? 18.812 15.406 2.191 1 94.25 134 PHE B C 1
ATOM 3027 O O . PHE B 1 134 ? 18.641 14.578 1.295 1 94.25 134 PHE B O 1
ATOM 3034 N N . THR B 1 135 ? 17.922 16.344 2.475 1 96.06 135 THR B N 1
ATOM 3035 C CA . THR B 1 135 ? 16.656 16.469 1.777 1 96.06 135 THR B CA 1
ATOM 3036 C C . THR B 1 135 ? 16.875 16.797 0.301 1 96.06 135 THR B C 1
ATOM 3038 O O . THR B 1 135 ? 16.156 16.297 -0.562 1 96.06 135 THR B O 1
ATOM 3041 N N . GLN B 1 136 ? 17.828 17.625 0.014 1 95.75 136 GLN B N 1
ATOM 3042 C CA . GLN B 1 136 ? 18.172 17.938 -1.368 1 95.75 136 GLN B CA 1
ATOM 3043 C C . GLN B 1 136 ? 18.688 16.719 -2.104 1 95.75 136 GLN B C 1
ATOM 3045 O O . GLN B 1 136 ? 18.453 16.547 -3.301 1 95.75 136 GLN B O 1
ATOM 3050 N N . GLN B 1 137 ? 19.438 15.938 -1.375 1 95.5 137 GLN B N 1
ATOM 3051 C CA . GLN B 1 137 ? 19.906 14.695 -1.971 1 95.5 137 GLN B CA 1
ATOM 3052 C C . GLN B 1 137 ? 18.75 13.773 -2.32 1 95.5 137 GLN B C 1
ATOM 3054 O O . GLN B 1 137 ? 18.766 13.102 -3.357 1 95.5 137 GLN B O 1
ATOM 3059 N N . LEU B 1 138 ? 17.781 13.703 -1.45 1 95.44 138 LEU B N 1
ATOM 3060 C CA . LEU B 1 138 ? 16.578 12.922 -1.739 1 95.44 138 LEU B CA 1
ATOM 3061 C C . LEU B 1 138 ? 15.891 13.422 -3.006 1 95.44 138 LEU B C 1
ATOM 3063 O O . LEU B 1 138 ? 15.461 12.625 -3.838 1 95.44 138 LEU B O 1
ATOM 3067 N N . SER B 1 139 ? 15.742 14.75 -3.1 1 96.69 139 SER B N 1
ATOM 3068 C CA . SER B 1 139 ? 15.148 15.375 -4.273 1 96.69 139 SER B CA 1
ATOM 3069 C C . SER B 1 139 ? 15.867 14.953 -5.551 1 96.69 139 SER B C 1
ATOM 3071 O O . SER B 1 139 ? 15.234 14.508 -6.508 1 96.69 139 SER B O 1
ATOM 3073 N N . ARG B 1 140 ? 17.156 15.031 -5.551 1 96.5 140 ARG B N 1
ATOM 3074 C CA . ARG B 1 140 ? 17.969 14.695 -6.719 1 96.5 140 ARG B CA 1
ATOM 3075 C C . ARG B 1 140 ? 17.859 13.211 -7.055 1 96.5 140 ARG B C 1
ATOM 3077 O O . ARG B 1 140 ? 17.766 12.844 -8.227 1 96.5 140 ARG B O 1
ATOM 3084 N N . ALA B 1 141 ? 17.922 12.43 -6.031 1 95.31 141 ALA B N 1
ATOM 3085 C CA . ALA B 1 141 ? 17.844 10.984 -6.238 1 95.31 141 ALA B CA 1
ATOM 3086 C C . ALA B 1 141 ? 16.5 10.586 -6.844 1 95.31 141 ALA B C 1
ATOM 3088 O O . ALA B 1 141 ? 16.453 9.727 -7.723 1 95.31 141 ALA B O 1
ATOM 3089 N N . ALA B 1 142 ? 15.43 11.148 -6.336 1 95.94 142 ALA B N 1
ATOM 3090 C CA . ALA B 1 142 ? 14.102 10.852 -6.859 1 95.94 142 ALA B CA 1
ATOM 3091 C C . ALA B 1 142 ? 14.008 11.195 -8.344 1 95.94 142 ALA B C 1
ATOM 3093 O O . ALA B 1 142 ? 13.477 10.414 -9.133 1 95.94 142 ALA B O 1
ATOM 3094 N N . ARG B 1 143 ? 14.547 12.391 -8.75 1 95 143 ARG B N 1
ATOM 3095 C CA . ARG B 1 143 ? 14.484 12.844 -10.133 1 95 143 ARG B CA 1
ATOM 3096 C C . ARG B 1 143 ? 15.359 11.969 -11.031 1 95 143 ARG B C 1
ATOM 3098 O O . ARG B 1 143 ? 15 11.711 -12.188 1 95 143 ARG B O 1
ATOM 3105 N N . SER B 1 144 ? 16.453 11.539 -10.516 1 93.69 144 SER B N 1
ATOM 3106 C CA . SER B 1 144 ? 17.438 10.844 -11.344 1 93.69 144 SER B CA 1
ATOM 3107 C C . SER B 1 144 ? 17.109 9.367 -11.477 1 93.69 144 SER B C 1
ATOM 3109 O O . SER B 1 144 ? 17.266 8.781 -12.547 1 93.69 144 SER B O 1
ATOM 3111 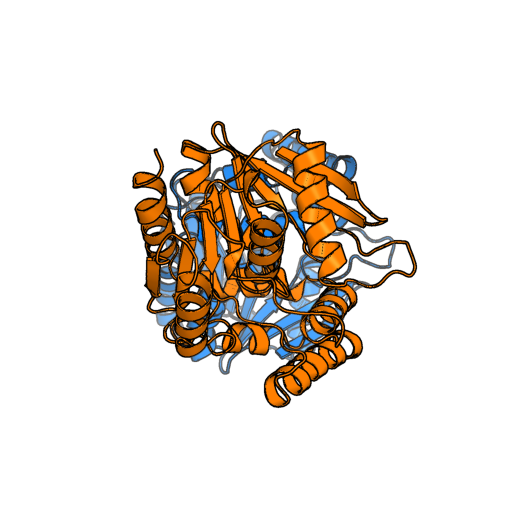N N . LYS B 1 145 ? 16.656 8.711 -10.406 1 89.38 145 LYS B N 1
ATOM 3112 C CA . LYS B 1 145 ? 16.594 7.25 -10.383 1 89.38 145 LYS B CA 1
ATOM 3113 C C . LYS B 1 145 ? 15.156 6.77 -10.188 1 89.38 145 LYS B C 1
ATOM 3115 O O . LYS B 1 145 ? 14.852 5.598 -10.414 1 89.38 145 LYS B O 1
ATOM 3120 N N . GLY B 1 146 ? 14.344 7.672 -9.828 1 90.31 146 GLY B N 1
ATOM 3121 C CA . GLY B 1 146 ? 13.008 7.242 -9.438 1 90.31 146 GLY B CA 1
ATOM 3122 C C . GLY B 1 146 ? 12.938 6.719 -8.016 1 90.31 146 GLY B C 1
ATOM 3123 O O . GLY B 1 146 ? 13.961 6.652 -7.328 1 90.31 146 GLY B O 1
ATOM 3124 N N . LEU B 1 147 ? 11.742 6.398 -7.539 1 91.69 147 LEU B N 1
ATOM 3125 C CA . LEU B 1 147 ? 11.562 6.012 -6.141 1 91.69 147 LEU B CA 1
ATOM 3126 C C . LEU B 1 147 ? 11.547 4.496 -5.992 1 91.69 147 LEU B C 1
ATOM 3128 O O . LEU B 1 147 ? 11.93 3.967 -4.945 1 91.69 147 LEU B O 1
ATOM 3132 N N . HIS B 1 148 ? 11.133 3.799 -6.988 1 87.38 148 HIS B N 1
ATOM 3133 C CA . HIS B 1 148 ? 11 2.352 -6.883 1 87.38 148 HIS B CA 1
ATOM 3134 C C . HIS B 1 148 ? 12.359 1.692 -6.652 1 87.38 148 HIS B C 1
ATOM 3136 O O . HIS B 1 148 ? 12.453 0.687 -5.945 1 87.38 148 HIS B O 1
ATOM 3142 N N . TRP B 1 149 ? 13.43 2.285 -7.117 1 82.06 149 TRP B N 1
ATOM 3143 C CA . TRP B 1 149 ? 14.758 1.681 -7.035 1 82.06 149 TRP B CA 1
ATOM 3144 C C . TRP B 1 149 ? 15.375 1.908 -5.66 1 82.06 149 TRP B C 1
ATOM 3146 O O . TRP B 1 149 ? 16.266 1.165 -5.246 1 82.06 149 TRP B O 1
ATOM 3156 N N . HIS B 1 150 ? 14.852 2.867 -4.934 1 87.25 150 HIS B N 1
ATOM 3157 C CA . HIS B 1 150 ? 15.422 3.174 -3.629 1 87.25 150 HIS B CA 1
ATOM 3158 C C . HIS B 1 150 ? 14.375 3.062 -2.527 1 87.25 150 HIS B C 1
ATOM 3160 O O . HIS B 1 150 ? 14.578 3.559 -1.417 1 87.25 150 HIS B O 1
ATOM 3166 N N . VAL B 1 151 ? 13.32 2.438 -2.863 1 95.06 151 VAL B N 1
ATOM 3167 C CA . VAL B 1 151 ? 12.164 2.453 -1.966 1 95.06 151 VAL B CA 1
ATOM 3168 C C . VAL B 1 151 ? 12.5 1.691 -0.685 1 95.06 151 VAL B C 1
ATOM 3170 O O . VAL B 1 151 ? 12.062 2.072 0.403 1 95.06 151 VAL B O 1
ATOM 3173 N N . ASP B 1 152 ? 13.336 0.639 -0.763 1 94.12 152 ASP B N 1
ATOM 3174 C CA . ASP B 1 152 ? 13.664 -0.149 0.42 1 94.12 152 ASP B CA 1
ATOM 3175 C C . ASP B 1 152 ? 14.5 0.664 1.406 1 94.12 152 ASP B C 1
ATOM 3177 O O . ASP B 1 152 ? 14.32 0.551 2.621 1 94.12 152 ASP B O 1
ATOM 3181 N N . GLU B 1 153 ? 15.391 1.46 0.869 1 93.5 153 GLU B N 1
ATOM 3182 C CA . GLU B 1 153 ? 16.172 2.346 1.725 1 93.5 153 GLU B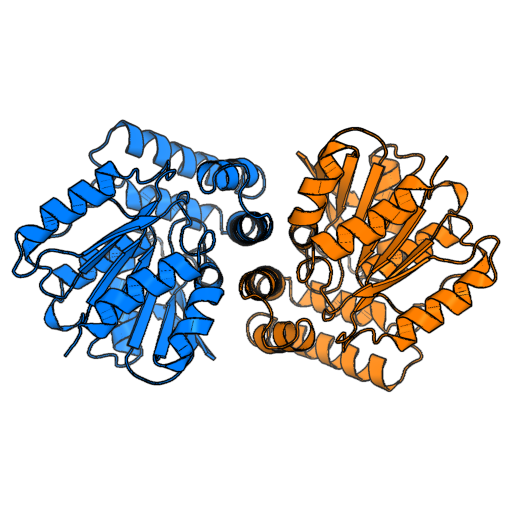 CA 1
ATOM 3183 C C . GLU B 1 153 ? 15.281 3.373 2.418 1 93.5 153 GLU B C 1
ATOM 3185 O O . GLU B 1 153 ? 15.5 3.707 3.584 1 93.5 153 GLU B O 1
ATOM 3190 N N . ARG B 1 154 ? 14.297 3.863 1.693 1 94.69 154 ARG B N 1
ATOM 3191 C CA . ARG B 1 154 ? 13.359 4.816 2.275 1 94.69 154 ARG B CA 1
ATOM 3192 C C . ARG B 1 154 ? 12.547 4.172 3.393 1 94.69 154 ARG B C 1
ATOM 3194 O O . ARG B 1 154 ? 12.344 4.777 4.449 1 94.69 154 ARG B O 1
ATOM 3201 N N . VAL B 1 155 ? 12.094 2.961 3.17 1 96.38 155 VAL B N 1
ATOM 3202 C CA . VAL B 1 155 ? 11.312 2.242 4.172 1 96.38 155 VAL B CA 1
ATOM 3203 C C . VAL B 1 155 ? 12.172 1.985 5.406 1 96.38 155 VAL B C 1
ATOM 3205 O O . VAL B 1 155 ? 11.734 2.225 6.535 1 96.38 155 VAL B O 1
ATOM 3208 N N . ASP B 1 156 ? 13.445 1.568 5.211 1 95.25 156 ASP B N 1
ATOM 3209 C CA . ASP B 1 156 ? 14.359 1.281 6.32 1 95.25 156 ASP B CA 1
ATOM 3210 C C . ASP B 1 156 ? 14.609 2.531 7.156 1 95.25 156 ASP B C 1
ATOM 3212 O O . ASP B 1 156 ? 14.75 2.447 8.383 1 95.25 156 ASP B O 1
ATOM 3216 N N . TYR B 1 157 ? 14.656 3.641 6.484 1 95.31 157 TYR B N 1
ATOM 3217 C CA . TYR B 1 157 ? 14.953 4.895 7.168 1 95.31 157 TYR B CA 1
ATOM 3218 C C . TYR B 1 157 ? 13.742 5.379 7.965 1 95.31 157 TYR B C 1
ATOM 3220 O O . TYR B 1 157 ? 13.898 6.004 9.016 1 95.31 157 TYR B O 1
ATOM 3228 N N . ASN B 1 158 ? 12.547 5.074 7.5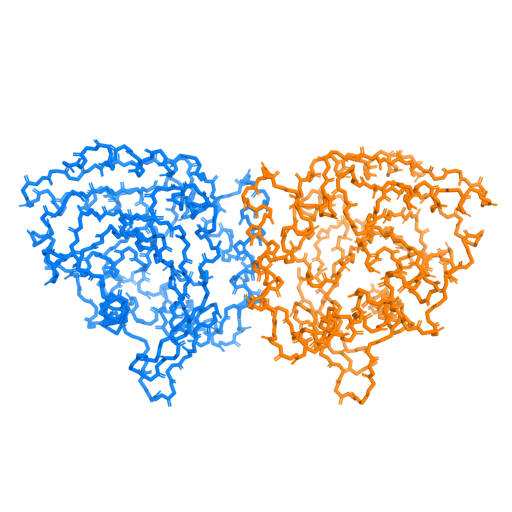35 1 97.12 158 ASN B N 1
ATOM 3229 C CA . ASN B 1 158 ? 11.312 5.547 8.148 1 97.12 158 ASN B CA 1
ATOM 3230 C C . ASN B 1 158 ? 10.836 4.602 9.25 1 97.12 158 ASN B C 1
ATOM 3232 O O . ASN B 1 158 ? 10.188 5.031 10.203 1 97.12 158 ASN B O 1
ATOM 3236 N N . ILE B 1 159 ? 11.055 3.305 9.055 1 97.44 159 ILE B N 1
ATOM 3237 C CA . ILE B 1 159 ? 10.539 2.271 9.945 1 97.44 159 ILE B CA 1
ATOM 3238 C C . ILE B 1 159 ? 11.688 1.384 10.43 1 97.44 159 ILE B C 1
ATOM 3240 O O . ILE B 1 159 ? 12.375 0.757 9.617 1 97.44 159 ILE B O 1
ATOM 3244 N N . PRO B 1 160 ? 11.82 1.36 11.766 1 94.19 160 PRO B N 1
ATOM 3245 C CA . PRO B 1 160 ? 12.914 0.551 12.305 1 94.19 160 PRO B CA 1
ATOM 3246 C C . PRO B 1 160 ? 12.812 -0.92 11.906 1 94.19 160 PRO B C 1
ATOM 3248 O O . PRO B 1 160 ? 11.703 -1.43 11.703 1 94.19 160 PRO B O 1
ATOM 3251 N N . SER B 1 161 ? 13.984 -1.539 11.93 1 83.31 161 SER B N 1
ATOM 3252 C CA . SER B 1 161 ? 14.055 -2.971 11.656 1 83.31 161 SER B CA 1
ATOM 3253 C C . SER B 1 161 ? 13.289 -3.773 12.695 1 83.31 161 SER B C 1
ATOM 3255 O O . SER B 1 161 ? 13.188 -3.359 13.852 1 83.31 161 SER B O 1
ATOM 3257 N N . GLY B 1 162 ? 12.703 -4.848 12.375 1 78.88 162 GLY B N 1
ATOM 3258 C CA . GLY B 1 162 ? 12 -5.707 13.32 1 78.88 162 GLY B CA 1
ATOM 3259 C C . GLY B 1 162 ? 10.523 -5.383 13.43 1 78.88 162 GLY B C 1
ATOM 3260 O O . GLY B 1 162 ? 9.773 -6.121 14.07 1 78.88 162 GLY B O 1
ATOM 3261 N N . THR B 1 163 ? 10.25 -4.262 12.867 1 75 163 THR B N 1
ATOM 3262 C CA . THR B 1 163 ? 8.844 -3.877 12.906 1 75 163 THR B CA 1
ATOM 3263 C C . THR B 1 163 ? 8.016 -4.777 12 1 75 163 THR B C 1
ATOM 3265 O O . THR B 1 163 ? 8.555 -5.465 11.133 1 75 163 THR B O 1
ATOM 3268 N N . VAL B 1 164 ? 6.746 -4.609 12.164 1 68.88 164 VAL B N 1
ATOM 3269 C CA . VAL B 1 164 ? 5.734 -5.438 11.516 1 68.88 164 VAL B CA 1
ATOM 3270 C C . VAL B 1 164 ? 5.887 -5.344 10 1 68.88 164 VAL B C 1
ATOM 3272 O O . VAL B 1 164 ? 6.023 -4.25 9.453 1 68.88 164 VAL B O 1
ATOM 3275 N N . GLY B 1 165 ? 5.66 -6.355 9.445 1 92.38 165 GLY B N 1
ATOM 3276 C CA . GLY B 1 165 ? 5.898 -6.504 8.016 1 92.38 165 GLY B CA 1
ATOM 3277 C C . GLY B 1 165 ? 4.875 -5.781 7.164 1 92.38 165 GLY B C 1
ATOM 3278 O O . GLY B 1 165 ? 5.199 -5.277 6.086 1 92.38 165 GLY B O 1
ATOM 3279 N N . LEU B 1 166 ? 3.602 -5.535 7.719 1 96.25 166 LEU B N 1
ATOM 3280 C CA . LEU B 1 166 ? 2.557 -4.918 6.91 1 96.25 166 LEU B CA 1
ATOM 3281 C C . LEU B 1 166 ? 2.771 -3.412 6.797 1 96.25 166 LEU B C 1
ATOM 3283 O O . LEU B 1 166 ? 2.482 -2.816 5.758 1 96.25 166 LEU B O 1
ATOM 3287 N N . SER B 1 167 ? 3.191 -2.789 7.91 1 97.06 167 SER B N 1
ATOM 3288 C CA . SER B 1 167 ? 3.477 -1.359 7.859 1 97.06 167 SER B CA 1
ATOM 3289 C C . SER B 1 167 ? 4.551 -1.049 6.82 1 97.06 167 SER B C 1
ATOM 3291 O O . SER B 1 167 ? 4.426 -0.084 6.062 1 97.06 167 SER B O 1
ATOM 3293 N N . ARG B 1 168 ? 5.562 -1.894 6.809 1 97.25 168 ARG B N 1
ATOM 3294 C CA . ARG B 1 168 ? 6.641 -1.731 5.836 1 97.25 168 ARG B CA 1
ATOM 3295 C C . ARG B 1 168 ? 6.129 -1.939 4.414 1 97.25 168 ARG B C 1
ATOM 3297 O O . ARG B 1 168 ? 6.453 -1.163 3.512 1 97.25 168 ARG B O 1
ATOM 3304 N N . ALA B 1 169 ? 5.301 -2.938 4.246 1 97.81 169 ALA B N 1
ATOM 3305 C CA . ALA B 1 169 ? 4.727 -3.225 2.934 1 97.81 169 ALA B CA 1
ATOM 3306 C C . ALA B 1 169 ? 3.865 -2.066 2.445 1 97.81 169 ALA B C 1
ATOM 3308 O O . ALA B 1 169 ? 3.9 -1.713 1.264 1 97.81 169 ALA B O 1
ATOM 3309 N N . LEU B 1 170 ? 3.066 -1.55 3.336 1 98.12 170 LEU B N 1
ATOM 3310 C CA . LEU B 1 170 ? 2.186 -0.441 2.984 1 98.12 170 LEU B CA 1
ATOM 3311 C C . LEU B 1 170 ? 2.992 0.774 2.541 1 98.12 170 LEU B C 1
ATOM 3313 O O . LEU B 1 170 ? 2.736 1.34 1.476 1 98.12 170 LEU B O 1
ATOM 3317 N N . LEU B 1 171 ? 3.939 1.146 3.367 1 98.12 171 LEU B N 1
ATOM 3318 C CA . LEU B 1 171 ? 4.754 2.305 3.014 1 98.12 171 LEU B CA 1
ATOM 3319 C C . LEU B 1 171 ? 5.477 2.076 1.69 1 98.12 171 LEU B C 1
ATOM 3321 O O . LEU B 1 171 ? 5.551 2.98 0.855 1 98.12 171 LEU B O 1
ATOM 3325 N N . ARG B 1 172 ? 6.016 0.905 1.546 1 97.62 172 ARG B N 1
ATOM 3326 C CA . ARG B 1 172 ? 6.734 0.561 0.323 1 97.62 172 ARG B CA 1
ATOM 3327 C C . ARG B 1 172 ? 5.84 0.712 -0.9 1 97.62 172 ARG B C 1
ATOM 3329 O O . ARG B 1 172 ? 6.242 1.304 -1.903 1 97.62 172 ARG B O 1
ATOM 3336 N N . ALA B 1 173 ? 4.652 0.165 -0.811 1 98.25 173 ALA B N 1
ATOM 3337 C CA . ALA B 1 173 ? 3.703 0.195 -1.922 1 98.25 173 ALA B CA 1
ATOM 3338 C C . ALA B 1 173 ? 3.352 1.63 -2.305 1 98.25 173 ALA B C 1
ATOM 3340 O O . ALA B 1 173 ? 3.275 1.962 -3.49 1 98.25 173 ALA B O 1
ATOM 3341 N N . ILE B 1 174 ? 3.178 2.455 -1.358 1 98.44 174 ILE B N 1
ATOM 3342 C CA . ILE B 1 174 ? 2.768 3.834 -1.6 1 98.44 174 ILE B CA 1
ATOM 3343 C C . ILE B 1 174 ? 3.941 4.629 -2.164 1 98.44 174 ILE B C 1
ATOM 3345 O O . ILE B 1 174 ? 3.816 5.277 -3.207 1 98.44 174 ILE B O 1
ATOM 3349 N N . THR B 1 175 ? 5.086 4.531 -1.52 1 98.25 175 THR B N 1
ATOM 3350 C CA . THR B 1 175 ? 6.238 5.348 -1.882 1 98.25 175 THR B CA 1
ATOM 3351 C C . THR B 1 175 ? 6.754 4.973 -3.27 1 98.25 175 THR B C 1
ATOM 3353 O O . THR B 1 175 ? 7.125 5.844 -4.055 1 98.25 175 THR B O 1
ATOM 3356 N N . SER B 1 176 ? 6.754 3.695 -3.562 1 96.44 176 SER B N 1
ATOM 3357 C CA . SER B 1 176 ? 7.32 3.234 -4.828 1 96.44 176 SER B CA 1
ATOM 3358 C C . SER B 1 176 ? 6.5 3.729 -6.012 1 96.44 176 SER B C 1
ATOM 3360 O O . SER B 1 176 ? 6.992 3.773 -7.141 1 96.44 176 SER B O 1
ATOM 3362 N N . ARG B 1 177 ? 5.258 4.133 -5.719 1 95.38 177 ARG B N 1
ATOM 3363 C CA . ARG B 1 177 ? 4.383 4.562 -6.801 1 95.38 177 ARG B CA 1
ATOM 3364 C C . ARG B 1 177 ? 4.195 6.078 -6.789 1 95.38 177 ARG B C 1
ATOM 3366 O O . ARG B 1 177 ? 3.422 6.617 -7.582 1 95.38 177 ARG B O 1
ATOM 3373 N N . THR B 1 178 ? 4.836 6.738 -5.906 1 97.06 178 THR B N 1
ATOM 3374 C CA . THR B 1 178 ? 4.777 8.195 -5.859 1 97.06 178 THR B CA 1
ATOM 3375 C C . THR B 1 178 ? 5.496 8.805 -7.062 1 97.06 178 THR B C 1
ATOM 3377 O O . THR B 1 178 ? 6.547 8.312 -7.477 1 97.06 178 THR B O 1
ATOM 3380 N N . ASP B 1 179 ? 4.918 9.898 -7.641 1 96.25 179 ASP B N 1
ATOM 3381 C CA . ASP B 1 179 ? 5.566 10.625 -8.727 1 96.25 179 ASP B CA 1
ATOM 3382 C C . ASP B 1 179 ? 6.922 11.172 -8.289 1 96.25 179 ASP B C 1
ATOM 3384 O O . ASP B 1 179 ? 7.004 11.93 -7.316 1 96.25 179 ASP B O 1
ATOM 3388 N N . PRO B 1 180 ? 7.965 10.766 -9.047 1 96.75 180 PRO B N 1
ATOM 3389 C CA . PRO B 1 180 ? 9.297 11.203 -8.617 1 96.75 180 PRO B CA 1
ATOM 3390 C C . PRO B 1 180 ? 9.43 12.719 -8.578 1 96.75 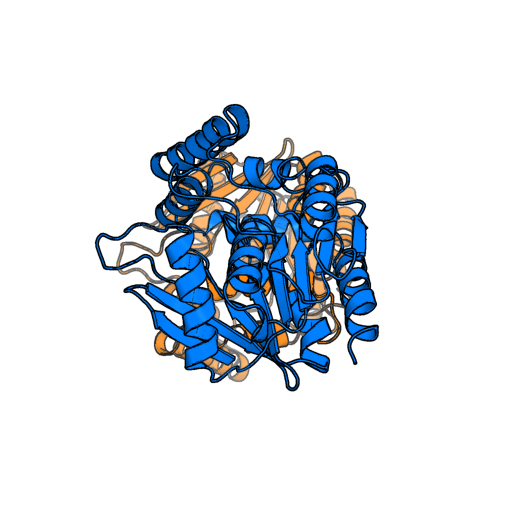180 PRO B C 1
ATOM 3392 O O . PRO B 1 180 ? 10.086 13.266 -7.68 1 96.75 180 PRO B O 1
ATOM 3395 N N . GLU B 1 181 ? 8.859 13.336 -9.539 1 96.88 181 GLU B N 1
ATOM 3396 C CA . GLU B 1 181 ? 8.938 14.797 -9.547 1 96.88 181 GLU B CA 1
ATOM 3397 C C . GLU B 1 181 ? 8.125 15.398 -8.406 1 96.88 181 GLU B C 1
ATOM 3399 O O . GLU B 1 181 ? 8.539 16.391 -7.801 1 96.88 181 GLU B O 1
ATOM 3404 N N . GLY B 1 182 ? 6.906 14.875 -8.148 1 97.31 182 GLY B N 1
ATOM 3405 C CA . GLY B 1 182 ? 6.137 15.32 -7.004 1 97.31 182 GLY B CA 1
ATOM 3406 C C . GLY B 1 182 ? 6.871 15.156 -5.688 1 97.31 182 GLY B C 1
ATOM 3407 O O . GLY B 1 182 ? 6.875 16.062 -4.852 1 97.31 182 GLY B O 1
ATOM 3408 N N . TYR B 1 183 ? 7.496 13.992 -5.523 1 97.88 183 TYR B N 1
ATOM 3409 C CA . TYR B 1 183 ? 8.32 13.719 -4.355 1 97.88 183 TYR B CA 1
ATOM 3410 C C . TYR B 1 183 ? 9.453 14.742 -4.238 1 97.88 183 TYR B C 1
ATOM 3412 O O . TYR B 1 183 ? 9.68 15.297 -3.166 1 97.88 183 TYR B O 1
ATOM 3420 N N . ALA B 1 184 ? 10.117 14.977 -5.355 1 97.44 184 ALA B N 1
ATOM 3421 C CA . ALA B 1 184 ? 11.258 15.891 -5.395 1 97.44 184 ALA B CA 1
ATOM 3422 C C . ALA B 1 184 ? 10.828 17.312 -5.07 1 97.44 184 ALA B C 1
ATOM 3424 O O . ALA B 1 184 ? 11.508 18.016 -4.316 1 97.44 184 ALA B O 1
ATOM 3425 N N . GLN B 1 185 ? 9.758 17.734 -5.621 1 97.5 185 GLN B N 1
ATOM 3426 C CA . GLN B 1 185 ? 9.297 19.094 -5.363 1 97.5 185 GLN B CA 1
ATOM 3427 C C . GLN B 1 185 ? 8.93 19.281 -3.896 1 97.5 185 GLN B C 1
ATOM 3429 O O . GLN B 1 185 ? 9.133 20.359 -3.334 1 97.5 185 GLN B O 1
ATOM 3434 N N . MET B 1 186 ? 8.336 18.312 -3.295 1 97.62 186 MET B N 1
ATOM 3435 C CA . MET B 1 186 ? 8.039 18.391 -1.868 1 97.62 186 MET B CA 1
ATOM 3436 C C . MET B 1 186 ? 9.32 18.5 -1.052 1 97.62 186 MET B C 1
ATOM 3438 O O . MET B 1 186 ? 9.391 19.281 -0.102 1 97.62 186 MET B O 1
ATOM 3442 N N . CYS B 1 187 ? 10.312 17.672 -1.414 1 97.69 187 CYS B N 1
ATOM 3443 C CA . CYS B 1 187 ? 11.617 17.812 -0.774 1 97.69 187 CYS B CA 1
ATOM 3444 C C . CYS B 1 187 ? 12.148 19.234 -0.905 1 97.69 187 CYS B C 1
ATOM 3446 O O . CYS B 1 187 ? 12.594 19.828 0.079 1 97.69 187 CYS B O 1
ATOM 3448 N N . ASP B 1 188 ? 12.062 19.75 -2.092 1 97.38 188 ASP B N 1
ATOM 3449 C CA . ASP B 1 188 ? 12.539 21.109 -2.354 1 97.38 188 ASP B CA 1
ATOM 3450 C C . ASP B 1 188 ? 11.781 22.125 -1.516 1 97.38 188 ASP B C 1
ATOM 3452 O O . ASP B 1 188 ? 12.375 23.078 -0.989 1 97.38 188 ASP B O 1
ATOM 3456 N N . ALA B 1 189 ? 10.516 21.953 -1.378 1 97.5 189 ALA B N 1
ATOM 3457 C CA . ALA B 1 189 ? 9.688 22.859 -0.596 1 97.5 189 ALA B CA 1
ATOM 3458 C C . ALA B 1 189 ? 10.094 22.859 0.875 1 97.5 189 ALA B C 1
ATOM 3460 O O . ALA B 1 189 ? 10.141 23.906 1.52 1 97.5 189 ALA B O 1
ATOM 3461 N N . LEU B 1 190 ? 10.383 21.703 1.408 1 97.38 190 LEU B N 1
ATOM 3462 C CA . LEU B 1 190 ? 10.695 21.516 2.822 1 97.38 190 LEU B CA 1
ATOM 3463 C C . LEU B 1 190 ? 12.016 22.203 3.182 1 97.38 190 LEU B C 1
ATOM 3465 O O . LEU B 1 190 ? 12.242 22.531 4.348 1 97.38 190 LEU B O 1
ATOM 3469 N N . CYS B 1 191 ? 12.883 22.359 2.17 1 95.75 191 CYS B N 1
ATOM 3470 C CA . CYS B 1 191 ? 14.188 22.922 2.484 1 95.75 191 CYS B CA 1
ATOM 3471 C C . CYS B 1 191 ? 14.398 24.266 1.779 1 95.75 191 CYS B C 1
ATOM 3473 O O . CYS B 1 191 ? 15.508 24.781 1.741 1 95.75 191 CYS B O 1
ATOM 3475 N N . ASP B 1 192 ? 13.312 24.734 1.201 1 95.69 192 ASP B N 1
ATOM 3476 C CA . ASP B 1 192 ? 13.391 26.016 0.5 1 95.69 192 ASP B CA 1
ATOM 3477 C C . ASP B 1 192 ? 13.664 27.156 1.474 1 95.69 192 ASP B C 1
ATOM 3479 O O . ASP B 1 192 ? 13.109 27.188 2.574 1 95.69 192 ASP B O 1
ATOM 3483 N N . ASP B 1 193 ? 14.344 28.172 1.001 1 92.31 193 ASP B N 1
ATOM 3484 C CA . ASP B 1 193 ? 14.711 29.297 1.853 1 92.31 193 ASP B CA 1
ATOM 3485 C C . ASP B 1 193 ? 13.484 30.156 2.195 1 92.31 193 ASP B C 1
ATOM 3487 O O . ASP B 1 193 ? 13.484 30.875 3.189 1 92.31 193 ASP B O 1
ATOM 3491 N N . THR B 1 194 ? 12.469 30.031 1.466 1 89.5 194 THR B N 1
ATOM 3492 C CA . THR B 1 194 ? 11.25 30.797 1.722 1 89.5 194 THR B CA 1
ATOM 3493 C C . THR B 1 194 ? 10.367 30.078 2.744 1 89.5 194 THR B C 1
ATOM 3495 O O . THR B 1 194 ? 9.406 30.656 3.258 1 89.5 194 THR B O 1
ATOM 3498 N N . HIS B 1 195 ? 10.641 28.812 3.014 1 92.5 195 HIS B N 1
ATOM 3499 C CA . HIS B 1 195 ? 9.938 28.109 4.086 1 92.5 195 HIS B CA 1
ATOM 3500 C C . HIS B 1 195 ? 10.375 28.625 5.453 1 92.5 195 HIS B C 1
ATOM 3502 O O . HIS B 1 195 ? 11.531 28.438 5.852 1 92.5 195 HIS B O 1
ATOM 3508 N N . VAL B 1 196 ? 9.453 29.297 6.141 1 92.75 196 VAL B N 1
ATOM 3509 C CA . VAL B 1 196 ? 9.719 29.797 7.488 1 92.75 196 VAL B CA 1
ATOM 3510 C C . VAL B 1 196 ? 8.727 29.188 8.477 1 92.75 196 VAL B C 1
ATOM 3512 O O . VAL B 1 196 ? 7.594 28.859 8.109 1 92.75 196 VAL B O 1
ATOM 3515 N N . ASP B 1 197 ? 9.211 28.969 9.648 1 95.44 197 ASP B N 1
ATOM 3516 C CA . ASP B 1 197 ? 8.352 28.438 10.703 1 95.44 197 ASP B CA 1
ATOM 3517 C C . ASP B 1 197 ? 7.195 29.375 11.008 1 95.44 197 ASP B C 1
ATOM 3519 O O . ASP B 1 197 ? 7.324 30.594 10.852 1 95.44 197 ASP B O 1
ATOM 3523 N N . PRO B 1 198 ? 6.086 28.828 11.359 1 95.5 198 PRO B N 1
ATOM 3524 C CA . PRO B 1 198 ? 4.992 29.703 11.766 1 95.5 198 PRO B CA 1
ATOM 3525 C C . PRO B 1 198 ? 5.254 30.406 13.102 1 95.5 198 PRO B C 1
ATOM 3527 O O . PRO B 1 198 ? 6.184 30.016 13.828 1 95.5 198 PRO B O 1
ATOM 3530 N N . ASP B 1 199 ? 4.445 31.516 13.352 1 94.25 199 ASP B N 1
ATOM 3531 C CA . ASP B 1 199 ? 4.414 32.062 14.711 1 94.25 199 ASP B CA 1
ATOM 3532 C C . ASP B 1 199 ? 3.729 31.078 15.664 1 94.25 199 ASP B C 1
ATOM 3534 O O . ASP B 1 199 ? 2.502 31.094 15.805 1 94.25 199 ASP B O 1
ATOM 3538 N N . TYR B 1 200 ? 4.523 30.266 16.344 1 94.94 200 TYR B N 1
ATOM 3539 C CA . TYR B 1 200 ? 4.004 29.203 17.203 1 94.94 200 TYR B CA 1
ATOM 3540 C C . TYR B 1 200 ? 3.096 29.781 18.297 1 94.94 200 TYR B C 1
ATOM 3542 O O . TYR B 1 200 ? 2.199 29.078 18.781 1 94.94 200 TYR B O 1
ATOM 3550 N N . SER B 1 201 ? 3.291 31.031 18.703 1 92.62 201 SER B N 1
ATOM 3551 C CA . SER B 1 201 ? 2.504 31.656 19.766 1 92.62 201 SER B CA 1
ATOM 3552 C C . SER B 1 201 ? 1.083 31.953 19.297 1 92.62 201 SER B C 1
ATOM 3554 O O . SER B 1 201 ? 0.188 32.188 20.109 1 92.62 201 SER B O 1
ATOM 3556 N N . SER B 1 202 ? 0.901 31.906 17.969 1 94.12 202 SER B N 1
ATOM 3557 C CA . SER B 1 202 ? -0.415 32.188 17.406 1 94.12 202 SER B CA 1
ATOM 3558 C C . SER B 1 202 ? -1.283 30.922 17.375 1 94.12 202 SER B C 1
ATOM 3560 O O . SER B 1 202 ? -2.473 31 17.047 1 94.12 202 SER B O 1
ATOM 3562 N N . ILE B 1 203 ? -0.708 29.781 17.672 1 95.81 203 ILE B N 1
ATOM 3563 C CA . ILE B 1 203 ? -1.473 28.547 17.766 1 95.81 203 ILE B CA 1
ATOM 3564 C C . ILE B 1 203 ? -2.164 28.469 19.125 1 95.81 203 ILE B C 1
ATOM 3566 O O . ILE B 1 203 ? -1.513 28.25 20.156 1 95.81 203 ILE B O 1
ATOM 3570 N N . ILE B 1 204 ? -3.48 28.578 19.156 1 92.56 204 ILE B N 1
ATOM 3571 C CA . ILE B 1 204 ? -4.152 28.797 20.438 1 92.56 204 ILE B CA 1
ATOM 3572 C C . ILE B 1 204 ? -5.051 27.594 20.75 1 92.56 204 ILE B C 1
ATOM 3574 O O . ILE B 1 204 ? -5.574 27.484 21.875 1 92.56 204 ILE B O 1
ATOM 3578 N N . CYS B 1 205 ? -5.242 26.703 19.766 1 93.62 205 CYS B N 1
ATOM 3579 C CA . CYS B 1 205 ? -6.047 25.5 19.984 1 93.62 205 CYS B CA 1
ATOM 3580 C C . CYS B 1 205 ? -5.277 24.484 20.828 1 93.62 205 CYS B C 1
ATOM 3582 O O . CYS B 1 205 ? -4.062 24.594 20.984 1 93.62 205 CYS B O 1
ATOM 3584 N N . PRO B 1 206 ? -5.984 23.5 21.469 1 94.81 206 PRO B N 1
ATOM 3585 C CA . PRO B 1 206 ? -5.262 22.375 22.062 1 94.81 206 PRO B CA 1
ATOM 3586 C C . PRO B 1 206 ? -4.355 21.656 21.078 1 94.81 206 PRO B C 1
ATOM 3588 O O . PRO B 1 206 ? -4.754 21.422 19.938 1 94.81 206 PRO B O 1
ATOM 3591 N N . VAL B 1 207 ? -3.123 21.375 21.5 1 95.94 207 VAL B N 1
ATOM 3592 C CA . VAL B 1 207 ? -2.137 20.75 20.625 1 95.94 207 VAL B CA 1
ATOM 3593 C C . VAL B 1 207 ? -1.634 19.453 21.266 1 95.94 207 VAL B C 1
ATOM 3595 O O . VAL B 1 207 ? -1.481 19.375 22.484 1 95.94 207 VAL B O 1
ATOM 3598 N N . CYS B 1 208 ? -1.466 18.5 20.469 1 97.19 208 CYS B N 1
ATOM 3599 C CA . CYS B 1 208 ? -0.755 17.266 20.828 1 97.19 208 CYS B CA 1
ATOM 3600 C C . CYS B 1 208 ? 0.377 17 19.844 1 97.19 208 CYS B C 1
ATOM 3602 O O . CYS B 1 208 ? 0.156 16.953 18.641 1 97.19 208 CYS B O 1
ATOM 3604 N N . VAL B 1 209 ? 1.575 16.891 20.359 1 98.19 209 VAL B N 1
ATOM 3605 C CA . VAL B 1 209 ? 2.727 16.516 19.547 1 98.19 209 VAL B CA 1
ATOM 3606 C C . VAL B 1 209 ? 3.1 15.062 19.797 1 98.19 209 VAL B C 1
ATOM 3608 O O . VAL B 1 209 ? 3.287 14.656 20.953 1 98.19 209 VAL B O 1
ATOM 3611 N N . ILE B 1 210 ? 3.137 14.281 18.781 1 98.62 210 ILE B N 1
ATOM 3612 C CA . ILE B 1 210 ? 3.408 12.852 18.891 1 98.62 210 ILE B CA 1
ATOM 3613 C C . ILE B 1 210 ? 4.699 12.516 18.141 1 98.62 210 ILE B C 1
ATOM 3615 O O . ILE B 1 210 ? 4.812 12.773 16.938 1 98.62 210 ILE B O 1
ATOM 3619 N N . GLY B 1 211 ? 5.703 12 18.828 1 98.44 211 GLY B N 1
ATOM 3620 C CA . GLY B 1 211 ? 6.961 11.57 18.25 1 98.44 211 GLY B CA 1
ATOM 3621 C C . GLY B 1 211 ? 7.199 10.078 18.375 1 98.44 211 GLY B C 1
ATOM 3622 O O . GLY B 1 211 ? 6.438 9.375 19.047 1 98.44 211 GLY B O 1
ATOM 3623 N N . GLY B 1 212 ? 8.133 9.586 17.641 1 97.88 212 GLY B N 1
ATOM 3624 C CA . GLY B 1 212 ? 8.602 8.211 17.734 1 97.88 212 GLY B CA 1
ATOM 3625 C C . GLY B 1 212 ? 10 8.094 18.312 1 97.88 212 GLY B C 1
ATOM 3626 O O . GLY B 1 212 ? 10.898 8.844 17.938 1 97.88 212 GLY B O 1
ATOM 3627 N N . LEU B 1 213 ? 10.164 7.176 19.172 1 97.56 213 LEU B N 1
ATOM 3628 C CA . LEU B 1 213 ? 11.438 6.988 19.859 1 97.56 213 LEU B CA 1
ATOM 3629 C C . LEU B 1 213 ? 12.562 6.688 18.875 1 97.56 213 LEU B C 1
ATOM 3631 O O . LEU B 1 213 ? 13.703 7.09 19.094 1 97.56 213 LEU B O 1
ATOM 3635 N N . GLU B 1 214 ? 12.281 5.992 17.859 1 96.88 214 GLU B N 1
ATOM 3636 C CA . GLU B 1 214 ? 13.281 5.574 16.875 1 96.88 214 GLU B CA 1
ATOM 3637 C C . GLU B 1 214 ? 13.125 6.332 15.562 1 96.88 214 GLU B C 1
ATOM 3639 O O . GLU B 1 214 ? 13.445 5.805 14.492 1 96.88 214 GLU B O 1
ATOM 3644 N N . ASP B 1 215 ? 12.562 7.496 15.594 1 97.44 215 ASP B N 1
ATOM 3645 C CA . ASP B 1 215 ? 12.375 8.328 14.406 1 97.44 215 ASP B CA 1
ATOM 3646 C C . ASP B 1 215 ? 13.68 9 13.992 1 97.44 215 ASP B C 1
ATOM 3648 O O . ASP B 1 215 ? 14.164 9.906 14.68 1 97.44 215 ASP B O 1
ATOM 3652 N N . ASN B 1 216 ? 14.219 8.656 12.828 1 94.31 216 ASN B N 1
ATOM 3653 C CA . ASN B 1 216 ? 15.469 9.211 12.32 1 94.31 216 ASN B CA 1
ATOM 3654 C C . ASN B 1 216 ? 15.25 10.562 11.641 1 94.31 216 ASN B C 1
ATOM 3656 O O . ASN B 1 216 ? 16.203 11.312 11.43 1 94.31 216 ASN B O 1
ATOM 3660 N N . ILE B 1 217 ? 14.07 10.859 11.266 1 95 217 ILE B N 1
ATOM 3661 C CA . ILE B 1 217 ? 13.75 12.055 10.477 1 95 217 ILE B CA 1
ATOM 3662 C C . ILE B 1 217 ? 13.438 13.219 11.414 1 95 217 ILE B C 1
ATOM 3664 O O . ILE B 1 217 ? 13.945 14.328 11.234 1 95 217 ILE B O 1
ATOM 3668 N N . SER B 1 218 ? 12.57 12.945 12.32 1 95.88 218 SER B N 1
ATOM 3669 C CA . SER B 1 218 ? 12.211 13.875 13.383 1 95.88 218 SER B CA 1
ATOM 3670 C C . SER B 1 218 ? 12.438 13.258 14.758 1 95.88 218 SER B C 1
ATOM 3672 O O . SER B 1 218 ? 11.477 12.883 15.438 1 95.88 218 SER B O 1
ATOM 3674 N N . PRO B 1 219 ? 13.688 13.289 15.234 1 96.44 219 PRO B N 1
ATOM 3675 C CA . PRO B 1 219 ? 13.984 12.656 16.516 1 96.44 219 PRO B CA 1
ATOM 3676 C C . PRO B 1 219 ? 13.242 13.305 17.688 1 96.44 219 PRO B C 1
ATOM 3678 O O . PRO B 1 219 ? 12.727 14.422 17.547 1 96.44 219 PRO B O 1
ATOM 3681 N N . VAL B 1 220 ? 13.219 12.633 18.797 1 97.44 220 VAL B N 1
ATOM 3682 C CA . VAL B 1 220 ? 12.398 13.008 19.938 1 97.44 220 VAL B CA 1
ATOM 3683 C C . VAL B 1 220 ? 12.734 14.43 20.375 1 97.44 220 VAL B C 1
ATOM 3685 O O . VAL B 1 220 ? 11.859 15.172 20.812 1 97.44 220 VAL B O 1
ATOM 3688 N N . HIS B 1 221 ? 13.977 14.789 20.25 1 96.75 221 HIS B N 1
ATOM 3689 C CA . HIS B 1 221 ? 14.336 16.141 20.688 1 96.75 221 HIS B CA 1
ATOM 3690 C C . HIS B 1 221 ? 13.617 17.188 19.859 1 96.75 221 HIS B C 1
ATOM 3692 O O . HIS B 1 221 ? 13.344 18.297 20.344 1 96.75 221 HIS B O 1
ATOM 3698 N N . VAL B 1 222 ? 13.289 16.906 18.594 1 95.56 222 VAL B N 1
ATOM 3699 C CA . VAL B 1 222 ? 12.523 17.812 17.75 1 95.56 222 VAL B CA 1
ATOM 3700 C C . VAL B 1 222 ? 11.102 17.953 18.281 1 95.56 222 VAL B C 1
ATOM 3702 O O . VAL B 1 222 ? 10.539 19.047 18.312 1 95.56 222 VAL B O 1
ATOM 3705 N N . THR B 1 223 ? 10.492 16.828 18.672 1 96.06 223 THR B N 1
ATOM 3706 C CA . THR B 1 223 ? 9.188 16.844 19.328 1 96.06 223 THR B CA 1
ATOM 3707 C C . THR B 1 223 ? 9.211 17.75 20.547 1 96.06 223 THR B C 1
ATOM 3709 O O . THR B 1 223 ? 8.312 18.578 20.734 1 96.06 223 THR B O 1
ATOM 3712 N N . ASP B 1 224 ? 10.227 17.609 21.375 1 96.31 224 ASP B N 1
ATOM 3713 C CA . ASP B 1 224 ? 10.367 18.422 22.594 1 96.31 224 ASP B CA 1
ATOM 3714 C C . ASP B 1 224 ? 10.539 19.891 22.25 1 96.31 224 ASP B C 1
ATOM 3716 O O . ASP B 1 224 ? 10 20.766 22.938 1 96.31 224 ASP B O 1
ATOM 3720 N N . GLU B 1 225 ? 11.273 20.141 21.25 1 95 225 GLU B N 1
ATOM 3721 C CA . GLU B 1 225 ? 11.477 21.531 20.797 1 95 225 GLU B CA 1
ATOM 3722 C C . GLU B 1 225 ? 10.156 22.156 20.375 1 95 225 GLU B C 1
ATOM 3724 O O . GLU B 1 225 ? 9.883 23.312 20.719 1 95 225 GLU B O 1
ATOM 3729 N N . LEU B 1 226 ? 9.383 21.422 19.609 1 95.88 226 LEU B N 1
ATOM 3730 C CA . LEU B 1 226 ? 8.086 21.938 19.156 1 95.88 226 LEU B CA 1
ATOM 3731 C C . LEU B 1 226 ? 7.176 22.203 20.359 1 95.88 226 LEU B C 1
ATOM 3733 O O . LEU B 1 226 ? 6.477 23.219 20.391 1 95.88 226 LEU B O 1
ATOM 3737 N N . VAL B 1 227 ? 7.176 21.312 21.312 1 95.44 227 VAL B N 1
ATOM 3738 C CA . VAL B 1 227 ? 6.383 21.484 22.531 1 95.44 227 VAL B CA 1
ATOM 3739 C C . VAL B 1 227 ? 6.801 22.781 23.234 1 95.44 227 VAL B C 1
ATOM 3741 O O . VAL B 1 227 ? 5.953 23.578 23.641 1 95.44 227 VAL B O 1
ATOM 3744 N N . GLU B 1 228 ? 8.07 22.984 23.328 1 93.56 228 GLU B N 1
ATOM 3745 C CA . GLU B 1 228 ? 8.602 24.172 23.984 1 93.56 228 GLU B CA 1
ATOM 3746 C C . GLU B 1 228 ? 8.195 25.438 23.234 1 93.56 228 GLU B C 1
ATOM 3748 O O . GLU B 1 228 ? 7.82 26.438 23.844 1 93.56 228 GLU B O 1
ATOM 3753 N N . LEU B 1 229 ? 8.266 25.406 21.953 1 93.12 229 LEU B N 1
ATOM 3754 C CA . LEU B 1 229 ? 7.941 26.547 21.125 1 93.12 229 LEU B CA 1
ATOM 3755 C C . LEU B 1 229 ? 6.461 26.906 21.219 1 93.12 229 LEU B C 1
ATOM 3757 O O . LEU B 1 229 ? 6.094 28.078 21.172 1 93.12 229 LEU B O 1
ATOM 3761 N N . MET B 1 230 ? 5.594 25.906 21.438 1 92.19 230 MET B N 1
ATOM 3762 C CA . MET B 1 230 ? 4.152 26.125 21.422 1 92.19 230 MET B CA 1
ATOM 3763 C C . MET B 1 230 ? 3.635 26.391 22.828 1 92.19 230 MET B C 1
ATOM 3765 O O . MET B 1 230 ? 2.459 26.719 23.016 1 92.19 230 MET B O 1
ATOM 3769 N N . THR B 1 231 ? 4.465 26.172 23.891 1 82.94 231 THR B N 1
ATOM 3770 C CA . THR B 1 231 ? 4.113 26.516 25.266 1 82.94 231 THR B CA 1
ATOM 3771 C C . THR B 1 231 ? 3.957 28.016 25.438 1 82.94 231 THR B C 1
ATOM 3773 O O . THR B 1 231 ? 3.264 28.484 26.344 1 82.94 231 THR B O 1
ATOM 3776 N N . THR B 1 232 ? 4.594 28.656 24.672 1 69 232 THR B N 1
ATOM 3777 C CA . THR B 1 232 ? 4.539 30.109 24.781 1 69 232 THR B CA 1
ATOM 3778 C C . THR B 1 232 ? 3.125 30.625 24.5 1 69 232 THR B C 1
ATOM 3780 O O . THR B 1 232 ? 2.803 31.766 24.812 1 69 232 THR B O 1
ATOM 3783 N N . SER B 1 233 ? 2.389 29.719 24.031 1 64.12 233 SER B N 1
ATOM 3784 C CA . SER B 1 233 ? 0.986 30.062 23.828 1 64.12 233 SER B CA 1
ATOM 3785 C C . SER B 1 233 ? 0.179 29.875 25.109 1 64.12 233 SER B C 1
ATOM 3787 O O . SER B 1 233 ? 0.748 29.75 26.203 1 64.12 233 SER B O 1
ATOM 3789 N N . VAL B 1 234 ? -1.122 29.844 25.141 1 64.31 234 VAL B N 1
ATOM 3790 C CA . VAL B 1 234 ? -2.072 29.828 26.25 1 64.31 234 VAL B CA 1
ATOM 3791 C C . VAL B 1 234 ? -2.07 28.453 26.906 1 64.31 234 VAL B C 1
ATOM 3793 O O . VAL B 1 234 ? -2.098 28.344 28.141 1 64.31 234 VAL B O 1
ATOM 3796 N N . LYS B 1 235 ? -1.926 27.359 26.109 1 76.56 235 LYS B N 1
ATOM 3797 C CA . LYS B 1 235 ? -2.082 26 26.625 1 76.56 235 LYS B CA 1
ATOM 3798 C C . LYS B 1 235 ? -0.835 25.172 26.344 1 76.56 235 LYS B C 1
ATOM 3800 O O . LYS B 1 235 ? -0.266 25.234 25.25 1 76.56 235 LYS B O 1
ATOM 3805 N N . THR B 1 236 ? -0.29 24.453 27.281 1 86.12 236 THR B N 1
ATOM 3806 C CA . THR B 1 236 ? 0.825 23.531 27.078 1 86.12 236 THR B CA 1
ATOM 3807 C C . THR B 1 236 ? 0.398 22.359 26.203 1 86.12 236 THR B C 1
ATOM 3809 O O . THR B 1 236 ? -0.595 21.688 26.516 1 86.12 236 THR B O 1
ATOM 3812 N N . PRO B 1 237 ? 1.135 22.172 25.141 1 93.06 237 PRO B N 1
ATOM 3813 C CA . PRO B 1 237 ? 0.795 21.031 24.297 1 93.06 237 PRO B CA 1
ATOM 3814 C C . PRO B 1 237 ? 0.997 19.688 25 1 93.06 237 PRO B C 1
ATOM 3816 O O . PRO B 1 237 ? 1.909 19.562 25.828 1 93.06 237 PRO B O 1
ATOM 3819 N N . SER B 1 238 ? 0.117 18.766 24.734 1 94.81 238 SER B N 1
ATOM 3820 C CA . SER B 1 238 ? 0.38 17.391 25.141 1 94.81 238 SER B CA 1
ATOM 3821 C C . SER B 1 238 ? 1.532 16.797 24.344 1 94.81 238 SER B C 1
ATOM 3823 O O . SER B 1 238 ? 1.731 17.141 23.172 1 94.81 238 SER B O 1
ATOM 3825 N N . ARG B 1 239 ? 2.281 15.977 25 1 96.56 239 ARG B N 1
ATOM 3826 C CA . ARG B 1 239 ? 3.436 15.305 24.406 1 96.56 239 ARG B CA 1
ATOM 3827 C C . ARG B 1 239 ? 3.299 13.789 24.516 1 96.56 239 ARG B C 1
ATOM 3829 O O . ARG B 1 239 ? 3.062 13.258 25.609 1 96.56 239 ARG B O 1
ATOM 3836 N N . TYR B 1 240 ? 3.414 13.117 23.438 1 97.75 240 TYR B N 1
ATOM 3837 C CA . TYR B 1 240 ? 3.463 11.656 23.406 1 97.75 240 TYR B CA 1
ATOM 3838 C C . TYR B 1 240 ? 4.676 11.172 22.625 1 97.75 240 TYR B C 1
ATOM 3840 O O . TYR B 1 240 ? 5.023 11.734 21.594 1 97.75 240 TYR B O 1
ATOM 3848 N N . VAL B 1 241 ? 5.367 10.203 23.172 1 98.19 241 VAL B N 1
ATOM 3849 C CA . VAL B 1 241 ? 6.449 9.523 22.469 1 98.19 241 VAL B CA 1
ATOM 3850 C C . VAL B 1 241 ? 6.148 8.031 22.375 1 98.19 241 VAL B C 1
ATOM 3852 O O . VAL B 1 241 ? 6.07 7.344 23.406 1 98.19 241 VAL B O 1
ATOM 3855 N N . LEU B 1 242 ? 5.98 7.551 21.234 1 97.81 242 LEU B N 1
ATOM 3856 C CA . LEU B 1 242 ? 5.672 6.145 20.984 1 97.81 242 LEU B CA 1
ATOM 3857 C C . LEU B 1 242 ? 6.938 5.359 20.656 1 97.81 242 LEU B C 1
ATOM 3859 O O . LEU B 1 242 ? 7.965 5.945 20.312 1 97.81 242 LEU B O 1
ATOM 3863 N N . ASN B 1 243 ? 6.871 4.059 20.875 1 96.56 243 ASN B N 1
ATOM 3864 C CA . ASN B 1 243 ? 7.988 3.186 20.516 1 96.56 243 ASN B CA 1
ATOM 3865 C C . ASN B 1 243 ? 7.961 2.814 19.031 1 96.56 243 ASN B C 1
ATOM 3867 O O . ASN B 1 243 ? 7.812 1.641 18.688 1 96.56 243 ASN B O 1
ATOM 3871 N N . THR B 1 244 ? 8.141 3.803 18.188 1 97.06 244 THR B N 1
ATOM 3872 C CA . THR B 1 244 ? 8.062 3.646 16.734 1 97.06 244 THR B CA 1
ATOM 3873 C C . THR B 1 244 ? 9.141 4.469 16.047 1 97.06 244 THR B C 1
ATOM 3875 O O . THR B 1 244 ? 9.859 5.23 16.703 1 97.06 244 THR B O 1
ATOM 3878 N N . GLY B 1 245 ? 9.305 4.164 14.781 1 97.81 245 GLY B N 1
ATOM 3879 C CA . GLY B 1 245 ? 10.023 5.082 13.914 1 97.81 245 GLY B CA 1
ATOM 3880 C C . GLY B 1 245 ? 9.18 6.266 13.469 1 97.81 245 GLY B C 1
ATOM 3881 O O . GLY B 1 245 ? 8.383 6.797 14.242 1 97.81 245 GLY B O 1
ATOM 3882 N N . HIS B 1 246 ? 9.438 6.766 12.242 1 98.19 246 HIS B N 1
ATOM 3883 C CA . HIS B 1 246 ? 8.836 7.996 11.734 1 98.19 246 HIS B CA 1
ATOM 3884 C C . HIS B 1 246 ? 7.367 7.777 11.367 1 98.19 246 HIS B C 1
ATOM 3886 O O . HIS B 1 246 ? 6.59 8.734 11.312 1 98.19 246 HIS B O 1
ATOM 3892 N N . MET B 1 247 ? 6.973 6.562 11.133 1 98.19 247 MET B N 1
ATOM 3893 C CA . MET B 1 247 ? 5.629 6.266 10.641 1 98.19 247 MET B CA 1
ATOM 3894 C C . MET B 1 247 ? 4.742 5.742 11.766 1 98.19 247 MET B C 1
ATOM 3896 O O . MET B 1 247 ? 4.094 4.703 11.617 1 98.19 247 MET B O 1
ATOM 3900 N N . MET B 1 248 ? 4.605 6.48 12.812 1 97.62 248 MET B N 1
ATOM 3901 C CA . MET B 1 248 ? 3.828 6.055 13.977 1 97.62 248 MET B CA 1
ATOM 3902 C C . MET B 1 248 ? 2.383 5.766 13.586 1 97.62 248 MET B C 1
ATOM 3904 O O . MET B 1 248 ? 1.722 4.93 14.203 1 97.62 248 MET B O 1
ATOM 3908 N N . ILE B 1 249 ? 1.865 6.344 12.523 1 98 249 ILE B N 1
ATOM 3909 C CA . ILE B 1 249 ? 0.47 6.242 12.109 1 98 249 ILE B CA 1
ATOM 3910 C C . ILE B 1 249 ? 0.195 4.844 11.562 1 98 249 ILE B C 1
ATOM 3912 O O . ILE B 1 249 ? -0.96 4.418 11.469 1 98 249 ILE B O 1
ATOM 3916 N N . ILE B 1 250 ? 1.264 4.062 11.172 1 97.5 250 ILE B N 1
ATOM 3917 C CA . ILE B 1 250 ? 1.03 2.717 10.664 1 97.5 250 ILE B CA 1
ATOM 3918 C C . ILE B 1 250 ? 1.869 1.714 11.453 1 97.5 250 ILE B C 1
ATOM 3920 O O . ILE B 1 250 ? 1.632 0.505 11.383 1 97.5 250 ILE B O 1
ATOM 3924 N N . GLU B 1 251 ? 2.836 2.193 12.266 1 96.88 251 GLU B N 1
ATOM 3925 C CA . GLU B 1 251 ? 3.637 1.306 13.102 1 96.88 251 GLU B CA 1
ATOM 3926 C C . GLU B 1 251 ? 2.912 0.973 14.406 1 96.88 251 GLU B C 1
ATOM 3928 O O . GLU B 1 251 ? 3.053 -0.131 14.938 1 96.88 251 GLU B O 1
ATOM 3933 N N . ASP B 1 252 ? 2.229 1.95 14.945 1 96.5 252 ASP B N 1
ATOM 3934 C CA . ASP B 1 252 ? 1.467 1.818 16.188 1 96.5 252 ASP B CA 1
ATOM 3935 C C . ASP B 1 252 ? 0.146 2.578 16.094 1 96.5 252 ASP B C 1
ATOM 3937 O O . ASP B 1 252 ? -0.045 3.58 16.797 1 96.5 252 ASP B O 1
ATOM 3941 N N . VAL B 1 253 ? -0.772 2.016 15.328 1 96.81 253 VAL B N 1
ATOM 3942 C CA . VAL B 1 253 ? -2.061 2.635 15.039 1 96.81 253 VAL B CA 1
ATOM 3943 C C . VAL B 1 253 ? -2.814 2.896 16.344 1 96.81 253 VAL B C 1
ATOM 3945 O O . VAL B 1 253 ? -3.34 3.992 16.547 1 96.81 253 VAL B O 1
ATOM 3948 N N . ASN B 1 254 ? -2.818 1.883 17.188 1 96.62 254 ASN B N 1
ATOM 3949 C CA . ASN B 1 254 ? -3.564 2.01 18.438 1 96.62 254 ASN B CA 1
ATOM 3950 C C . ASN B 1 254 ? -2.951 3.066 19.359 1 96.62 254 ASN B C 1
ATOM 3952 O O . ASN B 1 254 ? -3.67 3.861 19.969 1 96.62 254 ASN B O 1
ATOM 3956 N N . GLY B 1 255 ? -1.59 3.002 19.484 1 97.62 255 GLY B N 1
ATOM 3957 C CA . GLY B 1 255 ? -0.93 4.016 20.297 1 97.62 255 GLY B CA 1
ATOM 3958 C C . GLY B 1 255 ? -1.164 5.426 19.797 1 97.62 255 GLY B C 1
ATOM 3959 O O . GLY B 1 255 ? -1.39 6.348 20.578 1 97.62 255 GLY B O 1
ATOM 3960 N N . THR B 1 256 ? -1.147 5.613 18.516 1 98.31 256 THR B N 1
ATOM 3961 C CA . THR B 1 256 ? -1.398 6.918 17.906 1 98.31 256 THR B CA 1
ATOM 3962 C C . THR B 1 256 ? -2.84 7.355 18.141 1 98.31 256 THR B C 1
ATOM 3964 O O . THR B 1 256 ? -3.09 8.5 18.531 1 98.31 256 THR B O 1
ATOM 3967 N N . ALA B 1 257 ? -3.793 6.43 17.938 1 98.19 257 ALA B N 1
ATOM 3968 C CA . ALA B 1 257 ? -5.207 6.738 18.141 1 98.19 257 ALA B CA 1
ATOM 3969 C C . ALA B 1 257 ? -5.477 7.121 19.594 1 98.19 257 ALA B C 1
ATOM 3971 O O . ALA B 1 257 ? -6.254 8.039 19.859 1 98.19 257 ALA B O 1
ATOM 3972 N N . LEU B 1 258 ? -4.844 6.434 20.484 1 97.94 258 LEU B N 1
ATOM 3973 C CA . LEU B 1 258 ? -5.035 6.707 21.906 1 97.94 258 LEU B CA 1
ATOM 3974 C C . LEU B 1 258 ? -4.504 8.086 22.266 1 97.94 258 LEU B C 1
ATOM 3976 O O . LEU B 1 258 ? -5.121 8.805 23.062 1 97.94 258 LEU B O 1
ATOM 3980 N N . ALA B 1 259 ? -3.354 8.422 21.719 1 97.69 259 ALA B N 1
ATOM 3981 C CA . ALA B 1 259 ? -2.791 9.75 21.953 1 97.69 259 ALA B CA 1
ATOM 3982 C C . ALA B 1 259 ? -3.734 10.844 21.469 1 97.69 259 ALA B C 1
ATOM 3984 O O . ALA B 1 259 ? -3.939 11.852 22.141 1 97.69 259 ALA B O 1
ATOM 3985 N N . ILE B 1 260 ? -4.293 10.641 20.281 1 98.06 260 ILE B N 1
ATOM 3986 C CA . ILE B 1 260 ? -5.219 11.609 19.703 1 98.06 260 ILE B CA 1
ATOM 3987 C C . ILE B 1 260 ? -6.484 11.68 20.547 1 98.06 260 ILE B C 1
ATOM 3989 O O . ILE B 1 260 ? -6.953 12.766 20.891 1 98.06 260 ILE B O 1
ATOM 3993 N N . ASP B 1 261 ? -6.977 10.523 20.953 1 96.81 261 ASP B N 1
ATOM 3994 C CA . ASP B 1 261 ? -8.219 10.438 21.719 1 96.81 261 ASP B CA 1
ATOM 3995 C C . ASP B 1 261 ? -8.086 11.133 23.062 1 96.81 261 ASP B C 1
ATOM 3997 O O . ASP B 1 261 ? -9.055 11.711 23.562 1 96.81 261 ASP B O 1
ATOM 4001 N N . ASP B 1 262 ? -6.91 11.062 23.609 1 94.56 262 ASP B N 1
ATOM 4002 C CA . ASP B 1 262 ? -6.664 11.68 24.906 1 94.56 262 ASP B CA 1
ATOM 4003 C C . ASP B 1 262 ? -6.918 13.188 24.859 1 94.56 262 ASP B C 1
ATOM 4005 O O . ASP B 1 262 ? -7.469 13.758 25.797 1 94.56 262 ASP B O 1
ATOM 4009 N N . VAL B 1 263 ? -6.547 13.82 23.781 1 93.19 263 VAL B N 1
ATOM 4010 C CA . VAL B 1 263 ? -6.734 15.258 23.625 1 93.19 263 VAL B CA 1
ATOM 4011 C C . VAL B 1 263 ? -8.18 15.555 23.234 1 93.19 263 VAL B C 1
ATOM 4013 O O . VAL B 1 263 ? -8.773 16.516 23.719 1 93.19 263 VAL B O 1
ATOM 4016 N N . LEU B 1 264 ? -8.75 14.703 22.391 1 95.38 264 LEU B N 1
ATOM 4017 C CA . LEU B 1 264 ? -10.109 14.922 21.906 1 95.38 264 LEU B CA 1
ATOM 4018 C C . LEU B 1 264 ? -11.109 14.883 23.062 1 95.38 264 LEU B C 1
ATOM 4020 O O . LEU B 1 264 ? -12.109 15.602 23.047 1 95.38 264 LEU B O 1
ATOM 4024 N N . LYS B 1 265 ? -10.82 14.078 24.047 1 92.5 265 LYS B N 1
ATOM 4025 C CA . LYS B 1 265 ? -11.711 13.93 25.188 1 92.5 265 LYS B CA 1
ATOM 4026 C C . LYS B 1 265 ? -11.695 15.18 26.062 1 92.5 265 LYS B C 1
ATOM 4028 O O . LYS B 1 265 ? -12.586 15.383 26.891 1 92.5 265 LYS B O 1
ATOM 4033 N N . GLN B 1 266 ? -10.742 15.953 25.844 1 86.31 266 GLN B N 1
ATOM 4034 C CA . GLN B 1 266 ? -10.602 17.156 26.641 1 86.31 266 GLN B CA 1
ATOM 4035 C C . GLN B 1 266 ? -11.227 18.359 25.953 1 86.31 266 GLN B C 1
ATOM 4037 O O . GLN B 1 266 ? -11.32 19.453 26.531 1 86.31 266 GLN B O 1
ATOM 4042 N N . LEU B 1 267 ? -11.617 18.172 24.734 1 85.62 267 LEU B N 1
ATOM 4043 C CA . LEU B 1 267 ? -12.234 19.266 24 1 85.62 267 LEU B CA 1
ATOM 4044 C C . LEU B 1 267 ? -13.625 19.562 24.547 1 85.62 267 LEU B C 1
ATOM 4046 O O . LEU B 1 267 ? -14.336 18.656 25 1 85.62 267 LEU B O 1
ATOM 4050 N N . PRO B 1 268 ? -14.102 20.812 24.781 1 77.5 268 PRO B N 1
ATOM 4051 C CA . PRO B 1 268 ? -15.414 21.188 25.312 1 77.5 268 PRO B CA 1
ATOM 4052 C C . PRO B 1 268 ? -16.562 20.656 24.453 1 77.5 268 PRO B C 1
ATOM 4054 O O . PRO B 1 268 ? -16.391 20.422 23.25 1 77.5 268 PRO B O 1
#

Sequence (536 aa):
MSIIIPIAGVDVFVEIDGDGPHMIMTHGLGASTNVFYPLMEIFSKTHTVVRIDWPGHGHSSLSNTVEKVTMPLLVTILESVMNHLTISTAILVGHSAGGIVSMMVAARNPDRVDALFVLGAGRTRAVDRLSKSFTQQLSRAARSKGLHWHVDERVDYNIPSGTVGLSRALLRAITSRTDPEGYAQMCDALCDDTHVDPDYSSIICPVCVIGGLEDNISPVHVTDELVELMTTSVKTPSRYVLNTGHMMIIEDVNGTALAIDDVLKQLPMSIIIPIAGVDVFVEIDGDGPHMIMTHGLGASTNVFYPLMEIFSKTHTVVRIDWPGHGHSSLSNTVEKVTMPLLVTILESVMNHLTISTAILVGHSAGGIVSMMVAARNPDRVDALFVLGAGRTRAVDRLSKSFTQQLSRAARSKGLHWHVDERVDYNIPSGTVGLSRALLRAITSRTDPEGYAQMCDALCDDTHVDPDYSSIICPVCVIGGLEDNISPVHVTDELVELMTTSVKTPSRYVLNTGHMMIIEDVNGTALAIDDVLKQLP

InterPro domains:
  IPR000073 Alpha/beta hydrolase fold-1 [PF00561] (21-128)
  IPR000073 Alpha/beta hydrolase fold-1 [PR00111] (46-61)
  IPR000073 Alpha/beta hydrolase fold-1 [PR00111] (92-105)
  IPR000073 Alpha/beta hydrolase fold-1 [PR00111] (106-119)
  IPR000073 Alpha/beta hydrolase fold-1 [PR00111] (207-221)
  IPR029058 Alpha/Beta hydrolase fold [G3DSA:3.40.50.1820] (4-267)
  IPR029058 Alpha/Beta hydrolase fold [SSF53474] (5-262)
  IPR050266 AB hydrolase superfamily [PTHR43798] (17-265)

Radius of gyration: 24.0 Å; Cα contacts (8 Å, |Δi|>4): 1251; chains: 2; bounding box: 44×72×57 Å

Foldseek 3Di:
DWDFDDDQQKRKIKDWAADEAEEEEEEAFLFFQVLLVLVCVVCSPHHTYMYIADDQFDPMHHRPDPDFDALVSLLRVVVVVCVVVVQQAYAYAYAASGLQSQLQNCLVCVRRYQEYERALYFFAQQVPPVLLVVLLVLLVCCVPPNCLVCLLVVLCLQWPPPFDPVLSVNSSVRNNPGRSNNSSRSSCNSRPPPRHGGQLQSNAHAYEYEYECAEPNRHVVRSVVSQVSNVNHDDRHHYYYHPIYSSCCSRPVPSVSVSVVVRVVVRD/DWDFDDDQQKRKIKDWAADEAEEEEEEAFLFFQVLLVLVCVVCSPHHTYMYIADDQFDPMHHRPDPDFDALVSLLRVVVVVCVVVVQQAYAYAYAASGLQSQLQNCLVCVRRYQEYERALYFFAQQVPPVSLVVLLVLLVCCVPPNCLVCLLVVLCLQWPPPFDPVLSVNSSVRNNPGRSNNSNRSSCNSNPPPRHGGQLQSNAHAYEYEYECAEPNRHVVRSVVSQVSNVNHPDRHHYYYHPIYSSCCSRPVPSVSVSVVVRVVVRD

Organism: Penicillium expansum (NCBI:txid27334)